Protein AF-0000000080389145 (afdb_homodimer)

Sequence (476 aa):
MENKSEPDMKAALQDNLQSLKESFIETPSMEFLLQIVATYHGLEMTERGIGFAEAILMQIEDEKERLIHTSMVFEMVDFNDDALAVLSEAMEKYPDDVQVKNHHGMLLNKSSKFEDALSIYEELLEISPESLESLSGKLIALIGLGRHGDVLKLYKTSISITPSSPQDWHFKGVIDGLLRDYFDREKGKSITEGQAEKLSKSFDSITHIMDGLGPEVSNFYMMGNFAGKEIYHEMLDKMENKSEPDMKAALQDNLQSLKESFIETPSMEFLLQIVATYHGLEMTERGIGFAEAILMQIEDEKERLIHTSMVFEMVDFNDDALAVLSEAMEKYPDDVQVKNHHGMLLNKSSKFEDALSIYEELLEISPESLESLSGKLIALIGLGRHGDVLKLYKTSISITPSSPQDWHFKGVIDGLLRDYFDREKGKSITEGQAEKLSKSFDSITHIMDGLGPEVSNFYMMGNFAGKEIYHEMLDK

Nearest PDB structures (foldseek):
  5lfl-assembly6_F  TM=6.729E-01  e=2.944E-04  Solidesulfovibrio magneticus RS-1
  6eou-assembly1_A  TM=5.334E-01  e=5.521E-04  Homo sapiens
  1w3b-assembly1_A  TM=5.651E-01  e=2.659E-03  Homo sapiens
  8dtg-assembly1_A  TM=5.472E-01  e=3.182E-03  Arabidopsis thaliana
  8q9t-assembly1_E  TM=5.290E-01  e=5.215E-03  Saccharomyces cerevisiae

Structure (mmCIF, N/CA/C/O backbone):
data_AF-0000000080389145-model_v1
#
loop_
_entity.id
_entity.type
_entity.pdbx_description
1 polymer 'Uncharacterized protein'
#
loop_
_atom_site.group_PDB
_atom_site.id
_atom_site.type_symbol
_atom_site.label_atom_id
_atom_site.label_alt_id
_atom_site.label_comp_id
_atom_site.label_asym_id
_atom_site.label_entity_id
_atom_site.label_seq_id
_atom_site.pdbx_PDB_ins_code
_atom_site.Cartn_x
_atom_site.Cartn_y
_atom_site.Cartn_z
_atom_site.occupancy
_atom_site.B_iso_or_equiv
_atom_site.auth_seq_id
_atom_site.auth_comp_id
_atom_site.auth_asym_id
_atom_site.auth_atom_id
_atom_site.pdbx_PDB_model_num
ATOM 1 N N . MET A 1 1 ? 15.93 -0.254 30.047 1 31.3 1 MET A N 1
ATOM 2 C CA . MET A 1 1 ? 15.336 -0.51 28.734 1 31.3 1 MET A CA 1
ATOM 3 C C . MET A 1 1 ? 16.234 -1.394 27.891 1 31.3 1 MET A C 1
ATOM 5 O O . MET A 1 1 ? 17.391 -1.039 27.625 1 31.3 1 MET A O 1
ATOM 9 N N . GLU A 1 2 ? 16.062 -2.613 27.875 1 43.81 2 GLU A N 1
ATOM 10 C CA . GLU A 1 2 ? 17.047 -3.5 27.281 1 43.81 2 GLU A CA 1
ATOM 11 C C . GLU A 1 2 ? 17.234 -3.199 25.797 1 43.81 2 GLU A C 1
ATOM 13 O O . GLU A 1 2 ? 16.266 -3.039 25.062 1 43.81 2 GLU A O 1
ATOM 18 N N . ASN A 1 3 ? 18.25 -2.666 25.516 1 49.31 3 ASN A N 1
ATOM 19 C CA . ASN A 1 3 ? 18.75 -2.322 24.188 1 49.31 3 ASN A CA 1
ATOM 20 C C . ASN A 1 3 ? 18.438 -3.424 23.172 1 49.31 3 ASN A C 1
ATOM 22 O O . ASN A 1 3 ? 19.109 -4.453 23.156 1 49.31 3 ASN A O 1
ATOM 26 N N . LYS A 1 4 ? 17.203 -3.479 23.031 1 55.38 4 LYS A N 1
ATOM 27 C CA . LYS A 1 4 ? 16.891 -4.543 22.094 1 55.38 4 LYS A CA 1
ATOM 28 C C . LYS A 1 4 ? 17.734 -4.418 20.828 1 55.38 4 LYS A C 1
ATOM 30 O O . LYS A 1 4 ? 17.984 -3.312 20.328 1 55.38 4 LYS A O 1
ATOM 35 N N . SER A 1 5 ? 18.25 -5.547 20.438 1 73.44 5 SER A N 1
ATOM 36 C CA . SER A 1 5 ? 19.016 -5.609 19.203 1 73.44 5 SER A CA 1
ATOM 37 C C . SER A 1 5 ? 18.172 -5.203 18 1 73.44 5 SER A C 1
ATOM 39 O O . SER A 1 5 ? 16.938 -5.137 18.094 1 73.44 5 SER A O 1
ATOM 41 N N . GLU A 1 6 ? 18.672 -4.676 17 1 75.88 6 GLU A N 1
ATOM 42 C CA . GLU A 1 6 ? 18.016 -4.223 15.781 1 75.88 6 GLU A CA 1
ATOM 43 C C . GLU A 1 6 ? 17.031 -5.27 15.266 1 75.88 6 GLU A C 1
ATOM 45 O O . GLU A 1 6 ? 15.891 -4.941 14.922 1 75.88 6 GLU A O 1
ATOM 50 N N . PRO A 1 7 ? 17.391 -6.527 15.344 1 75.62 7 PRO A N 1
ATOM 51 C CA . PRO A 1 7 ? 16.438 -7.551 14.906 1 75.62 7 PRO A CA 1
ATOM 52 C C . PRO A 1 7 ? 15.242 -7.676 15.852 1 75.62 7 PRO A C 1
ATOM 54 O O . PRO A 1 7 ? 14.125 -7.926 15.398 1 75.62 7 PRO A O 1
ATOM 57 N N . ASP A 1 8 ? 15.516 -7.492 16.984 1 83.06 8 ASP A N 1
ATOM 58 C CA . ASP A 1 8 ? 14.445 -7.57 17.969 1 83.06 8 ASP A CA 1
ATOM 59 C C . ASP A 1 8 ? 13.469 -6.414 17.812 1 83.06 8 ASP A C 1
ATOM 61 O O . ASP A 1 8 ? 12.25 -6.602 17.922 1 83.06 8 ASP A O 1
ATOM 65 N N . MET A 1 9 ? 14.094 -5.336 17.609 1 85.38 9 MET A N 1
ATOM 66 C CA . MET A 1 9 ? 13.25 -4.164 17.406 1 85.38 9 MET A CA 1
ATOM 67 C C . MET A 1 9 ? 12.375 -4.324 16.172 1 85.38 9 MET A C 1
ATOM 69 O O . MET A 1 9 ? 11.195 -3.98 16.188 1 85.38 9 MET A O 1
ATOM 73 N N . LYS A 1 10 ? 12.914 -4.84 15.188 1 86.31 10 LYS A N 1
ATOM 74 C CA . LYS A 1 10 ? 12.164 -5.059 13.961 1 86.31 10 LYS A CA 1
ATOM 75 C C . LYS A 1 10 ? 11.039 -6.07 14.18 1 86.31 10 LYS A C 1
ATOM 77 O O . LYS A 1 10 ? 9.93 -5.887 13.68 1 86.31 10 LYS A O 1
ATOM 82 N N . ALA A 1 11 ? 11.344 -7.086 14.867 1 87.25 11 ALA A N 1
ATOM 83 C CA . ALA A 1 11 ? 10.336 -8.102 15.164 1 87.25 11 ALA A CA 1
ATOM 84 C C . ALA A 1 11 ? 9.188 -7.508 15.977 1 87.25 11 ALA A C 1
ATOM 86 O O . ALA A 1 11 ? 8.016 -7.82 15.742 1 87.25 11 ALA A O 1
ATOM 87 N N . ALA A 1 12 ? 9.586 -6.715 16.891 1 88.31 12 ALA A N 1
ATOM 88 C CA . ALA A 1 12 ? 8.578 -6.055 17.719 1 88.31 12 ALA A CA 1
ATOM 89 C C . ALA A 1 12 ? 7.691 -5.145 16.859 1 88.31 12 ALA A C 1
ATOM 91 O O . ALA A 1 12 ? 6.477 -5.094 17.062 1 88.31 12 ALA A O 1
ATOM 92 N N . LEU A 1 13 ? 8.289 -4.441 15.992 1 90.69 13 LEU A N 1
ATOM 93 C CA . LEU A 1 13 ? 7.543 -3.564 15.102 1 90.69 13 LEU A CA 1
ATOM 94 C C . LEU A 1 13 ? 6.617 -4.371 14.195 1 90.69 13 LEU A C 1
ATOM 96 O O . LEU A 1 13 ? 5.492 -3.951 13.922 1 90.69 13 LEU A O 1
ATOM 100 N N . GLN A 1 14 ? 7.078 -5.457 13.789 1 92.12 14 GLN A N 1
ATOM 101 C CA . GLN A 1 14 ? 6.258 -6.312 12.938 1 92.12 14 GLN A CA 1
ATOM 102 C C . GLN A 1 14 ? 5.039 -6.836 13.695 1 92.12 14 GLN A C 1
ATOM 104 O O . GLN A 1 14 ? 3.941 -6.902 13.141 1 92.12 14 GLN A O 1
ATOM 109 N N . ASP A 1 15 ? 5.285 -7.203 14.867 1 92.06 15 ASP A N 1
ATOM 110 C CA . ASP A 1 15 ? 4.18 -7.66 15.711 1 92.06 15 ASP A CA 1
ATOM 111 C C . ASP A 1 15 ? 3.17 -6.539 15.945 1 92.06 15 ASP A C 1
ATOM 113 O O . ASP A 1 15 ? 1.96 -6.773 15.93 1 92.06 15 ASP A O 1
ATOM 117 N N . ASN A 1 16 ? 3.672 -5.438 16.266 1 93.56 16 ASN A N 1
ATOM 118 C CA . ASN A 1 16 ? 2.809 -4.277 16.453 1 93.56 16 ASN A CA 1
ATOM 119 C C . ASN A 1 16 ? 1.986 -3.986 15.195 1 93.56 16 ASN A C 1
ATOM 121 O O . ASN A 1 16 ? 0.802 -3.66 15.289 1 93.56 16 ASN A O 1
ATOM 125 N N . LEU A 1 17 ? 2.646 -4.098 14.062 1 96.06 17 LEU A N 1
ATOM 126 C CA . LEU A 1 17 ? 1.978 -3.844 12.789 1 96.06 17 LEU A CA 1
ATOM 127 C C . LEU A 1 17 ? 0.798 -4.793 12.594 1 96.06 17 LEU A C 1
ATOM 129 O O . LEU A 1 17 ? -0.283 -4.367 12.18 1 96.06 17 LEU A O 1
ATOM 133 N N . GLN A 1 18 ? 1.015 -6.012 12.867 1 93.69 18 GLN A N 1
ATOM 134 C CA . GLN A 1 18 ? -0.054 -6.996 12.742 1 93.69 18 GLN A CA 1
ATOM 135 C C . GLN A 1 18 ? -1.221 -6.664 13.672 1 93.69 18 GLN A C 1
ATOM 137 O O . GLN A 1 18 ? -2.383 -6.77 13.273 1 93.69 18 GLN A O 1
ATOM 142 N N . SER A 1 19 ? -0.878 -6.281 14.844 1 95.12 19 SER A N 1
ATOM 143 C CA . SER A 1 19 ? -1.905 -5.91 15.812 1 95.12 19 SER A CA 1
ATOM 144 C C . SER A 1 19 ? -2.695 -4.695 15.352 1 95.12 19 SER A C 1
ATOM 146 O O . SER A 1 19 ? -3.918 -4.645 15.5 1 95.12 19 SER A O 1
ATOM 148 N N . LEU A 1 20 ? -2.033 -3.764 14.852 1 95.5 20 LEU A N 1
ATOM 149 C CA . LEU A 1 20 ? -2.672 -2.551 14.352 1 95.5 20 LEU A CA 1
ATOM 150 C C . LEU A 1 20 ? -3.611 -2.869 13.195 1 95.5 20 LEU A C 1
ATOM 152 O O . LEU A 1 20 ? -4.719 -2.332 13.117 1 95.5 20 LEU A O 1
ATOM 156 N N . LYS A 1 21 ? -3.164 -3.703 12.289 1 95.31 21 LYS A N 1
ATOM 157 C CA . LYS A 1 21 ? -3.988 -4.086 11.141 1 95.31 21 LYS A CA 1
ATOM 158 C C . LYS A 1 21 ? -5.258 -4.805 11.594 1 95.31 21 LYS A C 1
ATOM 160 O O . LYS A 1 21 ? -6.34 -4.559 11.062 1 95.31 21 LYS A O 1
ATOM 165 N N . GLU A 1 22 ? -5.129 -5.629 12.562 1 93.44 22 GLU A N 1
ATOM 166 C CA . GLU A 1 22 ? -6.289 -6.32 13.117 1 93.44 22 GLU A CA 1
ATOM 167 C C . GLU A 1 22 ? -7.273 -5.336 13.734 1 93.44 22 GLU A C 1
ATOM 169 O O . GLU A 1 22 ? -8.484 -5.453 13.539 1 93.44 22 GLU A O 1
ATOM 174 N N . SER A 1 23 ? -6.77 -4.422 14.477 1 94.06 23 SER A N 1
ATOM 175 C CA . SER A 1 23 ? -7.605 -3.396 15.086 1 94.06 23 SER A CA 1
ATOM 176 C C . SER A 1 23 ? -8.305 -2.551 14.031 1 94.06 23 SER A C 1
ATOM 178 O O . SER A 1 23 ? -9.469 -2.182 14.195 1 94.06 23 SER A O 1
ATOM 180 N N . PHE A 1 24 ? -7.598 -2.312 13.039 1 95.38 24 PHE A N 1
ATOM 181 C CA . PHE A 1 24 ? -8.156 -1.505 11.961 1 95.38 24 PHE A CA 1
ATOM 182 C C . PHE A 1 24 ? -9.305 -2.23 11.281 1 95.38 24 PHE A C 1
ATOM 184 O O . PHE A 1 24 ? -10.297 -1.606 10.891 1 95.38 24 PHE A O 1
ATOM 191 N N . ILE A 1 25 ? -9.117 -3.494 11.055 1 92.5 25 ILE A N 1
ATOM 192 C CA . ILE A 1 25 ? -10.18 -4.297 10.453 1 92.5 25 ILE A CA 1
ATOM 193 C C . ILE A 1 25 ? -11.43 -4.234 11.328 1 92.5 25 ILE A C 1
ATOM 195 O O . ILE A 1 25 ? -12.547 -4.094 10.82 1 92.5 25 ILE A O 1
ATOM 199 N N . GLU A 1 26 ? -11.258 -4.277 12.609 1 93.38 26 GLU A N 1
ATOM 200 C CA . GLU A 1 26 ? -12.359 -4.289 13.562 1 93.38 26 GLU A CA 1
ATOM 201 C C . GLU A 1 26 ? -13.016 -2.914 13.664 1 93.38 26 GLU A C 1
ATOM 203 O O . GLU A 1 26 ? -14.242 -2.807 13.75 1 93.38 26 GLU A O 1
ATOM 208 N N . THR A 1 27 ? -12.141 -1.89 13.734 1 94 27 THR A N 1
ATOM 209 C CA . THR A 1 27 ? -12.625 -0.52 13.867 1 94 27 THR A CA 1
ATOM 210 C C . THR A 1 27 ? -11.836 0.424 12.961 1 94 27 THR A C 1
ATOM 212 O O . THR A 1 27 ? -10.922 1.111 13.422 1 94 27 THR A O 1
ATOM 215 N N . PRO A 1 28 ? -12.258 0.468 11.75 1 91.88 28 PRO A N 1
ATOM 216 C CA . PRO A 1 28 ? -11.531 1.333 10.82 1 91.88 28 PRO A CA 1
ATOM 217 C C . PRO A 1 28 ? -11.523 2.797 11.25 1 91.88 28 PRO A C 1
ATOM 219 O O . PRO A 1 28 ? -12.555 3.32 11.68 1 91.88 28 PRO A O 1
ATOM 222 N N . SER A 1 29 ? -10.336 3.416 11.344 1 92.81 29 SER A N 1
ATOM 223 C CA . SER A 1 29 ? -10.195 4.832 11.672 1 92.81 29 SER A CA 1
ATOM 224 C C . SER A 1 29 ? -8.914 5.406 11.07 1 92.81 29 SER A C 1
ATOM 226 O O . SER A 1 29 ? -7.965 4.672 10.797 1 92.81 29 SER A O 1
ATOM 228 N N . MET A 1 30 ? -8.93 6.684 10.922 1 92.88 30 MET A N 1
ATOM 229 C CA . MET A 1 30 ? -7.754 7.375 10.406 1 92.88 30 MET A CA 1
ATOM 230 C C . MET A 1 30 ? -6.582 7.254 11.383 1 92.88 30 MET A C 1
ATOM 232 O O . MET A 1 30 ? -5.426 7.168 10.961 1 92.88 30 MET A O 1
ATOM 236 N N . GLU A 1 31 ? -6.914 7.234 12.578 1 90.94 31 GLU A N 1
ATOM 237 C CA . GLU A 1 31 ? -5.875 7.086 13.594 1 90.94 31 GLU A CA 1
ATOM 238 C C . GLU A 1 31 ? -5.105 5.781 13.414 1 90.94 31 GLU A C 1
ATOM 240 O O . GLU A 1 31 ? -3.873 5.781 13.398 1 90.94 31 GLU A O 1
ATOM 245 N N . PHE A 1 32 ? -5.82 4.727 13.258 1 94 32 PHE A N 1
ATOM 246 C CA . PHE A 1 32 ? -5.18 3.434 13.062 1 94 32 PHE A CA 1
ATOM 247 C C . PHE A 1 32 ? -4.426 3.402 11.734 1 94 32 PHE A C 1
ATOM 249 O O . PHE A 1 32 ? -3.324 2.852 11.656 1 94 32 PHE A O 1
ATOM 256 N N . LEU A 1 33 ? -5.031 3.969 10.75 1 97 33 LEU A N 1
ATOM 257 C CA . LEU A 1 33 ? -4.383 3.994 9.438 1 97 33 LEU A CA 1
ATOM 258 C C . LEU A 1 33 ? -3.033 4.695 9.516 1 97 33 LEU A C 1
ATOM 260 O O . LEU A 1 33 ? -2.035 4.188 9 1 97 33 LEU A O 1
ATOM 264 N N . LEU A 1 34 ? -2.977 5.801 10.195 1 96.25 34 LEU A N 1
ATOM 265 C CA . LEU A 1 34 ? -1.741 6.57 10.305 1 96.25 34 LEU A CA 1
ATOM 266 C C . LEU A 1 34 ? -0.706 5.824 11.141 1 96.25 34 LEU A C 1
ATOM 268 O O . LEU A 1 34 ? 0.494 5.91 10.875 1 96.25 34 LEU A O 1
ATOM 272 N N . GLN A 1 35 ? -1.168 5.117 12.102 1 95.12 35 GLN A N 1
ATOM 273 C CA . GLN A 1 35 ? -0.25 4.312 12.898 1 95.12 35 GLN A CA 1
ATOM 274 C C . GLN A 1 35 ? 0.36 3.186 12.07 1 95.12 35 GLN A C 1
ATOM 276 O O . GLN A 1 35 ? 1.542 2.869 12.219 1 95.12 35 GLN A O 1
ATOM 281 N N . ILE A 1 36 ? -0.448 2.605 11.266 1 97.38 36 ILE A N 1
ATOM 282 C CA . ILE A 1 36 ? 0.033 1.556 10.375 1 97.38 36 ILE A CA 1
ATOM 283 C C . ILE A 1 36 ? 1.112 2.117 9.453 1 97.38 36 ILE A C 1
ATOM 285 O O . ILE A 1 36 ? 2.191 1.536 9.32 1 97.38 36 ILE A O 1
ATOM 289 N N . VAL A 1 37 ? 0.839 3.277 8.898 1 98 37 VAL A N 1
ATOM 290 C CA . VAL A 1 37 ? 1.784 3.916 7.988 1 98 37 VAL A CA 1
ATOM 291 C C . VAL A 1 37 ? 3.074 4.254 8.734 1 98 37 VAL A C 1
ATOM 293 O O . VAL A 1 37 ? 4.172 3.996 8.234 1 98 37 VAL A O 1
ATOM 296 N N . ALA A 1 38 ? 2.951 4.738 9.883 1 95.38 38 ALA A N 1
ATOM 297 C CA . ALA A 1 38 ? 4.113 5.082 10.695 1 95.38 38 ALA A CA 1
ATOM 298 C C . ALA A 1 38 ? 4.941 3.84 11.016 1 95.38 38 ALA A C 1
ATOM 300 O O . ALA A 1 38 ? 6.176 3.895 11.031 1 95.38 38 ALA A O 1
ATOM 301 N N . THR A 1 39 ? 4.277 2.771 11.352 1 96.38 39 THR A N 1
ATOM 302 C CA . THR A 1 39 ? 4.973 1.535 11.688 1 96.38 39 THR A CA 1
ATOM 303 C C . THR A 1 39 ? 5.734 0.998 10.477 1 96.38 39 THR A C 1
ATOM 305 O O . THR A 1 39 ? 6.883 0.569 10.602 1 96.38 39 THR A O 1
ATOM 308 N N . TYR A 1 40 ? 5.125 1.049 9.266 1 97.5 40 TYR A N 1
ATOM 309 C CA . TYR A 1 40 ? 5.84 0.672 8.055 1 97.5 40 TYR A CA 1
ATOM 310 C C . TYR A 1 40 ? 7.082 1.535 7.863 1 97.5 40 TYR A C 1
ATOM 312 O O . TYR A 1 40 ? 8.133 1.038 7.457 1 97.5 40 TYR A O 1
ATOM 320 N N . HIS A 1 41 ? 6.938 2.83 8.125 1 96.31 41 HIS A N 1
ATOM 321 C CA . HIS A 1 41 ? 8.062 3.754 8.008 1 96.31 41 HIS A CA 1
ATOM 322 C C . HIS A 1 41 ? 9.188 3.377 8.969 1 96.31 41 HIS A C 1
ATOM 324 O O . HIS A 1 41 ? 10.359 3.408 8.602 1 96.31 41 HIS A O 1
ATOM 330 N N . GLY A 1 42 ? 8.766 3.031 10.203 1 93.62 42 GLY A N 1
ATOM 331 C CA . GLY A 1 42 ? 9.742 2.582 11.18 1 93.62 42 GLY A CA 1
ATOM 332 C C . GLY A 1 42 ? 10.453 1.306 10.773 1 93.62 42 GLY A C 1
ATOM 333 O O . GLY A 1 42 ? 11.602 1.078 11.156 1 93.62 42 GLY A O 1
ATOM 334 N N . LEU A 1 43 ? 9.805 0.469 9.961 1 95.12 43 LEU A N 1
ATOM 335 C CA . LEU A 1 43 ? 10.375 -0.776 9.453 1 95.12 43 LEU A CA 1
ATOM 336 C C . LEU A 1 43 ? 11.172 -0.531 8.18 1 95.12 43 LEU A C 1
ATOM 338 O O . LEU A 1 43 ? 11.602 -1.479 7.516 1 95.12 43 LEU A O 1
ATOM 342 N N . GLU A 1 44 ? 11.266 0.736 7.824 1 95.25 44 GLU A N 1
ATOM 343 C CA . GLU A 1 44 ? 11.953 1.152 6.609 1 95.25 44 GLU A CA 1
ATOM 344 C C . GLU A 1 44 ? 11.219 0.67 5.363 1 95.25 44 GLU A C 1
ATOM 346 O O . GLU A 1 44 ? 11.844 0.352 4.348 1 95.25 44 GLU A O 1
ATOM 351 N N . MET A 1 45 ? 9.922 0.5 5.402 1 96.75 45 MET A N 1
ATOM 352 C CA . MET A 1 45 ? 9.039 0.121 4.305 1 96.75 45 MET A CA 1
ATOM 353 C C . MET A 1 45 ? 8.031 1.229 4.008 1 96.75 45 MET A C 1
ATOM 355 O O . MET A 1 45 ? 6.832 0.97 3.906 1 96.75 45 MET A O 1
ATOM 359 N N . THR A 1 46 ? 8.516 2.424 3.867 1 97.88 46 THR A N 1
ATOM 360 C CA . THR A 1 46 ? 7.703 3.631 3.76 1 97.88 46 THR A CA 1
ATOM 361 C C . THR A 1 46 ? 6.738 3.529 2.58 1 97.88 46 THR A C 1
ATOM 363 O O . THR A 1 46 ? 5.543 3.787 2.725 1 97.88 46 THR A O 1
ATOM 366 N N . GLU A 1 47 ? 7.277 3.129 1.433 1 98.06 47 GLU A N 1
ATOM 367 C CA . GLU A 1 47 ? 6.441 3.059 0.236 1 98.06 47 GLU A CA 1
ATOM 368 C C . GLU A 1 47 ? 5.312 2.045 0.408 1 98.06 47 GLU A C 1
ATOM 370 O O . GLU A 1 47 ? 4.203 2.254 -0.087 1 98.06 47 GLU A O 1
ATOM 375 N N . ARG A 1 48 ? 5.574 0.989 1.096 1 97.94 48 ARG A N 1
ATOM 376 C CA . ARG A 1 48 ? 4.543 -0.009 1.361 1 97.94 48 ARG A CA 1
ATOM 377 C C . ARG A 1 48 ? 3.424 0.575 2.219 1 97.94 48 ARG A C 1
ATOM 379 O O . ARG A 1 48 ? 2.244 0.328 1.96 1 97.94 48 ARG A O 1
ATOM 386 N N . GLY A 1 49 ? 3.846 1.328 3.256 1 98.38 49 GLY A N 1
ATOM 387 C CA . GLY A 1 49 ? 2.854 1.998 4.082 1 98.38 49 GLY A CA 1
ATOM 388 C C . GLY A 1 49 ? 1.998 2.982 3.309 1 98.38 49 GLY A C 1
ATOM 389 O O . GLY A 1 49 ? 0.784 3.053 3.516 1 98.38 49 GLY A O 1
ATOM 390 N N . ILE A 1 50 ? 2.613 3.729 2.432 1 98.44 50 ILE A N 1
ATOM 391 C CA . ILE A 1 50 ? 1.888 4.695 1.616 1 98.44 50 ILE A CA 1
ATOM 392 C C . ILE A 1 50 ? 0.899 3.971 0.708 1 98.44 50 ILE A C 1
ATOM 394 O O . ILE A 1 50 ? -0.254 4.387 0.576 1 98.44 50 ILE A O 1
ATOM 398 N N . GLY A 1 51 ? 1.373 2.861 0.085 1 98.38 51 GLY A N 1
ATOM 399 C CA . GLY A 1 51 ? 0.47 2.072 -0.737 1 98.38 51 GLY A CA 1
ATOM 400 C C . GLY A 1 51 ? -0.725 1.54 0.032 1 98.38 51 GLY A C 1
ATOM 401 O O . GLY A 1 51 ? -1.851 1.559 -0.47 1 98.38 51 GLY A O 1
ATOM 402 N N . PHE A 1 52 ? -0.496 1.052 1.251 1 98.31 52 PHE A N 1
ATOM 403 C CA . PHE A 1 52 ? -1.555 0.573 2.131 1 98.31 52 PHE A CA 1
ATOM 404 C C . PHE A 1 52 ? -2.609 1.652 2.348 1 98.31 52 PHE A C 1
ATOM 406 O O . PHE A 1 52 ? -3.805 1.402 2.182 1 98.31 52 PHE A O 1
ATOM 413 N N . ALA A 1 53 ? -2.119 2.828 2.646 1 98.31 53 ALA A N 1
ATOM 414 C CA . ALA A 1 53 ? -3.025 3.943 2.902 1 98.31 53 ALA A CA 1
ATOM 415 C C . ALA A 1 53 ? -3.777 4.344 1.636 1 98.31 53 ALA A C 1
ATOM 417 O O . ALA A 1 53 ? -4.961 4.676 1.688 1 98.31 53 ALA A O 1
ATOM 418 N N . GLU A 1 54 ? -3.064 4.383 0.513 1 97.69 54 GLU A N 1
ATOM 419 C CA . GLU A 1 54 ? -3.684 4.758 -0.754 1 97.69 54 GLU A CA 1
ATOM 420 C C . GLU A 1 54 ? -4.895 3.883 -1.057 1 97.69 54 GLU A C 1
ATOM 422 O O . GLU A 1 54 ? -5.934 4.383 -1.5 1 97.69 54 GLU A O 1
ATOM 427 N N . ALA A 1 55 ? -4.75 2.592 -0.837 1 97.19 55 ALA A N 1
ATOM 428 C CA . ALA A 1 55 ? -5.84 1.658 -1.109 1 97.19 55 ALA A CA 1
ATOM 429 C C . ALA A 1 55 ? -7.062 1.974 -0.249 1 97.19 55 ALA A C 1
ATOM 431 O O . ALA A 1 55 ? -8.203 1.874 -0.715 1 97.19 55 ALA A O 1
ATOM 432 N N . ILE A 1 56 ? -6.859 2.326 1.005 1 96.88 56 ILE A N 1
ATOM 433 C CA . ILE A 1 56 ? -7.941 2.629 1.933 1 96.88 56 ILE A CA 1
ATOM 434 C C . ILE A 1 56 ? -8.586 3.961 1.555 1 96.88 56 ILE A C 1
ATOM 436 O O . ILE A 1 56 ? -9.812 4.059 1.468 1 96.88 56 ILE A O 1
ATOM 440 N N . LEU A 1 57 ? -7.754 4.941 1.259 1 96.94 57 LEU A N 1
ATOM 441 C CA . LEU A 1 57 ? -8.219 6.312 1.062 1 96.94 57 LEU A CA 1
ATOM 442 C C . LEU A 1 57 ? -8.969 6.445 -0.26 1 96.94 57 LEU A C 1
ATOM 444 O O . LEU A 1 57 ? -9.844 7.301 -0.398 1 96.94 57 LEU A O 1
ATOM 448 N N . MET A 1 58 ? -8.594 5.605 -1.238 1 94.5 58 MET A N 1
ATOM 449 C CA . MET A 1 58 ? -9.25 5.699 -2.539 1 94.5 58 MET A CA 1
ATOM 450 C C . MET A 1 58 ? -10.742 5.391 -2.42 1 94.5 58 MET A C 1
ATOM 452 O O . MET A 1 58 ? -11.523 5.727 -3.312 1 94.5 58 MET A O 1
ATOM 456 N N . GLN A 1 59 ? -11.133 4.836 -1.318 1 91.19 59 GLN A N 1
ATOM 457 C CA . GLN A 1 59 ? -12.523 4.445 -1.13 1 91.19 59 GLN A CA 1
ATOM 458 C C . GLN A 1 59 ? -13.336 5.578 -0.502 1 91.19 59 GLN A C 1
ATOM 460 O O . GLN A 1 59 ? -14.562 5.492 -0.406 1 91.19 59 GLN A O 1
ATOM 465 N N . ILE A 1 60 ? -12.688 6.617 -0.064 1 93.75 60 ILE A N 1
ATOM 466 C CA . ILE A 1 60 ? -13.367 7.777 0.497 1 93.75 60 ILE A CA 1
ATOM 467 C C . ILE A 1 60 ? -14.023 8.578 -0.623 1 93.75 60 ILE A C 1
ATOM 469 O O . ILE A 1 60 ? -13.344 9.055 -1.534 1 93.75 60 ILE A O 1
ATOM 473 N N . GLU A 1 61 ? -15.344 8.828 -0.592 1 93.44 61 GLU A N 1
ATOM 474 C CA . GLU A 1 61 ? -16.109 9.492 -1.65 1 93.44 61 GLU A CA 1
ATOM 475 C C . GLU A 1 61 ? -15.836 10.992 -1.674 1 93.44 61 GLU A C 1
ATOM 477 O O . GLU A 1 61 ? -15.719 11.586 -2.746 1 93.44 61 GLU A O 1
ATOM 482 N N . ASP A 1 62 ? -15.75 11.617 -0.54 1 96.38 62 ASP A N 1
ATOM 483 C CA . ASP A 1 62 ? -15.508 13.055 -0.457 1 96.38 62 ASP A CA 1
ATOM 484 C C . ASP A 1 62 ? -14.086 13.391 -0.897 1 96.38 62 ASP A C 1
ATOM 486 O O . ASP A 1 62 ? -13.125 13.102 -0.182 1 96.38 62 ASP A O 1
ATOM 490 N N . GLU A 1 63 ? -13.992 13.977 -2.006 1 95.69 63 GLU A N 1
ATOM 491 C CA . GLU A 1 63 ? -12.688 14.25 -2.611 1 95.69 63 GLU A CA 1
ATOM 492 C C . GLU A 1 63 ? -11.836 15.133 -1.706 1 95.69 63 GLU A C 1
ATOM 494 O O . GLU A 1 63 ? -10.625 14.938 -1.603 1 95.69 63 GLU A O 1
ATOM 499 N N . LYS A 1 64 ? -12.422 16.141 -1.083 1 96.62 64 LYS A N 1
ATOM 500 C CA . LYS A 1 64 ? -11.695 17.016 -0.177 1 96.62 64 LYS A CA 1
ATOM 501 C C . LYS A 1 64 ? -11.094 16.234 0.986 1 96.62 64 LYS A C 1
ATOM 503 O O . LYS A 1 64 ? -9.906 16.375 1.294 1 96.62 64 LYS A O 1
ATOM 508 N N . GLU A 1 65 ? -11.945 15.438 1.563 1 95.81 65 GLU A N 1
ATOM 509 C CA . GLU A 1 65 ? -11.492 14.602 2.674 1 95.81 65 GLU A CA 1
ATOM 510 C C . GLU A 1 65 ? -10.383 13.656 2.236 1 95.81 65 GLU A C 1
ATOM 512 O O . GLU A 1 65 ? -9.414 13.453 2.969 1 95.81 65 GLU A O 1
ATOM 517 N N . ARG A 1 66 ? -10.5 13.102 1.086 1 96.69 66 ARG A N 1
ATOM 518 C CA . ARG A 1 66 ? -9.492 12.203 0.553 1 96.69 66 ARG A CA 1
ATOM 519 C C . ARG A 1 66 ? -8.156 12.922 0.362 1 96.69 66 ARG A C 1
ATOM 521 O O . ARG A 1 66 ? -7.102 12.383 0.7 1 96.69 66 ARG A O 1
ATOM 528 N N . LEU A 1 67 ? -8.172 14.109 -0.149 1 97.38 67 LEU A N 1
ATOM 529 C CA . LEU A 1 67 ? -6.965 14.891 -0.38 1 97.38 67 LEU A CA 1
ATOM 530 C C . LEU A 1 67 ? -6.293 15.258 0.94 1 97.38 67 LEU A C 1
ATOM 532 O O . LEU A 1 67 ? -5.074 15.109 1.082 1 97.38 67 LEU A O 1
ATOM 536 N N . ILE A 1 68 ? -7.074 15.648 1.874 1 95.88 68 ILE A N 1
ATOM 537 C CA . ILE A 1 68 ? -6.535 16.016 3.178 1 95.88 68 ILE A CA 1
ATOM 538 C C . ILE A 1 68 ? -5.902 14.805 3.844 1 95.88 68 ILE A C 1
ATOM 540 O O . ILE A 1 68 ? -4.77 14.875 4.328 1 95.88 68 ILE A O 1
ATOM 544 N N . HIS A 1 69 ? -6.605 13.703 3.805 1 96.81 69 HIS A N 1
ATOM 545 C CA . HIS A 1 69 ? -6.098 12.492 4.434 1 96.81 69 HIS A CA 1
ATOM 546 C C . HIS A 1 69 ? -4.848 11.984 3.725 1 96.81 69 HIS A C 1
ATOM 548 O O . HIS A 1 69 ? -3.924 11.484 4.367 1 96.81 69 HIS A O 1
ATOM 554 N N . THR A 1 70 ? -4.828 12.109 2.43 1 97.88 70 THR A N 1
ATOM 555 C CA . THR A 1 70 ? -3.641 11.734 1.672 1 97.88 70 THR A CA 1
ATOM 556 C C . THR A 1 70 ? -2.439 12.57 2.1 1 97.88 70 THR A C 1
ATOM 558 O O . THR A 1 70 ? -1.343 12.039 2.289 1 97.88 70 THR A O 1
ATOM 561 N N . SER A 1 71 ? -2.674 13.859 2.232 1 97.81 71 SER A N 1
ATOM 562 C CA . SER A 1 71 ? -1.59 14.727 2.674 1 97.81 71 SER A CA 1
ATOM 563 C C . SER A 1 71 ? -1.096 14.336 4.062 1 97.81 71 SER A C 1
ATOM 565 O O . SER A 1 71 ? 0.103 14.406 4.344 1 97.81 71 SER A O 1
ATOM 567 N N . MET A 1 72 ? -1.967 13.93 4.938 1 96.06 72 MET A N 1
ATOM 568 C CA . MET A 1 72 ? -1.601 13.5 6.285 1 96.06 72 MET A CA 1
ATOM 569 C C . MET A 1 72 ? -0.717 12.258 6.242 1 96.06 72 MET A C 1
ATOM 571 O O . MET A 1 72 ? 0.203 12.117 7.051 1 96.06 72 MET A O 1
ATOM 575 N N . VAL A 1 73 ? -0.985 11.391 5.348 1 97.94 73 VAL A N 1
ATOM 576 C CA . VAL A 1 73 ? -0.183 10.188 5.18 1 97.94 73 VAL A CA 1
ATOM 577 C C . VAL A 1 73 ? 1.248 10.562 4.805 1 97.94 73 VAL A C 1
ATOM 579 O O . VAL A 1 73 ? 2.205 10.055 5.395 1 97.94 73 VAL A O 1
ATOM 582 N N . PHE A 1 74 ? 1.395 11.445 3.879 1 98.06 74 PHE A N 1
ATOM 583 C CA . PHE A 1 74 ? 2.723 11.875 3.461 1 98.06 74 PHE A CA 1
ATOM 584 C C . PHE A 1 74 ? 3.451 12.578 4.602 1 98.06 74 PHE A C 1
ATOM 586 O O . PHE A 1 74 ? 4.656 12.398 4.781 1 98.06 74 PHE A O 1
ATOM 593 N N . GLU A 1 75 ? 2.715 13.32 5.336 1 94.75 75 GLU A N 1
ATOM 594 C CA . GLU A 1 75 ? 3.301 14.023 6.477 1 94.75 75 GLU A CA 1
ATOM 595 C C . GLU A 1 75 ? 3.818 13.039 7.523 1 94.75 75 GLU A C 1
ATOM 597 O O . GLU A 1 75 ? 4.867 13.266 8.133 1 94.75 75 GLU A O 1
ATOM 602 N N . MET A 1 76 ? 3.072 11.977 7.73 1 94.5 76 MET A N 1
ATOM 603 C CA . MET A 1 76 ? 3.408 10.977 8.742 1 94.5 76 MET A CA 1
ATOM 604 C C . MET A 1 76 ? 4.781 10.375 8.477 1 94.5 76 MET A C 1
ATOM 606 O O . MET A 1 76 ? 5.48 9.969 9.406 1 94.5 76 MET A O 1
ATOM 610 N N . VAL A 1 77 ? 5.195 10.383 7.246 1 96.31 77 VAL A N 1
ATOM 611 C CA . VAL A 1 77 ? 6.465 9.75 6.898 1 96.31 77 VAL A CA 1
ATOM 612 C C . VAL A 1 77 ? 7.457 10.812 6.434 1 96.31 77 VAL A C 1
ATOM 614 O O . VAL A 1 77 ? 8.414 10.508 5.723 1 96.31 77 VAL A O 1
ATOM 617 N N . ASP A 1 78 ? 7.156 12.102 6.684 1 93.75 78 ASP A N 1
ATOM 618 C CA . ASP A 1 78 ? 8 13.266 6.469 1 93.75 78 ASP A CA 1
ATOM 619 C C . ASP A 1 78 ? 8.219 13.531 4.98 1 93.75 78 ASP A C 1
ATOM 621 O O . ASP A 1 78 ? 9.281 13.992 4.57 1 93.75 78 ASP A O 1
ATOM 625 N N . PHE A 1 79 ? 7.363 13 4.16 1 96.56 79 PHE A N 1
ATOM 626 C CA . PHE A 1 79 ? 7.348 13.383 2.754 1 96.56 79 PHE A CA 1
ATOM 627 C C . PHE A 1 79 ? 6.594 14.695 2.559 1 96.56 79 PHE A C 1
ATOM 629 O O . PHE A 1 79 ? 5.582 14.734 1.854 1 96.56 79 PHE A O 1
ATOM 636 N N . ASN A 1 80 ? 7.105 15.766 3.057 1 95.69 80 ASN A N 1
ATOM 637 C CA . ASN A 1 80 ? 6.426 17.047 3.156 1 95.69 80 ASN A CA 1
ATOM 638 C C . ASN A 1 80 ? 6.207 17.672 1.781 1 95.69 80 ASN A C 1
ATOM 640 O O . ASN A 1 80 ? 5.188 18.328 1.547 1 95.69 80 ASN A O 1
ATOM 644 N N . ASP A 1 81 ? 7.098 17.516 0.882 1 96.38 81 ASP A N 1
ATOM 645 C CA . ASP A 1 81 ? 6.918 18.078 -0.452 1 96.38 81 ASP A CA 1
ATOM 646 C C . ASP A 1 81 ? 5.742 17.422 -1.172 1 96.38 81 ASP A C 1
ATOM 648 O O . ASP A 1 81 ? 4.957 18.094 -1.837 1 96.38 81 ASP A O 1
ATOM 652 N N . ASP A 1 82 ? 5.656 16.094 -1 1 96.94 82 ASP A N 1
ATOM 653 C CA . ASP A 1 82 ? 4.52 15.391 -1.581 1 96.94 82 ASP A CA 1
ATOM 654 C C . ASP A 1 82 ? 3.209 15.828 -0.936 1 96.94 82 ASP A C 1
ATOM 656 O O . ASP A 1 82 ? 2.205 16.016 -1.626 1 96.94 82 ASP A O 1
ATOM 660 N N . ALA A 1 83 ? 3.248 16 0.354 1 97.81 83 ALA A N 1
ATOM 661 C CA . ALA A 1 83 ? 2.068 16.469 1.081 1 97.81 83 ALA A CA 1
ATOM 662 C C . ALA A 1 83 ? 1.632 17.844 0.603 1 97.81 83 ALA A C 1
ATOM 664 O O . ALA A 1 83 ? 0.445 18.078 0.367 1 97.81 83 ALA A O 1
ATOM 665 N N . LEU A 1 84 ? 2.594 18.688 0.404 1 97.5 84 LEU A N 1
ATOM 666 C CA . LEU A 1 84 ? 2.303 20.031 -0.053 1 97.5 84 LEU A CA 1
ATOM 667 C C . LEU A 1 84 ? 1.717 20.016 -1.461 1 97.5 84 LEU A C 1
ATOM 669 O O . LEU A 1 84 ? 0.833 20.812 -1.778 1 97.5 84 LEU A O 1
ATOM 673 N N . ALA A 1 85 ? 2.205 19.141 -2.281 1 97.19 85 ALA A N 1
ATOM 674 C CA . ALA A 1 85 ? 1.671 19.031 -3.637 1 97.19 85 ALA A CA 1
ATOM 675 C C . ALA A 1 85 ? 0.198 18.641 -3.615 1 97.19 85 ALA A C 1
ATOM 677 O O . ALA A 1 85 ? -0.613 19.188 -4.355 1 97.19 85 ALA A O 1
ATOM 678 N N . VAL A 1 86 ? -0.128 17.734 -2.789 1 97.75 86 VAL A N 1
ATOM 679 C CA . VAL A 1 86 ? -1.507 17.281 -2.66 1 97.75 86 VAL A CA 1
ATOM 680 C C . VAL A 1 86 ? -2.383 18.422 -2.137 1 97.75 86 VAL A C 1
ATOM 682 O O . VAL A 1 86 ? -3.488 18.641 -2.641 1 97.75 86 VAL A O 1
ATOM 685 N N . LEU A 1 87 ? -1.873 19.094 -1.178 1 97.5 87 LEU A N 1
ATOM 686 C CA . LEU A 1 87 ? -2.645 20.188 -0.598 1 97.5 87 LEU A CA 1
ATOM 687 C C . LEU A 1 87 ? -2.783 21.344 -1.587 1 97.5 87 LEU A C 1
ATOM 689 O O . LEU A 1 87 ? -3.807 22.031 -1.606 1 97.5 87 LEU A O 1
ATOM 693 N N . SER A 1 88 ? -1.789 21.531 -2.359 1 96.44 88 SER A N 1
ATOM 694 C CA . SER A 1 88 ? -1.902 22.531 -3.414 1 96.44 88 SER A CA 1
ATOM 695 C C . SER A 1 88 ? -3.02 22.188 -4.391 1 96.44 88 SER A C 1
ATOM 697 O O . SER A 1 88 ? -3.773 23.062 -4.816 1 96.44 88 SER A O 1
ATOM 699 N N . GLU A 1 89 ? -3.074 20.922 -4.707 1 96.75 89 GLU A N 1
ATOM 700 C CA . GLU A 1 89 ? -4.191 20.484 -5.531 1 96.75 89 GLU A CA 1
ATOM 701 C C . GLU A 1 89 ? -5.527 20.734 -4.84 1 96.75 89 GLU A C 1
ATOM 703 O O . GLU A 1 89 ? -6.477 21.203 -5.469 1 96.75 89 GLU A O 1
ATOM 708 N N . ALA A 1 90 ? -5.605 20.484 -3.607 1 97.62 90 ALA A N 1
ATOM 709 C CA . ALA A 1 90 ? -6.824 20.719 -2.834 1 97.62 90 ALA A CA 1
ATOM 710 C C . ALA A 1 90 ? -7.188 22.203 -2.82 1 97.62 90 ALA A C 1
ATOM 712 O O . ALA A 1 90 ? -8.359 22.562 -2.941 1 97.62 90 ALA A O 1
ATOM 713 N N . MET A 1 91 ? -6.16 23 -2.715 1 96.19 91 MET A N 1
ATOM 714 C CA . MET A 1 91 ? -6.367 24.438 -2.674 1 96.19 91 MET A CA 1
ATOM 715 C C . MET A 1 91 ? -6.926 24.953 -3.998 1 96.19 91 MET A C 1
ATOM 717 O O . MET A 1 91 ? -7.715 25.891 -4.02 1 96.19 91 MET A O 1
ATOM 721 N N . GLU A 1 92 ? -6.539 24.344 -5.047 1 96.62 92 GLU A N 1
ATOM 722 C CA . GLU A 1 92 ? -7.051 24.719 -6.363 1 96.62 92 GLU A CA 1
ATOM 723 C C . GLU A 1 92 ? -8.523 24.344 -6.512 1 96.62 92 GLU A C 1
ATOM 725 O O . GLU A 1 92 ? -9.312 25.094 -7.082 1 96.62 92 GLU A O 1
ATOM 730 N N . LYS A 1 93 ? -8.844 23.266 -5.988 1 97.12 93 LYS A N 1
ATOM 731 C CA . LYS A 1 93 ? -10.195 22.734 -6.137 1 97.12 93 LYS A CA 1
ATOM 732 C C . LYS A 1 93 ? -11.141 23.344 -5.105 1 97.12 93 LYS A C 1
ATOM 734 O O . LYS A 1 93 ? -12.336 23.516 -5.379 1 97.12 93 LYS A O 1
ATOM 739 N N . TYR A 1 94 ? -10.578 23.656 -3.984 1 97.38 94 TYR A N 1
ATOM 740 C CA . TYR A 1 94 ? -11.375 24.188 -2.881 1 97.38 94 TYR A CA 1
ATOM 741 C C . TYR A 1 94 ? -10.711 25.422 -2.275 1 97.38 94 TYR A C 1
ATOM 743 O O . TYR A 1 94 ? -10.367 25.438 -1.091 1 97.38 94 TYR A O 1
ATOM 751 N N . PRO A 1 95 ? -10.641 26.453 -2.977 1 93.94 95 PRO A N 1
ATOM 752 C CA . PRO A 1 95 ? -9.836 27.609 -2.588 1 93.94 95 PRO A CA 1
ATOM 753 C C . PRO A 1 95 ? -10.383 28.328 -1.35 1 93.94 95 PRO A C 1
ATOM 755 O O . PRO A 1 95 ? -9.633 29 -0.638 1 93.94 95 PRO A O 1
ATOM 758 N N . ASP A 1 96 ? -11.617 28.109 -1.008 1 93.56 96 ASP A N 1
ATOM 759 C CA . ASP A 1 96 ? -12.203 28.859 0.1 1 93.56 96 ASP A CA 1
ATOM 760 C C . ASP A 1 96 ? -12.414 27.969 1.317 1 93.56 96 ASP A C 1
ATOM 762 O O . ASP A 1 96 ? -12.945 28.406 2.338 1 93.56 96 ASP A O 1
ATOM 766 N N . ASP A 1 97 ? -12.023 26.797 1.177 1 95.75 97 ASP A N 1
ATOM 767 C CA . ASP A 1 97 ? -12.25 25.844 2.273 1 95.75 97 ASP A CA 1
ATOM 768 C C . ASP A 1 97 ? -11.266 26.094 3.414 1 95.75 97 ASP A C 1
ATOM 770 O O . ASP A 1 97 ? -10.047 25.984 3.229 1 95.75 97 ASP A O 1
ATOM 774 N N . VAL A 1 98 ? -11.719 26.328 4.582 1 94.31 98 VAL A N 1
ATOM 775 C CA . VAL A 1 98 ? -10.93 26.734 5.738 1 94.31 98 VAL A CA 1
ATOM 776 C C . VAL A 1 98 ? -10.055 25.562 6.203 1 94.31 98 VAL A C 1
ATOM 778 O O . VAL A 1 98 ? -8.898 25.766 6.59 1 94.31 98 VAL A O 1
ATOM 781 N N . GLN A 1 99 ? -10.602 24.438 6.148 1 93.88 99 GLN A N 1
ATOM 782 C CA . GLN A 1 99 ? -9.852 23.266 6.59 1 93.88 99 GLN A CA 1
ATOM 783 C C . GLN A 1 99 ? -8.641 23.016 5.699 1 93.88 99 GLN A C 1
ATOM 785 O O . GLN A 1 99 ? -7.543 22.75 6.191 1 93.88 99 GLN A O 1
ATOM 790 N N . VAL A 1 100 ? -8.844 23.094 4.426 1 97.12 100 VAL A N 1
ATOM 791 C CA . VAL A 1 100 ? -7.762 22.891 3.463 1 97.12 100 VAL A CA 1
ATOM 792 C C . VAL A 1 100 ? -6.688 23.953 3.666 1 97.12 100 VAL A C 1
ATOM 794 O O . VAL A 1 100 ? -5.496 23.641 3.725 1 97.12 100 VAL A O 1
ATOM 797 N N . LYS A 1 101 ? -7.113 25.188 3.826 1 96.81 101 LYS A N 1
ATOM 798 C CA . LYS A 1 101 ? -6.184 26.297 4.016 1 96.81 101 LYS A CA 1
ATOM 799 C C . LYS A 1 10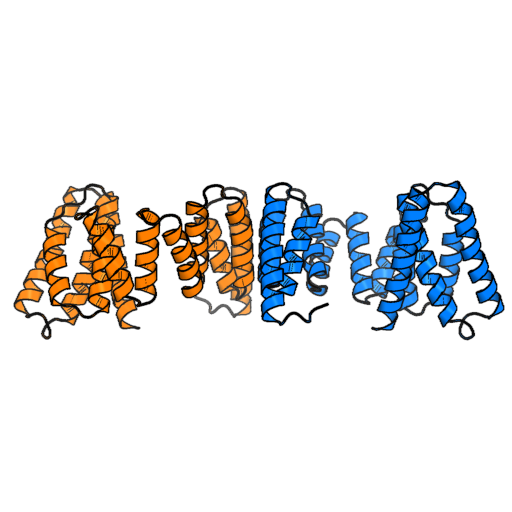1 ? -5.371 26.125 5.297 1 96.81 101 LYS A C 1
ATOM 801 O O . LYS A 1 101 ? -4.156 26.328 5.297 1 96.81 101 LYS A O 1
ATOM 806 N N . ASN A 1 102 ? -6.062 25.75 6.312 1 95.44 102 ASN A N 1
A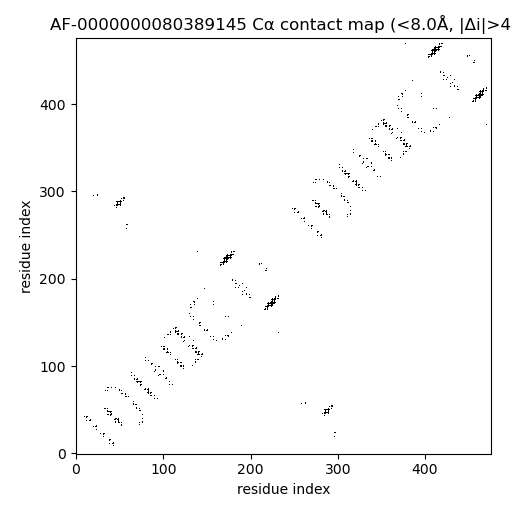TOM 807 C CA . ASN A 1 102 ? -5.391 25.547 7.59 1 95.44 102 ASN A CA 1
ATOM 808 C C . ASN A 1 102 ? -4.332 24.453 7.508 1 95.44 102 ASN A C 1
ATOM 810 O O . ASN A 1 102 ? -3.219 24.625 8.008 1 95.44 102 ASN A O 1
ATOM 814 N N . HIS A 1 103 ? -4.664 23.406 6.906 1 95.94 103 HIS A N 1
ATOM 815 C CA . HIS A 1 103 ? -3.715 22.297 6.777 1 95.94 103 HIS A CA 1
ATOM 816 C C . HIS A 1 103 ? -2.527 22.703 5.902 1 95.94 103 HIS A C 1
ATOM 818 O O . HIS A 1 103 ? -1.386 22.344 6.203 1 95.94 103 HIS A O 1
ATOM 824 N N . HIS A 1 104 ? -2.857 23.344 4.879 1 97.38 104 HIS A N 1
ATOM 825 C CA . HIS A 1 104 ? -1.802 23.828 3.998 1 97.38 104 HIS A CA 1
ATOM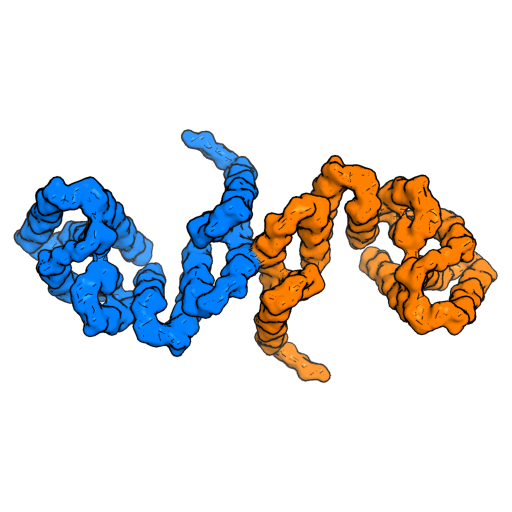 826 C C . HIS A 1 104 ? -0.856 24.781 4.734 1 97.38 104 HIS A C 1
ATOM 828 O O . HIS A 1 104 ? 0.365 24.625 4.656 1 97.38 104 HIS A O 1
ATOM 834 N N . GLY A 1 105 ? -1.391 25.734 5.402 1 97.12 105 GLY A N 1
ATOM 835 C CA . GLY A 1 105 ? -0.586 26.672 6.18 1 97.12 105 GLY A CA 1
ATOM 836 C C . GLY A 1 105 ? 0.288 25.984 7.211 1 97.12 105 GLY A C 1
ATOM 837 O O . GLY A 1 105 ? 1.464 26.328 7.363 1 97.12 105 GLY A O 1
ATOM 838 N N . MET A 1 106 ? -0.318 25.047 7.902 1 95.62 106 MET A N 1
ATOM 839 C CA . MET A 1 106 ? 0.408 24.297 8.922 1 95.62 106 MET A CA 1
ATOM 840 C C . MET A 1 106 ? 1.614 23.578 8.312 1 95.62 106 MET A C 1
ATOM 842 O O . MET A 1 106 ? 2.707 23.609 8.883 1 95.62 106 MET A O 1
ATOM 846 N N . LEU A 1 107 ? 1.424 22.984 7.215 1 96.44 107 LEU A N 1
ATOM 847 C CA . LEU A 1 107 ? 2.502 22.234 6.578 1 96.44 107 LEU A CA 1
ATOM 848 C C . LEU A 1 107 ? 3.572 23.188 6.035 1 96.44 107 LEU A C 1
ATOM 850 O O . LEU A 1 107 ? 4.762 22.844 6.043 1 96.44 107 LEU A O 1
ATOM 854 N N . LEU A 1 108 ? 3.162 24.297 5.516 1 96.81 108 LEU A N 1
ATOM 855 C CA . LEU A 1 108 ? 4.125 25.312 5.078 1 96.81 108 LEU A CA 1
ATOM 856 C C . LEU A 1 108 ? 5.012 25.75 6.238 1 96.81 108 LEU A C 1
ATOM 858 O O . LEU A 1 108 ? 6.234 25.844 6.09 1 96.81 108 LEU A O 1
ATOM 862 N N . ASN A 1 109 ? 4.406 25.953 7.371 1 96 109 ASN A N 1
ATOM 863 C CA . ASN A 1 109 ? 5.184 26.281 8.562 1 96 109 ASN A CA 1
ATOM 864 C C . ASN A 1 109 ? 6.172 25.172 8.906 1 96 109 ASN A C 1
ATOM 866 O O . ASN A 1 109 ? 7.344 25.453 9.188 1 96 109 ASN A O 1
ATOM 870 N N . LYS A 1 110 ? 5.68 24 8.891 1 92.56 110 LYS A N 1
ATOM 871 C CA . LYS A 1 110 ? 6.527 22.844 9.211 1 92.56 110 LYS A CA 1
ATOM 872 C C . LYS A 1 110 ? 7.711 22.766 8.258 1 92.56 110 LYS A C 1
ATOM 874 O O . LYS A 1 110 ? 8.797 22.328 8.648 1 92.56 110 LYS A O 1
ATOM 879 N N . SER A 1 111 ? 7.508 23.203 7.078 1 93.88 111 SER A N 1
ATOM 880 C CA . SER A 1 111 ? 8.547 23.125 6.051 1 93.88 111 SER A CA 1
ATOM 881 C C . SER A 1 111 ? 9.336 24.438 5.973 1 93.88 111 SER A C 1
ATOM 883 O O . SER A 1 111 ? 10.055 24.672 5 1 93.88 111 SER A O 1
ATOM 885 N N . SER A 1 112 ? 9.125 25.297 6.852 1 94.31 112 SER A N 1
ATOM 886 C CA . SER A 1 112 ? 9.844 26.562 7 1 94.31 112 SER A CA 1
ATOM 887 C C . SER A 1 112 ? 9.578 27.5 5.824 1 94.31 112 SER A C 1
ATOM 889 O O . SER A 1 112 ? 10.43 28.297 5.457 1 94.31 112 SER A O 1
ATOM 891 N N . LYS A 1 113 ? 8.539 27.266 5.148 1 96.19 113 LYS A N 1
ATOM 892 C CA . LYS A 1 113 ? 8.062 28.203 4.137 1 96.19 113 LYS A CA 1
ATOM 893 C C . LYS A 1 113 ? 7.141 29.25 4.75 1 96.19 113 LYS A C 1
ATOM 895 O O . LYS A 1 113 ? 5.973 29.359 4.367 1 96.19 113 LYS A O 1
ATOM 900 N N . PHE A 1 114 ? 7.688 30.078 5.5 1 97.69 114 PHE A N 1
ATOM 901 C CA . PHE A 1 114 ? 6.969 30.938 6.438 1 97.69 114 PHE A CA 1
ATOM 902 C C . PHE A 1 114 ? 6.242 32.062 5.703 1 97.69 114 PHE A C 1
ATOM 904 O O . PHE A 1 114 ? 5.148 32.438 6.102 1 97.69 114 PHE A O 1
ATOM 911 N N . GLU A 1 115 ? 6.828 32.562 4.648 1 98 115 GLU A N 1
ATOM 912 C CA . GLU A 1 115 ? 6.164 33.625 3.906 1 98 115 GLU A CA 1
ATOM 913 C C . GLU A 1 115 ? 4.848 33.156 3.307 1 98 115 GLU A C 1
ATOM 915 O O . GLU A 1 115 ? 3.83 33.844 3.395 1 98 115 GLU A O 1
ATOM 920 N N . ASP A 1 116 ? 4.949 32.031 2.744 1 97.44 116 ASP A N 1
ATOM 921 C CA . ASP A 1 116 ? 3.748 31.438 2.158 1 97.44 116 ASP A CA 1
ATOM 922 C C . ASP A 1 116 ? 2.713 31.109 3.236 1 97.44 116 ASP A C 1
ATOM 924 O O . ASP A 1 116 ? 1.52 31.359 3.051 1 97.44 116 ASP A O 1
ATOM 928 N N . ALA A 1 117 ? 3.16 30.547 4.324 1 98 117 ALA A N 1
ATOM 929 C CA . ALA A 1 117 ? 2.266 30.266 5.441 1 98 117 ALA A CA 1
ATOM 930 C C . ALA A 1 117 ? 1.585 31.531 5.945 1 98 117 ALA A C 1
ATOM 932 O O . ALA A 1 117 ? 0.373 31.547 6.172 1 98 117 ALA A O 1
ATOM 933 N N . LEU A 1 118 ? 2.332 32.562 6.047 1 98.31 118 LEU A N 1
ATOM 934 C CA . LEU A 1 118 ? 1.813 33.844 6.531 1 98.31 118 LEU A CA 1
ATOM 935 C C . LEU A 1 118 ? 0.68 34.344 5.641 1 98.31 118 LEU A C 1
ATOM 937 O O . LEU A 1 118 ? -0.348 34.812 6.141 1 98.31 118 LEU A O 1
ATOM 941 N N . SER A 1 119 ? 0.914 34.219 4.383 1 97.75 119 SER A N 1
ATOM 942 C CA . SER A 1 119 ? -0.105 34.656 3.434 1 97.75 119 SER A CA 1
ATOM 943 C C . SER A 1 119 ? -1.41 33.906 3.633 1 97.75 119 SER A C 1
ATOM 945 O O . SER A 1 119 ? -2.494 34.5 3.557 1 97.75 119 SER A O 1
ATOM 947 N N . ILE A 1 120 ? -1.336 32.688 3.898 1 97.62 120 ILE A N 1
ATOM 948 C CA . ILE A 1 120 ? -2.512 31.844 4.09 1 97.62 120 ILE A CA 1
ATOM 949 C C . ILE A 1 120 ? -3.236 32.25 5.371 1 97.62 120 ILE A C 1
ATOM 951 O O . ILE A 1 120 ? -4.457 32.438 5.371 1 97.62 120 ILE A O 1
ATOM 955 N N . TYR A 1 121 ? -2.52 32.406 6.422 1 97.94 121 TYR A N 1
ATOM 956 C CA . TYR A 1 121 ? -3.15 32.688 7.703 1 97.94 121 TYR A CA 1
ATOM 957 C C . TYR A 1 121 ? -3.713 34.125 7.719 1 97.94 121 TYR A C 1
ATOM 959 O O . TYR A 1 121 ? -4.727 34.375 8.367 1 97.94 121 TYR A O 1
ATOM 967 N N . GLU A 1 122 ? -3.107 35 6.965 1 97.5 122 GLU A N 1
ATOM 968 C CA . GLU A 1 122 ? -3.691 36.312 6.828 1 97.5 122 GLU A CA 1
ATOM 969 C C . GLU A 1 122 ? -5.047 36.25 6.129 1 97.5 122 GLU A C 1
ATOM 971 O O . GLU A 1 122 ? -5.992 36.938 6.531 1 97.5 122 GLU A O 1
ATOM 976 N N . GLU A 1 123 ? -5.129 35.469 5.156 1 96.5 123 GLU A N 1
ATOM 977 C CA . GLU A 1 123 ? -6.41 35.281 4.484 1 96.5 123 GLU A CA 1
ATOM 978 C C . GLU A 1 123 ? -7.441 34.656 5.426 1 96.5 123 GLU A C 1
ATOM 980 O O . GLU A 1 123 ? -8.602 35.062 5.441 1 96.5 123 GLU A O 1
ATOM 985 N N . LEU A 1 124 ? -7.016 33.688 6.176 1 97.19 124 LEU A N 1
ATOM 986 C CA . LEU A 1 124 ? -7.91 33.031 7.109 1 97.19 124 LEU A CA 1
ATOM 987 C C . LEU A 1 124 ? -8.414 34 8.172 1 97.19 124 LEU A C 1
ATOM 989 O O . LEU A 1 124 ? -9.586 33.969 8.555 1 97.19 124 LEU A O 1
ATOM 993 N N . LEU A 1 125 ? -7.57 34.906 8.531 1 96.62 125 LEU A N 1
ATOM 994 C CA . LEU A 1 125 ? -7.906 35.844 9.602 1 96.62 125 LEU A CA 1
ATOM 995 C C . LEU A 1 125 ? -8.773 36.969 9.07 1 96.62 125 LEU A C 1
ATOM 997 O O . LEU A 1 125 ? -9.414 37.688 9.852 1 96.62 125 LEU A O 1
ATOM 1001 N N . GLU A 1 126 ? -8.773 37.125 7.785 1 95.81 126 GLU A N 1
ATOM 1002 C CA . GLU A 1 126 ? -9.742 38.031 7.191 1 95.81 126 GLU A CA 1
ATOM 1003 C C . GLU A 1 126 ? -11.164 37.5 7.332 1 95.81 126 GLU A C 1
ATOM 1005 O O . GLU A 1 126 ? -12.109 38.281 7.508 1 95.81 126 GLU A O 1
ATOM 1010 N N . ILE A 1 127 ? -11.281 36.219 7.242 1 93.88 127 ILE A N 1
ATOM 1011 C CA . ILE A 1 127 ? -12.57 35.562 7.344 1 93.88 127 ILE A CA 1
ATOM 1012 C C . ILE A 1 127 ? -12.984 35.469 8.812 1 93.88 127 ILE A C 1
ATOM 1014 O O . ILE A 1 127 ? -14.133 35.75 9.156 1 93.88 127 ILE A O 1
ATOM 1018 N N . SER A 1 128 ? -12.07 35.094 9.656 1 94.25 128 SER A N 1
ATOM 1019 C CA . SER A 1 128 ? -12.32 34.938 11.086 1 94.25 128 SER A CA 1
ATOM 1020 C C . SER A 1 128 ? -11.172 35.531 11.906 1 94.25 128 SER A C 1
ATOM 1022 O O . SER A 1 128 ? -10.289 34.781 12.352 1 94.25 128 SER A O 1
ATOM 1024 N N . PRO A 1 129 ? -11.266 36.75 12.234 1 93.88 129 PRO A N 1
ATOM 1025 C CA . PRO A 1 129 ? -10.156 37.469 12.875 1 93.88 129 PRO A CA 1
ATOM 1026 C C . PRO A 1 129 ? -9.852 36.938 14.273 1 93.88 129 PRO A C 1
ATOM 1028 O O . PRO A 1 129 ? -8.742 37.125 14.781 1 93.88 129 PRO A O 1
ATOM 1031 N N . GLU A 1 130 ? -10.805 36.281 14.883 1 93.88 130 GLU A N 1
ATOM 1032 C CA . GLU A 1 130 ? -10.602 35.844 16.266 1 93.88 130 GLU A CA 1
ATOM 1033 C C . GLU A 1 130 ? -10.273 34.344 16.344 1 93.88 130 GLU A C 1
ATOM 1035 O O . GLU A 1 130 ? -10.297 33.75 17.422 1 93.88 130 GLU A O 1
ATOM 1040 N N . SER A 1 131 ? -10.023 33.781 15.203 1 95 131 SER A N 1
ATOM 1041 C CA . SER A 1 131 ? -9.664 32.375 15.195 1 95 131 SER A CA 1
ATOM 1042 C C . SER A 1 131 ? -8.305 32.156 15.852 1 95 131 SER A C 1
ATOM 1044 O O . SER A 1 131 ? -7.27 32.469 15.273 1 95 131 SER A O 1
ATOM 1046 N N . LEU A 1 132 ? -8.328 31.484 17.016 1 95.25 132 LEU A N 1
ATOM 1047 C CA . LEU A 1 132 ? -7.086 31.219 17.75 1 95.25 132 LEU A CA 1
ATOM 1048 C C . LEU A 1 132 ? -6.223 30.219 17 1 95.25 132 LEU A C 1
ATOM 1050 O O . LEU A 1 132 ? -4.992 30.281 17.062 1 95.25 132 LEU A O 1
ATOM 1054 N N . GLU A 1 133 ? -6.836 29.344 16.25 1 95.38 133 GLU A N 1
ATOM 1055 C CA . GLU A 1 133 ? -6.105 28.406 15.414 1 95.38 133 GLU A CA 1
ATOM 1056 C C . GLU A 1 133 ? -5.281 29.125 14.352 1 95.38 133 GLU A C 1
ATOM 1058 O O . GLU A 1 133 ? -4.09 28.859 14.195 1 95.38 133 GLU A O 1
ATOM 1063 N N . SER A 1 134 ? -5.902 30.031 13.672 1 96.88 134 SER A N 1
ATOM 1064 C CA . SER A 1 134 ? -5.227 30.797 12.625 1 96.88 134 SER A CA 1
ATOM 1065 C C . SER A 1 134 ? -4.172 31.719 13.211 1 96.88 134 SER A C 1
ATOM 1067 O O . SER A 1 134 ? -3.102 31.906 12.625 1 96.88 134 SER A O 1
ATOM 1069 N N . LEU A 1 135 ? -4.523 32.312 14.328 1 96.94 135 LEU A N 1
ATOM 1070 C CA . LEU A 1 135 ? -3.555 33.156 14.992 1 96.94 135 LEU A CA 1
ATOM 1071 C C . LEU A 1 135 ? -2.307 32.375 15.383 1 96.94 135 LEU A C 1
ATOM 1073 O O . LEU A 1 135 ? -1.188 32.875 15.273 1 96.94 135 LEU A O 1
ATOM 1077 N N . SER A 1 136 ? -2.543 31.188 15.883 1 97.31 136 SER A N 1
ATOM 1078 C CA . SER A 1 136 ? -1.404 30.344 16.234 1 97.31 136 SER A CA 1
ATOM 1079 C C . SER A 1 136 ? -0.521 30.062 15.031 1 97.31 136 SER A C 1
ATOM 1081 O O . SER A 1 136 ? 0.706 30.141 15.117 1 97.31 136 SER A O 1
ATOM 1083 N N . GLY A 1 137 ? -1.126 29.688 13.953 1 97.69 137 GLY A N 1
ATOM 1084 C CA . GLY A 1 137 ? -0.367 29.469 12.734 1 97.69 137 GLY A CA 1
ATOM 1085 C C . GLY A 1 137 ? 0.39 30.703 12.266 1 97.69 137 GLY A C 1
ATOM 1086 O O . GLY A 1 137 ? 1.555 30.594 11.867 1 97.69 137 GLY A O 1
ATOM 1087 N N . LYS A 1 138 ? -0.27 31.797 12.312 1 98.06 138 LYS A N 1
ATOM 1088 C CA . LYS A 1 138 ? 0.368 33.062 11.945 1 98.06 138 LYS A CA 1
ATOM 1089 C C . LYS A 1 138 ? 1.566 33.344 12.844 1 98.06 138 LYS A C 1
ATOM 1091 O O . LYS A 1 138 ? 2.605 33.812 12.375 1 98.06 138 LYS A O 1
ATOM 1096 N N . LEU A 1 139 ? 1.384 33.125 14.109 1 97.69 139 LEU A N 1
ATOM 1097 C CA . LEU A 1 139 ? 2.453 33.375 15.07 1 97.69 139 LEU A CA 1
ATOM 1098 C C . LEU A 1 139 ? 3.701 32.562 14.711 1 97.69 139 LEU A C 1
ATOM 1100 O O . LEU A 1 139 ? 4.812 33.094 14.727 1 97.69 139 LEU A O 1
ATOM 1104 N N . ILE A 1 140 ? 3.527 31.328 14.398 1 97.5 140 ILE A N 1
ATOM 1105 C CA . ILE A 1 140 ? 4.641 30.469 14.023 1 97.5 140 ILE A CA 1
ATOM 1106 C C . ILE A 1 140 ? 5.359 31.047 12.812 1 97.5 140 ILE A C 1
ATOM 1108 O O . ILE A 1 140 ? 6.59 31.141 12.789 1 97.5 140 ILE A O 1
ATOM 1112 N N . ALA A 1 141 ? 4.594 31.422 11.812 1 98.06 141 ALA A N 1
ATOM 1113 C CA . ALA A 1 141 ? 5.172 32 10.602 1 98.06 141 ALA A CA 1
ATOM 1114 C C . ALA A 1 141 ? 5.953 33.281 10.922 1 98.06 141 ALA A C 1
ATOM 1116 O O . ALA A 1 141 ? 7.07 33.469 10.43 1 98.06 141 ALA A O 1
ATOM 1117 N N . LEU A 1 142 ? 5.391 34.125 11.75 1 97.44 142 LEU A N 1
ATOM 1118 C CA . LEU A 1 142 ? 6.027 35.375 12.109 1 97.44 142 LEU A CA 1
ATOM 1119 C C . LEU A 1 142 ? 7.34 35.156 12.844 1 97.44 142 LEU A C 1
ATOM 1121 O O . LEU A 1 142 ? 8.336 35.812 12.578 1 97.44 142 LEU A O 1
ATOM 1125 N N . ILE A 1 143 ? 7.309 34.25 13.781 1 95.56 143 ILE A N 1
ATOM 1126 C CA . ILE A 1 143 ? 8.531 33.906 14.508 1 95.56 143 ILE A CA 1
ATOM 1127 C C . ILE A 1 143 ? 9.586 33.375 13.539 1 95.56 143 ILE A C 1
ATOM 1129 O O . ILE A 1 143 ? 10.742 33.781 13.594 1 95.56 143 ILE A O 1
ATOM 1133 N N . GLY A 1 144 ? 9.219 32.5 12.664 1 95.62 144 GLY A N 1
ATOM 1134 C CA . GLY A 1 144 ? 10.133 31.953 11.672 1 95.62 144 GLY A CA 1
ATOM 1135 C C . GLY A 1 144 ? 10.734 33 10.773 1 95.62 144 GLY A C 1
ATOM 1136 O O . GLY A 1 144 ? 11.867 32.875 10.312 1 95.62 144 GLY A O 1
ATOM 1137 N N . LEU A 1 145 ? 9.977 34.094 10.531 1 96.06 145 LEU A N 1
ATOM 1138 C CA . LEU A 1 145 ? 10.422 35.188 9.656 1 96.06 145 LEU A CA 1
ATOM 1139 C C . LEU A 1 145 ? 11.219 36.219 10.438 1 96.06 145 LEU A C 1
ATOM 1141 O O . LEU A 1 145 ? 11.789 37.156 9.852 1 96.06 145 LEU A O 1
ATOM 1145 N N . GLY A 1 146 ? 11.258 36.094 11.695 1 92.19 146 GLY A N 1
ATOM 1146 C CA . GLY A 1 146 ? 11.977 37.062 12.523 1 92.19 146 GLY A CA 1
ATOM 1147 C C . GLY A 1 146 ? 11.289 38.406 12.602 1 92.19 146 GLY A C 1
ATOM 1148 O O . GLY A 1 146 ? 11.953 39.438 12.727 1 92.19 146 GLY A O 1
ATOM 1149 N N . ARG A 1 147 ? 9.992 38.375 12.484 1 93.81 147 ARG A N 1
ATOM 1150 C CA . ARG A 1 147 ? 9.234 39.625 12.539 1 93.81 147 ARG A CA 1
ATOM 1151 C C . ARG A 1 147 ? 8.797 39.938 13.969 1 93.81 147 ARG A C 1
ATOM 1153 O O . ARG A 1 147 ? 7.605 39.875 14.289 1 93.81 147 ARG A O 1
ATOM 1160 N N . HIS A 1 148 ? 9.602 40.469 14.742 1 90 148 HIS A N 1
ATOM 1161 C CA . HIS A 1 148 ? 9.438 40.625 16.172 1 90 148 HIS A CA 1
ATOM 1162 C C . HIS A 1 148 ? 8.297 41.594 16.5 1 90 148 HIS A C 1
ATOM 1164 O O . HIS A 1 148 ? 7.5 41.344 17.391 1 90 148 HIS A O 1
ATOM 1170 N N . GLY A 1 149 ? 8.281 42.719 15.766 1 89.31 149 GLY A N 1
ATOM 1171 C CA . GLY A 1 149 ? 7.215 43.688 15.992 1 89.31 149 GLY A CA 1
ATOM 1172 C C . GLY A 1 149 ? 5.832 43.094 15.797 1 89.31 149 GLY A C 1
ATOM 1173 O O . GLY A 1 149 ? 4.926 43.344 16.609 1 89.31 149 GLY A O 1
ATOM 1174 N N . ASP A 1 150 ? 5.672 42.375 14.82 1 94.75 150 ASP A N 1
ATOM 1175 C CA . ASP A 1 150 ? 4.387 41.75 14.5 1 94.75 150 ASP A CA 1
ATOM 1176 C C . ASP A 1 150 ? 4.023 40.688 15.531 1 94.75 150 ASP A C 1
ATOM 1178 O O . ASP A 1 150 ? 2.846 40.469 15.836 1 94.75 150 ASP A O 1
ATOM 1182 N N . VAL A 1 151 ? 5.023 40 16.062 1 94.06 151 VAL A N 1
ATOM 1183 C CA . VAL A 1 151 ? 4.809 39 17.094 1 94.06 151 VAL A CA 1
ATOM 1184 C C . VAL A 1 151 ? 4.195 39.625 18.344 1 94.06 151 VAL A C 1
ATOM 1186 O O . VAL A 1 151 ? 3.234 39.125 18.906 1 94.06 151 VAL A O 1
ATOM 1189 N N . LEU A 1 152 ? 4.703 40.75 18.688 1 89.31 152 LEU A N 1
ATOM 1190 C CA . LEU A 1 152 ? 4.195 41.469 19.844 1 89.31 152 LEU A CA 1
ATOM 1191 C C . LEU A 1 152 ? 2.758 41.938 19.609 1 89.31 152 LEU A C 1
ATOM 1193 O O . LEU A 1 152 ? 1.934 41.875 20.531 1 89.31 152 LEU A O 1
ATOM 1197 N N . LYS A 1 153 ? 2.518 42.469 18.453 1 91.56 153 LYS A N 1
ATOM 1198 C CA . LYS A 1 153 ? 1.16 42.875 18.125 1 91.56 153 LYS A CA 1
ATOM 1199 C C . LYS A 1 153 ? 0.181 41.719 18.203 1 91.56 153 LYS A C 1
ATOM 1201 O O . LYS A 1 153 ? -0.938 41.875 18.703 1 91.56 153 LYS A O 1
ATOM 1206 N N . LEU A 1 154 ? 0.606 40.562 17.719 1 94.12 154 LEU A N 1
ATOM 1207 C CA . LEU A 1 154 ? -0.248 39.406 17.75 1 94.12 154 LEU A CA 1
ATOM 1208 C C . LEU A 1 154 ? -0.5 38.938 19.172 1 94.12 154 LEU A C 1
ATOM 1210 O O . LEU A 1 154 ? -1.601 38.5 19.516 1 94.12 154 LEU A O 1
ATOM 1214 N N . TYR A 1 155 ? 0.515 39 20 1 89.25 155 TYR A N 1
ATOM 1215 C CA . TYR A 1 155 ? 0.346 38.688 21.422 1 89.25 155 TYR A CA 1
ATOM 1216 C C . TYR A 1 155 ? -0.757 39.531 22.047 1 89.25 155 TYR A C 1
ATOM 1218 O O . TYR A 1 155 ? -1.633 39 22.734 1 89.25 155 TYR A O 1
ATOM 1226 N N . LYS A 1 156 ? -0.748 40.812 21.781 1 88.31 156 LYS A N 1
ATOM 1227 C CA . LYS A 1 156 ? -1.755 41.719 22.328 1 88.31 156 LYS A CA 1
ATOM 1228 C C . LYS A 1 156 ? -3.154 41.312 21.859 1 88.31 156 LYS A C 1
ATOM 1230 O O . LYS A 1 156 ? -4.109 41.344 22.641 1 88.31 156 LYS A O 1
ATOM 1235 N N . THR A 1 157 ? -3.217 41.031 20.625 1 90.12 157 THR A N 1
ATOM 1236 C CA . THR A 1 157 ? -4.488 40.562 20.062 1 90.12 157 THR A CA 1
ATOM 1237 C C . THR A 1 157 ? -4.969 39.312 20.75 1 90.12 157 THR A C 1
ATOM 1239 O O . THR A 1 157 ? -6.145 39.188 21.109 1 90.12 157 THR A O 1
ATOM 1242 N N . SER A 1 158 ? -4.043 38.344 20.953 1 89.44 158 SER A N 1
ATOM 1243 C CA . SER A 1 158 ? -4.418 37.031 21.5 1 89.44 158 SER A CA 1
ATOM 1244 C C . SER A 1 158 ? -4.918 37.156 22.938 1 89.44 158 SER A C 1
ATOM 1246 O O . SER A 1 158 ? -5.797 36.406 23.359 1 89.44 158 SER A O 1
ATOM 1248 N N . ILE A 1 159 ? -4.422 38.094 23.688 1 86.31 159 ILE A N 1
ATOM 1249 C CA . ILE A 1 159 ? -4.793 38.25 25.094 1 86.31 159 ILE A CA 1
ATOM 1250 C C . ILE A 1 159 ? -6.215 38.781 25.188 1 86.31 159 ILE A C 1
ATOM 1252 O O . ILE A 1 159 ? -6.891 38.594 26.203 1 86.31 159 ILE A O 1
ATOM 1256 N N . SER A 1 160 ? -6.656 39.469 24.203 1 87.19 160 SER A N 1
ATOM 1257 C CA . SER A 1 160 ? -7.98 40.062 24.203 1 87.19 160 SER A CA 1
ATOM 1258 C C . SER A 1 160 ? -9.062 39.062 23.812 1 87.19 160 SER A C 1
ATOM 1260 O O . SER A 1 160 ? -10.25 39.344 23.953 1 87.19 160 SER A O 1
ATOM 1262 N N . ILE A 1 161 ? -8.648 37.938 23.375 1 90.31 161 ILE A N 1
ATOM 1263 C CA . ILE A 1 161 ? -9.602 36.938 22.891 1 90.31 161 ILE A CA 1
ATOM 1264 C C . ILE A 1 161 ? -9.875 35.906 23.984 1 90.31 161 ILE A C 1
ATOM 1266 O O . ILE A 1 161 ? -8.945 35.281 24.484 1 90.31 161 ILE A O 1
ATOM 1270 N N . THR A 1 162 ? -11.109 35.781 24.359 1 85.88 162 THR A N 1
ATOM 1271 C CA . THR A 1 162 ? -11.523 34.688 25.234 1 85.88 162 THR A CA 1
ATOM 1272 C C . THR A 1 162 ? -12.016 33.5 24.438 1 85.88 162 THR A C 1
ATOM 1274 O O . THR A 1 162 ? -12.977 33.625 23.672 1 85.88 162 THR A O 1
ATOM 1277 N N . PRO A 1 163 ? -11.336 32.344 24.625 1 90.81 163 PRO A N 1
ATOM 1278 C CA . PRO A 1 163 ? -11.758 31.172 23.844 1 90.81 163 PRO A CA 1
ATOM 1279 C C . PRO A 1 163 ? -13.219 30.812 24.094 1 90.81 163 PRO A C 1
ATOM 1281 O O . PRO A 1 163 ? -13.695 30.891 25.234 1 90.81 163 PRO A O 1
ATOM 1284 N N . SER A 1 164 ? -13.922 30.422 23.047 1 85.94 164 SER A N 1
ATOM 1285 C CA . SER A 1 164 ? -15.359 30.172 23.094 1 85.94 164 SER A CA 1
ATOM 1286 C C . SER A 1 164 ? -15.664 28.734 23.469 1 85.94 164 SER A C 1
ATOM 1288 O O . SER A 1 164 ? -16.75 28.422 23.953 1 85.94 164 SER A O 1
ATOM 1290 N N . SER A 1 165 ? -14.773 27.859 23.219 1 90.69 165 SER A N 1
ATOM 1291 C CA . SER A 1 165 ? -14.953 26.438 23.5 1 90.69 165 SER A CA 1
ATOM 1292 C C . SER A 1 165 ? -13.727 25.859 24.219 1 90.69 165 SER A C 1
ATOM 1294 O O . SER A 1 165 ? -12.633 26.438 24.141 1 90.69 165 SER A O 1
ATOM 1296 N N . PRO A 1 166 ? -13.891 24.828 24.906 1 89 166 PRO A N 1
ATOM 1297 C CA . PRO A 1 166 ? -12.75 24.188 25.578 1 89 166 PRO A CA 1
ATOM 1298 C C . PRO A 1 166 ? -11.625 23.844 24.609 1 89 166 PRO A C 1
ATOM 1300 O O . PRO A 1 166 ? -10.445 24.016 24.938 1 89 166 PRO A O 1
ATOM 1303 N N . GLN A 1 167 ? -11.961 23.453 23.406 1 91 167 GLN A N 1
ATOM 1304 C CA . GLN A 1 167 ? -10.961 23.062 22.422 1 91 167 GLN A CA 1
ATOM 1305 C C . GLN A 1 167 ? -10.117 24.266 21.984 1 91 167 GLN A C 1
ATOM 1307 O O . GLN A 1 167 ? -8.93 24.109 21.703 1 91 167 GLN A O 1
ATOM 1312 N N . ASP A 1 168 ? -10.703 25.375 22.031 1 93.12 168 ASP A N 1
ATOM 1313 C CA . ASP A 1 168 ? -10.008 26.578 21.625 1 93.12 168 ASP A CA 1
ATOM 1314 C C . ASP A 1 168 ? -8.883 26.922 22.594 1 93.12 168 ASP A C 1
ATOM 1316 O O . ASP A 1 168 ? -7.93 27.625 22.234 1 93.12 168 ASP A O 1
ATOM 1320 N N . TRP A 1 169 ? -9.023 26.406 23.75 1 93.38 169 TRP A N 1
ATOM 1321 C CA . TRP A 1 169 ? -8 26.688 24.75 1 93.38 169 TRP A CA 1
ATOM 1322 C C . TRP A 1 169 ? -6.695 25.984 24.406 1 93.38 169 TRP A C 1
ATOM 1324 O O . TRP A 1 169 ? -5.621 26.375 24.875 1 93.38 169 TRP A O 1
ATOM 1334 N N . HIS A 1 170 ? -6.805 24.984 23.609 1 94.94 170 HIS A N 1
ATOM 1335 C CA . HIS A 1 170 ? -5.586 24.359 23.094 1 94.94 170 HIS A CA 1
ATOM 1336 C C . HIS A 1 170 ? -4.742 25.344 22.312 1 94.94 170 HIS A C 1
ATOM 1338 O O . HIS A 1 170 ? -3.535 25.469 22.531 1 94.94 170 HIS A O 1
ATOM 1344 N N . PHE A 1 171 ? -5.41 26.078 21.469 1 95.62 171 PHE A N 1
ATOM 1345 C CA . PHE A 1 171 ? -4.691 27.016 20.625 1 95.62 171 PHE A CA 1
ATOM 1346 C C . PHE A 1 171 ? -4.172 28.188 21.438 1 95.62 171 PHE A C 1
ATOM 1348 O O . PHE A 1 171 ? -3.104 28.734 21.141 1 95.62 171 PHE A O 1
ATOM 1355 N N . LYS A 1 172 ? -4.977 28.594 22.375 1 93.69 172 LYS A N 1
ATOM 1356 C CA . LYS A 1 172 ? -4.48 29.594 23.297 1 93.69 172 LYS A CA 1
ATOM 1357 C C . LYS A 1 172 ? -3.213 29.125 24 1 93.69 172 LYS A C 1
ATOM 1359 O O . LYS A 1 172 ? -2.254 29.891 24.141 1 93.69 172 LYS A O 1
ATOM 1364 N N . GLY A 1 173 ? -3.264 27.906 24.406 1 93.31 173 GLY A N 1
ATOM 1365 C CA . GLY A 1 173 ? -2.074 27.312 25 1 93.31 173 GLY A CA 1
ATOM 1366 C C . GLY A 1 173 ? -0.885 27.297 24.062 1 93.31 173 GLY A C 1
ATOM 1367 O O . GLY A 1 173 ? 0.236 27.609 24.469 1 93.31 173 GLY A O 1
ATOM 1368 N N . VAL A 1 174 ? -1.076 26.906 22.891 1 95.31 174 VAL A N 1
ATOM 1369 C CA . VAL A 1 174 ? -0.013 26.875 21.891 1 95.31 174 VAL A CA 1
ATOM 1370 C C . VAL A 1 174 ? 0.622 28.266 21.766 1 95.31 174 VAL A C 1
ATOM 1372 O O . VAL A 1 174 ? 1.848 28.391 21.797 1 95.31 174 VAL A O 1
ATOM 1375 N N . ILE A 1 175 ? -0.16 29.281 21.594 1 95.06 175 ILE A N 1
ATOM 1376 C CA . ILE A 1 175 ? 0.303 30.656 21.438 1 95.06 175 ILE A CA 1
ATOM 1377 C C . ILE A 1 175 ? 1.138 31.047 22.656 1 95.06 175 ILE A C 1
ATOM 1379 O O . ILE A 1 175 ? 2.264 31.531 22.516 1 95.06 175 ILE A O 1
ATOM 1383 N N . ASP A 1 176 ? 0.546 30.781 23.781 1 92.44 176 ASP A N 1
ATOM 1384 C CA . ASP A 1 176 ? 1.224 31.188 25.016 1 92.44 176 ASP A CA 1
ATOM 1385 C C . ASP A 1 176 ? 2.537 30.438 25.188 1 92.44 176 ASP A C 1
ATOM 1387 O O . ASP A 1 176 ? 3.541 31.016 25.609 1 92.44 176 ASP A O 1
ATOM 1391 N N . GLY A 1 177 ? 2.49 29.188 24.938 1 92.62 177 GLY A N 1
ATOM 1392 C CA . GLY A 1 177 ? 3.705 28.391 25.031 1 92.62 177 GLY A CA 1
ATOM 1393 C C . GLY A 1 177 ? 4.805 28.875 24.109 1 92.62 177 GLY A C 1
ATOM 1394 O O . GLY A 1 177 ? 5.965 28.969 24.5 1 92.62 177 GLY A O 1
ATOM 1395 N N . LEU A 1 178 ? 4.469 29.141 22.875 1 94.75 178 LEU A N 1
ATOM 1396 C CA . LEU A 1 178 ? 5.402 29.672 21.891 1 94.75 178 LEU A CA 1
ATOM 1397 C C . LEU A 1 178 ? 5.988 31 22.375 1 94.75 178 LEU A C 1
ATOM 1399 O O . LEU A 1 178 ? 7.203 31.203 22.344 1 94.75 178 LEU A O 1
ATOM 1403 N N . LEU A 1 179 ? 5.145 31.859 22.797 1 92.56 179 LEU A N 1
ATOM 1404 C CA . LEU A 1 179 ? 5.531 33.219 23.156 1 92.56 179 LEU A CA 1
ATOM 1405 C C . LEU A 1 179 ? 6.402 33.219 24.406 1 92.56 179 LEU A C 1
ATOM 1407 O O . LEU A 1 179 ? 7.324 34.031 24.516 1 92.56 179 LEU A O 1
ATOM 1411 N N . ARG A 1 180 ? 6.062 32.344 25.297 1 89.56 180 ARG A N 1
ATOM 1412 C CA . ARG A 1 180 ? 6.871 32.281 26.516 1 89.56 180 ARG A CA 1
ATOM 1413 C C . ARG A 1 180 ? 8.336 32.031 26.188 1 89.56 180 ARG A C 1
ATOM 1415 O O . ARG A 1 180 ? 9.219 32.75 26.625 1 89.56 180 ARG A O 1
ATOM 1422 N N . ASP A 1 181 ? 8.57 31.031 25.469 1 90.5 181 ASP A N 1
ATOM 1423 C CA . ASP A 1 181 ? 9.938 30.688 25.125 1 90.5 181 ASP A CA 1
ATOM 1424 C C . ASP A 1 181 ? 10.555 31.703 24.188 1 90.5 181 ASP A C 1
ATOM 1426 O O . ASP A 1 181 ? 11.742 32 24.266 1 90.5 181 ASP A O 1
ATOM 1430 N N . TYR A 1 182 ? 9.75 32.156 23.328 1 91.31 182 TYR A N 1
ATOM 1431 C CA . TYR A 1 182 ? 10.211 33.188 22.406 1 91.31 182 TYR A CA 1
ATOM 1432 C C . TYR A 1 182 ? 10.695 34.406 23.156 1 91.31 182 TYR A C 1
ATOM 1434 O O . TYR A 1 182 ? 11.797 34.906 22.906 1 91.31 182 TYR A O 1
ATOM 1442 N N . PHE A 1 183 ? 9.922 34.938 24.062 1 88.31 183 PHE A N 1
ATOM 1443 C CA . PHE A 1 183 ? 10.258 36.156 24.781 1 88.31 183 PHE A CA 1
ATOM 1444 C C . PHE A 1 183 ? 11.422 35.906 25.734 1 88.31 183 PHE A C 1
ATOM 1446 O O . PHE A 1 183 ? 12.242 36.812 25.969 1 88.31 183 PHE A O 1
ATOM 1453 N N . ASP A 1 184 ? 11.461 34.719 26.25 1 86.88 184 ASP A N 1
ATOM 1454 C CA . ASP A 1 184 ? 12.594 34.375 27.094 1 86.88 184 ASP A CA 1
ATOM 1455 C C . ASP A 1 184 ? 13.906 34.438 26.312 1 86.88 184 ASP A C 1
ATOM 1457 O O . ASP A 1 184 ? 14.938 34.844 26.844 1 86.88 184 ASP A O 1
ATOM 1461 N N . ARG A 1 185 ? 13.883 34 25.188 1 88.25 185 ARG A N 1
ATOM 1462 C CA . ARG A 1 185 ? 15.078 34 24.344 1 88.25 185 ARG A CA 1
ATOM 1463 C C . ARG A 1 185 ? 15.422 35.406 23.859 1 88.25 185 ARG A C 1
ATOM 1465 O O . ARG A 1 185 ? 16.594 35.75 23.719 1 88.25 185 ARG A O 1
ATOM 1472 N N . GLU A 1 186 ? 14.445 36.156 23.562 1 86.25 186 GLU A N 1
ATOM 1473 C CA . GLU A 1 186 ? 14.641 37.469 22.984 1 86.25 186 GLU A CA 1
ATOM 1474 C C . GLU A 1 186 ? 14.93 38.5 24.062 1 86.25 186 GLU A C 1
ATOM 1476 O O . GLU A 1 186 ? 15.281 39.656 23.766 1 86.25 186 GLU A O 1
ATOM 1481 N N . LYS A 1 187 ? 14.789 38 25.219 1 84.56 187 LYS A N 1
ATOM 1482 C CA . LYS A 1 187 ? 15.062 38.875 26.344 1 84.56 187 LYS A CA 1
ATOM 1483 C C . LYS A 1 187 ? 16.453 39.5 26.25 1 84.56 187 LYS A C 1
ATOM 1485 O O . LYS A 1 187 ? 17.438 38.781 26.062 1 84.56 187 LYS A O 1
ATOM 1490 N N . GLY A 1 188 ? 16.453 40.844 26.406 1 77.5 188 GLY A N 1
ATOM 1491 C CA . GLY A 1 188 ? 17.719 41.562 26.344 1 77.5 188 GLY A CA 1
ATOM 1492 C C . GLY A 1 188 ? 18.172 41.844 24.922 1 77.5 188 GLY A C 1
ATOM 1493 O O . GLY A 1 188 ? 19.172 42.562 24.719 1 77.5 188 GLY A O 1
ATOM 1494 N N . LYS A 1 189 ? 17.5 41.312 24.031 1 85.56 189 LYS A N 1
ATOM 1495 C CA . LYS A 1 189 ? 17.781 41.594 22.625 1 85.56 189 LYS A CA 1
ATOM 1496 C C . LYS A 1 189 ? 16.703 42.5 22.031 1 85.56 189 LYS A C 1
ATOM 1498 O O . LYS A 1 189 ? 16.781 43.719 22.172 1 85.56 189 LYS A O 1
ATOM 1503 N N . SER A 1 190 ? 15.625 41.938 21.672 1 77.94 190 SER A N 1
ATOM 1504 C CA . SER A 1 190 ? 14.57 42.688 20.984 1 77.94 190 SER A CA 1
ATOM 1505 C C . SER A 1 190 ? 13.492 43.156 21.953 1 77.94 190 SER A C 1
ATOM 1507 O O . SER A 1 190 ? 12.68 44.031 21.641 1 77.94 190 SER A O 1
ATOM 1509 N N . ILE A 1 191 ? 13.523 42.469 23.125 1 79.06 191 ILE A N 1
ATOM 1510 C CA . ILE A 1 191 ? 12.562 42.875 24.156 1 79.06 191 ILE A CA 1
ATOM 1511 C C . ILE A 1 191 ? 13.305 43.25 25.438 1 79.06 191 ILE A C 1
ATOM 1513 O O . ILE A 1 191 ? 14.305 42.656 25.797 1 79.06 191 ILE A O 1
ATOM 1517 N N . THR A 1 192 ? 12.789 44.312 25.984 1 81.75 192 THR A N 1
ATOM 1518 C CA . THR A 1 192 ? 13.414 44.781 27.219 1 81.75 192 THR A CA 1
ATOM 1519 C C . THR A 1 192 ? 13.125 43.812 28.359 1 81.75 192 THR A C 1
ATOM 1521 O O . THR A 1 192 ? 12.172 43.031 28.297 1 81.75 192 THR A O 1
ATOM 1524 N N . GLU A 1 193 ? 13.961 43.844 29.359 1 81.25 193 GLU A N 1
ATOM 1525 C CA . GLU A 1 193 ? 13.75 43.031 30.547 1 81.25 193 GLU A CA 1
ATOM 1526 C C . GLU A 1 193 ? 12.398 43.312 31.188 1 81.25 193 GLU A C 1
ATOM 1528 O O . GLU A 1 193 ? 11.711 42.406 31.656 1 81.25 193 GLU A O 1
ATOM 1533 N N . GLY A 1 194 ? 12.07 44.594 31.25 1 79.75 194 GLY A N 1
ATOM 1534 C CA . GLY A 1 194 ? 10.789 45 31.812 1 79.75 194 GLY A CA 1
ATOM 1535 C C . GLY A 1 194 ? 9.602 44.438 31.031 1 79.75 194 GLY A C 1
ATOM 1536 O O . GLY A 1 194 ? 8.633 43.969 31.625 1 79.75 194 GLY A O 1
ATOM 1537 N N . GLN A 1 195 ? 9.695 44.531 29.781 1 79.38 195 GLN A N 1
ATOM 1538 C CA . GLN A 1 195 ? 8.656 43.969 28.922 1 79.38 195 GLN A CA 1
ATOM 1539 C C . GLN A 1 195 ? 8.539 42.438 29.109 1 79.38 195 GLN A C 1
ATOM 1541 O O . GLN A 1 195 ? 7.43 41.906 29.188 1 79.38 195 GLN A O 1
ATOM 1546 N N . ALA A 1 196 ? 9.68 41.844 29.172 1 78.56 196 ALA A N 1
ATOM 1547 C CA . ALA A 1 196 ? 9.711 40.406 29.375 1 78.56 196 ALA A CA 1
ATOM 1548 C C . ALA A 1 196 ? 9.031 40.031 30.688 1 78.56 196 ALA A C 1
ATOM 1550 O O . ALA A 1 196 ? 8.312 39.031 30.766 1 78.56 196 ALA A O 1
ATOM 1551 N N . GLU A 1 197 ? 9.344 40.781 31.641 1 79.56 197 GLU A N 1
ATOM 1552 C CA . GLU A 1 197 ? 8.742 40.531 32.969 1 79.56 197 GLU A CA 1
ATOM 1553 C C . GLU A 1 197 ? 7.23 40.719 32.906 1 79.56 197 GLU A C 1
ATOM 1555 O O . GLU A 1 197 ? 6.492 39.938 33.531 1 79.56 197 GLU A O 1
ATOM 1560 N N . LYS A 1 198 ? 6.77 41.688 32.312 1 80.56 198 LYS A N 1
ATOM 1561 C CA . LYS A 1 198 ? 5.336 41.938 32.156 1 80.56 198 LYS A CA 1
ATOM 1562 C C . LYS A 1 198 ? 4.656 40.781 31.406 1 80.56 198 LYS A C 1
ATOM 1564 O O . LYS A 1 198 ? 3.566 40.344 31.781 1 80.56 198 LYS A O 1
ATOM 1569 N N . LEU A 1 199 ? 5.316 40.406 30.406 1 78.69 199 LEU A N 1
ATOM 1570 C CA . LEU A 1 199 ? 4.785 39.312 29.594 1 78.69 199 LEU A CA 1
ATOM 1571 C C . LEU A 1 199 ? 4.723 38.031 30.391 1 78.69 199 LEU A C 1
ATOM 1573 O O . LEU A 1 199 ? 3.727 37.312 30.328 1 78.69 199 LEU A O 1
ATOM 1577 N N . SER A 1 200 ? 5.738 37.75 31.172 1 77.44 200 SER A N 1
ATOM 1578 C CA . SER A 1 200 ? 5.781 36.562 32 1 77.44 200 SER A CA 1
ATOM 1579 C C . SER A 1 200 ? 4.625 36.562 33 1 77.44 200 SER A C 1
ATOM 1581 O O . SER A 1 200 ? 3.998 35.531 33.219 1 77.44 200 SER A O 1
ATOM 1583 N N . LYS A 1 201 ? 4.328 37.688 33.562 1 78.69 201 LYS A N 1
ATOM 1584 C CA . LYS A 1 201 ? 3.248 37.781 34.562 1 78.69 201 LYS A CA 1
ATOM 1585 C C . LYS A 1 201 ? 1.89 37.531 33.906 1 78.69 201 LYS A C 1
ATOM 1587 O O . LYS A 1 201 ? 0.99 36.969 34.531 1 78.69 201 LYS A O 1
ATOM 1592 N N . SER A 1 202 ? 1.758 38 32.75 1 78.12 202 SER A N 1
ATOM 1593 C CA . SER A 1 202 ? 0.504 37.781 32.031 1 78.12 202 SER A CA 1
ATOM 1594 C C . SER A 1 202 ? 0.228 36.312 31.812 1 78.12 202 SER A C 1
ATOM 1596 O O . SER A 1 202 ? -0.918 35.875 31.906 1 78.12 202 SER A O 1
ATOM 1598 N N . PHE A 1 203 ? 1.244 35.531 31.625 1 78.25 203 PHE A N 1
ATOM 1599 C CA . PHE A 1 203 ? 1.098 34.094 31.406 1 78.25 203 PHE A CA 1
ATOM 1600 C C . PHE A 1 203 ? 0.707 33.406 32.688 1 78.25 203 PHE A C 1
ATOM 1602 O O . PHE A 1 203 ? -0.076 32.438 32.656 1 78.25 203 PHE A O 1
ATOM 1609 N N . ASP A 1 204 ? 1.165 33.906 33.75 1 76.12 204 ASP A N 1
ATOM 1610 C CA . ASP A 1 204 ? 0.831 33.344 35.062 1 76.12 204 ASP A CA 1
ATOM 1611 C C . ASP A 1 204 ? -0.636 33.594 35.406 1 76.12 204 ASP A C 1
ATOM 1613 O O . ASP A 1 204 ? -1.286 32.719 36 1 76.12 204 ASP A O 1
ATOM 1617 N N . SER A 1 205 ? -1.114 34.719 34.969 1 77 205 SER A N 1
ATOM 1618 C CA . SER A 1 205 ? -2.496 35.062 35.281 1 77 205 SER A CA 1
ATOM 1619 C C . SER A 1 205 ? -3.477 34.125 34.594 1 77 205 SER A C 1
ATOM 1621 O O . SER A 1 205 ? -4.59 33.906 35.062 1 77 205 SER A O 1
ATOM 1623 N N . ILE A 1 206 ? -3.105 33.531 33.5 1 79.19 206 ILE A N 1
ATOM 1624 C CA . ILE A 1 206 ? -3.99 32.656 32.75 1 79.19 206 ILE A CA 1
ATOM 1625 C C . ILE A 1 206 ? -4.27 31.391 33.531 1 79.19 206 ILE A C 1
ATOM 1627 O O . ILE A 1 206 ? -5.367 30.844 33.469 1 79.19 206 ILE A O 1
ATOM 1631 N N . THR A 1 207 ? -3.256 30.938 34.25 1 72.94 207 THR A N 1
ATOM 1632 C CA . THR A 1 207 ? -3.416 29.734 35.062 1 72.94 207 THR A CA 1
ATOM 1633 C C . THR A 1 207 ? -4.52 29.922 36.094 1 72.94 207 THR A C 1
ATOM 1635 O O . THR A 1 207 ? -5.305 29.016 36.344 1 72.94 207 THR A O 1
ATOM 1638 N N . HIS A 1 208 ? -4.57 31.141 36.562 1 75.81 208 HIS A N 1
ATOM 1639 C CA . HIS A 1 208 ? -5.59 31.438 37.562 1 75.81 208 HIS A CA 1
ATOM 1640 C C . HIS A 1 208 ? -6.984 31.453 36.938 1 75.81 208 HIS A C 1
ATOM 1642 O O . HIS A 1 208 ? -7.945 30.984 37.562 1 75.81 208 HIS A O 1
ATOM 1648 N N . ILE A 1 209 ? -7.078 31.953 35.781 1 76.56 209 ILE A N 1
ATOM 1649 C CA . ILE A 1 209 ? -8.352 32.031 35.094 1 76.56 209 ILE A CA 1
ATOM 1650 C C . ILE A 1 209 ? -8.852 30.609 34.781 1 76.56 209 ILE A C 1
ATOM 1652 O O . ILE A 1 209 ? -10.047 30.328 34.906 1 76.56 209 ILE A O 1
ATOM 1656 N N . MET A 1 210 ? -7.992 29.703 34.5 1 78.69 210 MET A N 1
ATOM 1657 C CA . MET A 1 210 ? -8.344 28.344 34.094 1 78.69 210 MET A CA 1
ATOM 1658 C C . MET A 1 210 ? -8.883 27.547 35.25 1 78.69 210 MET A C 1
ATOM 1660 O O . MET A 1 210 ? -9.719 26.656 35.062 1 78.69 210 MET A O 1
ATOM 1664 N N . ASP A 1 211 ? -8.367 27.797 36.469 1 75.38 211 ASP A N 1
ATOM 1665 C CA . ASP A 1 211 ? -8.805 27.078 37.656 1 75.38 211 ASP A CA 1
ATOM 1666 C C . ASP A 1 211 ? -10.32 27.172 37.812 1 75.38 211 ASP A C 1
ATOM 1668 O O . ASP A 1 211 ? -10.961 26.219 38.25 1 75.38 211 ASP A O 1
ATOM 1672 N N . GLY A 1 212 ? -10.891 28.219 37.281 1 78.19 212 GLY A N 1
ATOM 1673 C CA . GLY A 1 212 ? -12.328 28.406 37.438 1 78.19 212 GLY A CA 1
ATOM 1674 C C . GLY A 1 212 ? -13.117 27.844 36.281 1 78.19 212 GLY A C 1
ATOM 1675 O O . GLY A 1 212 ? -14.344 27.781 36.312 1 78.19 212 GLY A O 1
ATOM 1676 N N . LEU A 1 213 ? -12.453 27.344 35.219 1 86.19 213 LEU A N 1
ATOM 1677 C CA . LEU A 1 213 ? -13.164 26.984 34 1 86.19 213 LEU A CA 1
ATOM 1678 C C . LEU A 1 213 ? -13.297 25.484 33.875 1 86.19 213 LEU A C 1
ATOM 1680 O O . LEU A 1 213 ? -14.023 24.984 33 1 86.19 213 LEU A O 1
ATOM 1684 N N . GLY A 1 214 ? -12.703 24.609 34.812 1 85.31 214 GLY A N 1
ATOM 1685 C CA . GLY A 1 214 ? -12.875 23.172 34.844 1 85.31 214 GLY A CA 1
ATOM 1686 C C . GLY A 1 214 ? -11.672 22.422 34.281 1 85.31 214 GLY A C 1
ATOM 1687 O O . GLY A 1 214 ? -10.805 23.016 33.656 1 85.31 214 GLY A O 1
ATOM 1688 N N . PRO A 1 215 ? -11.633 21.234 34.5 1 87.19 215 PRO A N 1
ATOM 1689 C CA . PRO A 1 215 ? -10.461 20.422 34.156 1 87.19 215 PRO A CA 1
ATOM 1690 C C . PRO A 1 215 ? -10.273 20.266 32.656 1 87.19 215 PRO A C 1
ATOM 1692 O O . PRO A 1 215 ? -9.141 20.172 32.188 1 87.19 215 PRO A O 1
ATOM 1695 N N . GLU A 1 216 ? -11.336 20.219 31.906 1 90.06 216 GLU A N 1
ATOM 1696 C CA . GLU A 1 216 ? -11.242 20.047 30.469 1 90.06 216 GLU A CA 1
ATOM 1697 C C . GLU A 1 216 ? -10.484 21.219 29.828 1 90.06 216 GLU A C 1
ATOM 1699 O O . GLU A 1 216 ? -9.602 21 29 1 90.06 216 GLU A O 1
ATOM 1704 N N . VAL A 1 217 ? -10.836 22.359 30.25 1 91.31 217 VAL A N 1
ATOM 1705 C CA . VAL A 1 217 ? -10.195 23.562 29.75 1 91.31 217 VAL A CA 1
ATOM 1706 C C . VAL A 1 217 ? -8.711 23.562 30.109 1 91.31 217 VAL A C 1
ATOM 1708 O O . VAL A 1 217 ? -7.859 23.859 29.281 1 91.31 217 VAL A O 1
ATOM 1711 N N . SER A 1 218 ? -8.461 23.172 31.312 1 88.88 218 SER A N 1
ATOM 1712 C CA . SER A 1 218 ? -7.082 23.125 31.781 1 88.88 218 SER A CA 1
ATOM 1713 C C . SER A 1 218 ? -6.262 22.109 30.969 1 88.88 218 SER A C 1
ATOM 1715 O O . SER A 1 218 ? -5.113 22.391 30.609 1 88.88 218 SER A O 1
ATOM 1717 N N . ASN A 1 219 ? -6.852 21.078 30.703 1 90.38 219 ASN A N 1
ATOM 1718 C CA . ASN A 1 219 ? -6.16 20.047 29.938 1 90.38 219 ASN A CA 1
ATOM 1719 C C . ASN A 1 219 ? -5.824 20.516 28.531 1 90.38 219 ASN A C 1
ATOM 1721 O O . ASN A 1 219 ? -4.703 20.312 28.062 1 90.38 219 ASN A O 1
ATOM 1725 N N . PHE A 1 220 ? -6.742 21.109 27.859 1 92.31 220 PHE A N 1
ATOM 1726 C CA . PHE A 1 220 ? -6.516 21.594 26.5 1 92.31 220 PHE A CA 1
ATOM 1727 C C . PHE A 1 220 ? -5.422 22.656 26.484 1 92.31 220 PHE A C 1
ATOM 1729 O O . PHE A 1 220 ? -4.531 22.625 25.641 1 92.31 220 PHE A O 1
ATOM 1736 N N . TYR A 1 221 ? -5.535 23.5 27.438 1 92.69 221 TYR A N 1
ATOM 1737 C CA . TYR A 1 221 ? -4.555 24.578 27.484 1 92.69 221 TYR A CA 1
ATOM 1738 C C . TYR A 1 221 ? -3.152 24.031 27.734 1 92.69 221 TYR A C 1
ATOM 1740 O O . TYR A 1 221 ? -2.195 24.438 27.078 1 92.69 221 TYR A O 1
ATOM 1748 N N . MET A 1 222 ? -3.062 23.141 28.656 1 90.81 222 MET A N 1
ATOM 1749 C CA . MET A 1 222 ? -1.757 22.594 29 1 90.81 222 MET A CA 1
ATOM 1750 C C . MET A 1 222 ? -1.158 21.812 27.828 1 90.81 222 MET A C 1
ATOM 1752 O O . MET A 1 222 ? 0.036 21.938 27.547 1 90.81 222 MET A O 1
ATOM 1756 N N . MET A 1 223 ? -1.976 21.094 27.203 1 91.81 223 MET A N 1
ATOM 1757 C CA . MET A 1 223 ? -1.523 20.375 26.031 1 91.81 223 MET A CA 1
ATOM 1758 C C . MET A 1 223 ? -1.022 21.344 24.953 1 91.81 223 MET A C 1
ATOM 1760 O O . MET A 1 223 ? 0.011 21.094 24.328 1 91.81 223 MET A O 1
ATOM 1764 N N . GLY A 1 224 ? -1.74 22.312 24.766 1 94.19 224 GLY A N 1
ATOM 1765 C CA . GLY A 1 224 ? -1.336 23.328 23.797 1 94.19 224 GLY A CA 1
ATOM 1766 C C . GLY A 1 224 ? -0.038 24.016 24.172 1 94.19 224 GLY A C 1
ATOM 1767 O O . GLY A 1 224 ? 0.834 24.219 23.328 1 94.19 224 GLY A O 1
ATOM 1768 N N . ASN A 1 225 ? -0.003 24.375 25.453 1 93.44 225 ASN A N 1
ATOM 1769 C CA . ASN A 1 225 ? 1.196 25.047 25.922 1 93.44 225 ASN A CA 1
ATOM 1770 C C . ASN A 1 225 ? 2.449 24.219 25.688 1 93.44 225 ASN A C 1
ATOM 1772 O O . ASN A 1 225 ? 3.457 24.719 25.203 1 93.44 225 ASN A O 1
ATOM 1776 N N . PHE A 1 226 ? 2.33 23.031 26.016 1 92 226 PHE A N 1
ATOM 1777 C CA . PHE A 1 226 ? 3.441 22.109 25.781 1 92 226 PHE A CA 1
ATOM 1778 C C . PHE A 1 226 ? 3.76 22 24.297 1 92 226 PHE A C 1
ATOM 1780 O O . PHE A 1 226 ? 4.93 22 23.906 1 92 226 PHE A O 1
ATOM 1787 N N . ALA A 1 227 ? 2.775 21.859 23.531 1 92.69 227 ALA A N 1
ATOM 1788 C CA . ALA A 1 227 ? 2.959 21.766 22.078 1 92.69 227 ALA A CA 1
ATOM 1789 C C . ALA A 1 227 ? 3.648 23.016 21.531 1 92.69 227 ALA A C 1
ATOM 1791 O O . ALA A 1 227 ? 4.535 22.922 20.688 1 92.69 227 ALA A O 1
ATOM 1792 N N . GLY A 1 228 ? 3.162 24.125 22 1 94.88 228 GLY A N 1
ATOM 1793 C CA . GLY A 1 228 ? 3.764 25.375 21.578 1 94.88 228 GLY A CA 1
ATOM 1794 C C . GLY A 1 228 ? 5.25 25.453 21.875 1 94.88 228 GLY A C 1
ATOM 1795 O O . GLY A 1 228 ? 6.031 25.891 21.016 1 94.88 228 GLY A O 1
ATOM 1796 N N . LYS A 1 229 ? 5.609 24.969 22.984 1 92.81 229 LYS A N 1
ATOM 1797 C CA . LYS A 1 229 ? 7.02 24.969 23.375 1 92.81 229 LYS A CA 1
ATOM 1798 C C . LYS A 1 229 ? 7.828 24.047 22.453 1 92.81 229 LYS A C 1
ATOM 1800 O O . LYS A 1 229 ? 8.938 24.406 22.031 1 92.81 229 LYS A O 1
ATOM 1805 N N . GLU A 1 230 ? 7.297 23 22.25 1 90.44 230 GLU A N 1
ATOM 1806 C CA . GLU A 1 230 ? 7.973 22.047 21.375 1 90.44 230 GLU A CA 1
ATOM 1807 C C . GLU A 1 230 ? 8.164 22.609 19.969 1 90.44 230 GLU A C 1
ATOM 1809 O O . GLU A 1 230 ? 9.227 22.438 19.375 1 90.44 230 GLU A O 1
ATOM 1814 N N . ILE A 1 231 ? 7.145 23.172 19.484 1 92.69 231 ILE A N 1
ATOM 1815 C CA . ILE A 1 231 ? 7.207 23.766 18.156 1 92.69 231 ILE A CA 1
ATOM 1816 C C . ILE A 1 231 ? 8.328 24.812 18.109 1 92.69 231 ILE A C 1
ATOM 1818 O O . ILE A 1 231 ? 9.117 24.844 17.156 1 92.69 231 ILE A O 1
ATOM 1822 N N . TYR A 1 232 ? 8.336 25.625 19.094 1 93.56 232 TYR A N 1
ATOM 1823 C CA . TYR A 1 232 ? 9.359 26.656 19.141 1 93.56 232 TYR A CA 1
ATOM 1824 C C . TYR A 1 232 ? 10.758 26.047 19.109 1 93.56 232 TYR A C 1
ATOM 1826 O O . TYR A 1 232 ? 11.633 26.5 18.375 1 93.56 232 TYR A O 1
ATOM 1834 N N . HIS A 1 233 ? 10.93 25.016 19.906 1 91.25 233 HIS A N 1
ATOM 1835 C CA . HIS A 1 233 ? 12.227 24.359 19.969 1 91.25 233 HIS A CA 1
ATOM 1836 C C . HIS A 1 233 ? 12.602 23.734 18.625 1 91.25 233 HIS A C 1
ATOM 1838 O O . HIS A 1 233 ? 13.766 23.781 18.219 1 91.25 233 HIS A O 1
ATOM 1844 N N . GLU A 1 234 ? 11.672 23.25 18.016 1 88 234 GLU A N 1
ATOM 1845 C CA . GLU A 1 234 ? 11.898 22.656 16.703 1 88 234 GLU A CA 1
ATOM 1846 C C . GLU A 1 234 ? 12.312 23.703 15.68 1 88 234 GLU A C 1
ATOM 1848 O O . GLU A 1 234 ? 13.086 23.422 14.766 1 88 234 GLU A O 1
ATOM 1853 N N . MET A 1 235 ? 11.742 24.844 15.742 1 88.69 235 MET A N 1
ATOM 1854 C CA . MET A 1 235 ? 12.055 25.938 14.828 1 88.69 235 MET A CA 1
ATOM 1855 C C . MET A 1 235 ? 13.508 26.391 15 1 88.69 235 MET A C 1
ATOM 1857 O O . MET A 1 235 ? 14.133 26.828 14.039 1 88.69 235 MET A O 1
ATOM 1861 N N . LEU A 1 236 ? 13.961 26.234 16.234 1 84.75 236 LEU A N 1
ATOM 1862 C CA . LEU A 1 236 ? 15.32 26.672 16.516 1 84.75 236 LEU A CA 1
ATOM 1863 C C . LEU A 1 236 ? 16.344 25.672 15.969 1 84.75 236 LEU A C 1
ATOM 1865 O O . LEU A 1 236 ? 17.469 26.047 15.656 1 84.75 236 LEU A O 1
ATOM 1869 N N . ASP A 1 237 ? 15.977 24.422 15.961 1 80.12 237 ASP A N 1
ATOM 1870 C CA . ASP A 1 237 ? 16.891 23.375 15.508 1 80.12 237 ASP A CA 1
ATOM 1871 C C . ASP A 1 237 ? 17.047 23.391 13.992 1 80.12 237 ASP A C 1
ATOM 1873 O O . ASP A 1 237 ? 17.922 22.734 13.438 1 80.12 237 ASP A O 1
ATOM 1877 N N . LYS A 1 238 ? 16.25 24.047 13.344 1 66.44 238 LYS A N 1
ATOM 1878 C CA . LYS A 1 238 ? 16.375 24.094 11.891 1 66.44 238 LYS A CA 1
ATOM 1879 C C . LYS A 1 238 ? 17.172 25.312 11.438 1 66.44 238 LYS A C 1
ATOM 1881 O O . LYS A 1 238 ? 17.25 26.312 12.148 1 66.44 238 LYS A O 1
ATOM 1886 N N . MET B 1 1 ? 6.371 2.809 -33.531 1 30.89 1 MET B N 1
ATOM 1887 C CA . MET B 1 1 ? 6.117 2.955 -32.094 1 30.89 1 MET B CA 1
ATOM 1888 C C . MET B 1 1 ? 6.992 4.055 -31.516 1 30.89 1 MET B C 1
ATOM 1890 O O . MET B 1 1 ? 8.219 3.998 -31.594 1 30.89 1 MET B O 1
ATOM 1894 N N . GLU B 1 2 ? 6.547 5.199 -31.406 1 44 2 GLU B N 1
ATOM 1895 C CA . GLU B 1 2 ? 7.426 6.312 -31.062 1 44 2 GLU B CA 1
ATOM 1896 C C . GLU B 1 2 ? 8.07 6.105 -29.688 1 44 2 GLU B C 1
ATOM 1898 O O . GLU B 1 2 ? 7.391 5.754 -28.719 1 44 2 GLU B O 1
ATOM 1903 N N . ASN B 1 3 ? 9.219 5.84 -29.688 1 48.72 3 ASN B N 1
ATOM 1904 C CA . ASN B 1 3 ? 10.109 5.641 -28.562 1 48.72 3 ASN B CA 1
ATOM 1905 C C . ASN B 1 3 ? 9.859 6.672 -27.453 1 48.72 3 ASN B C 1
ATOM 1907 O O . ASN B 1 3 ? 10.281 7.82 -27.578 1 48.72 3 ASN B O 1
ATOM 1911 N N . LYS B 1 4 ? 8.711 6.434 -27.016 1 55.16 4 LYS B N 1
ATOM 1912 C CA . LYS B 1 4 ? 8.43 7.414 -25.969 1 55.16 4 LYS B CA 1
ATOM 1913 C C . LYS B 1 4 ? 9.602 7.531 -24.984 1 55.16 4 LYS B C 1
ATOM 1915 O O . LYS B 1 4 ? 10.219 6.527 -24.641 1 55.16 4 LYS B O 1
ATOM 1920 N N . SER B 1 5 ? 9.93 8.742 -24.703 1 73.44 5 SER B N 1
ATOM 1921 C CA . SER B 1 5 ? 10.984 9.016 -23.719 1 73.44 5 SER B CA 1
ATOM 1922 C C . SER B 1 5 ? 10.625 8.453 -22.359 1 73.44 5 SER B C 1
ATOM 1924 O O . SER B 1 5 ? 9.469 8.102 -22.109 1 73.44 5 SER B O 1
ATOM 1926 N N . GLU B 1 6 ? 11.492 8.102 -21.547 1 75.62 6 GLU B N 1
ATOM 1927 C CA . GLU B 1 6 ? 11.328 7.543 -20.219 1 75.62 6 GLU B CA 1
ATOM 1928 C C . GLU B 1 6 ? 10.312 8.344 -19.406 1 75.62 6 GLU B C 1
ATOM 1930 O O . GLU B 1 6 ? 9.422 7.77 -18.766 1 75.62 6 GLU B O 1
ATOM 1935 N N . PRO B 1 7 ? 10.344 9.648 -19.547 1 75 7 PRO B N 1
ATOM 1936 C CA . PRO B 1 7 ? 9.336 10.43 -18.828 1 75 7 PRO B CA 1
ATOM 1937 C C . PRO B 1 7 ? 7.934 10.25 -19.391 1 75 7 PRO B C 1
ATOM 1939 O O . PRO B 1 7 ? 6.957 10.25 -18.641 1 75 7 PRO B O 1
ATOM 1942 N N . ASP B 1 8 ? 7.922 10.094 -20.562 1 82.81 8 ASP B N 1
ATOM 1943 C CA . ASP B 1 8 ? 6.633 9.883 -21.203 1 82.81 8 ASP B CA 1
ATOM 1944 C C . ASP B 1 8 ? 6.031 8.539 -20.828 1 82.81 8 ASP B C 1
ATOM 1946 O O . ASP B 1 8 ? 4.824 8.43 -20.594 1 82.81 8 ASP B O 1
ATOM 1950 N N . MET B 1 9 ? 6.922 7.652 -20.844 1 85.25 9 MET B N 1
ATOM 1951 C CA . MET B 1 9 ? 6.461 6.32 -20.453 1 85.25 9 MET B CA 1
ATOM 1952 C C . MET B 1 9 ? 5.957 6.316 -19.016 1 85.25 9 MET B C 1
ATOM 1954 O O . MET B 1 9 ? 4.93 5.707 -18.719 1 85.25 9 MET B O 1
ATOM 1958 N N . LYS B 1 10 ? 6.598 6.969 -18.203 1 86.44 10 LYS B N 1
ATOM 1959 C CA . LYS B 1 10 ? 6.184 7.047 -16.812 1 86.44 10 LYS B CA 1
ATOM 1960 C C . LYS B 1 10 ? 4.844 7.762 -16.672 1 86.44 10 LYS B C 1
ATOM 1962 O O . LYS B 1 10 ? 3.986 7.34 -15.891 1 86.44 10 LYS B O 1
ATOM 1967 N N . ALA B 1 11 ? 4.699 8.805 -17.391 1 87.06 11 ALA B N 1
ATOM 1968 C CA . ALA B 1 11 ? 3.439 9.539 -17.359 1 87.06 11 ALA B CA 1
ATOM 1969 C C . ALA B 1 11 ? 2.283 8.672 -17.828 1 87.06 11 ALA B C 1
ATOM 1971 O O . ALA B 1 11 ? 1.191 8.703 -17.266 1 87.06 11 ALA B O 1
ATOM 1972 N N . ALA B 1 12 ? 2.588 7.957 -18.844 1 88.5 12 ALA B N 1
ATOM 1973 C CA . ALA B 1 12 ? 1.57 7.051 -19.375 1 88.5 12 ALA B CA 1
ATOM 1974 C C . ALA B 1 12 ? 1.203 5.984 -18.344 1 88.5 12 ALA B C 1
ATOM 1976 O O . ALA B 1 12 ? 0.029 5.641 -18.188 1 88.5 12 ALA B O 1
ATOM 1977 N N . LEU B 1 13 ? 2.166 5.469 -17.703 1 90.75 13 LEU B N 1
ATOM 1978 C CA . LEU B 1 13 ? 1.927 4.469 -16.672 1 90.75 13 LEU B CA 1
ATOM 1979 C C . LEU B 1 13 ? 1.128 5.062 -15.516 1 90.75 13 LEU B C 1
ATOM 1981 O O . LEU B 1 13 ? 0.258 4.395 -14.953 1 90.75 13 LEU B O 1
ATOM 1985 N N . GLN B 1 14 ? 1.42 6.242 -15.203 1 92.12 14 GLN B N 1
ATOM 1986 C CA . GLN B 1 14 ? 0.692 6.906 -14.133 1 92.12 14 GLN B CA 1
ATOM 1987 C C . GLN B 1 14 ? -0.777 7.098 -14.492 1 92.12 14 GLN B C 1
ATOM 1989 O O . GLN B 1 14 ? -1.66 6.914 -13.656 1 92.12 14 GLN B O 1
ATOM 1994 N N . ASP B 1 15 ? -0.978 7.469 -15.68 1 92 15 ASP B N 1
ATOM 1995 C CA . ASP B 1 15 ? -2.348 7.621 -16.156 1 92 15 ASP B CA 1
ATOM 1996 C C . ASP B 1 15 ? -3.088 6.285 -16.141 1 92 15 ASP B C 1
ATOM 1998 O O . ASP B 1 15 ? -4.266 6.223 -15.773 1 92 15 ASP B O 1
ATOM 2002 N N . ASN B 1 16 ? -2.443 5.32 -16.641 1 93.69 16 ASN B N 1
ATOM 2003 C CA . ASN B 1 16 ? -3.021 3.982 -16.609 1 93.69 16 ASN B CA 1
ATOM 2004 C C . ASN B 1 16 ? -3.367 3.549 -15.188 1 93.69 16 ASN B C 1
ATOM 2006 O O . ASN B 1 16 ? -4.418 2.947 -14.961 1 93.69 16 ASN B O 1
ATOM 2010 N N . LEU B 1 17 ? -2.463 3.855 -14.281 1 96.12 17 LEU B N 1
ATOM 2011 C CA . LEU B 1 17 ? -2.668 3.496 -12.883 1 96.12 17 LEU B CA 1
ATOM 2012 C C . LEU B 1 17 ? -3.936 4.145 -12.328 1 96.12 17 LEU B C 1
ATOM 2014 O O . LEU B 1 17 ? -4.727 3.49 -11.648 1 96.12 17 LEU B O 1
ATOM 2018 N N . GLN B 1 18 ? -4.094 5.375 -12.602 1 93.88 18 GLN B N 1
ATOM 2019 C CA . GLN B 1 18 ? -5.285 6.082 -12.141 1 93.88 18 GLN B CA 1
ATOM 2020 C C . GLN B 1 18 ? -6.551 5.453 -12.719 1 93.88 18 GLN B C 1
ATOM 2022 O O . GLN B 1 18 ? -7.547 5.289 -12.008 1 93.88 18 GLN B O 1
ATOM 2027 N N . SER B 1 19 ? -6.461 5.109 -13.953 1 95.19 19 SER B N 1
ATOM 2028 C CA . SER B 1 19 ? -7.602 4.48 -14.609 1 95.19 19 SER B CA 1
ATOM 2029 C C . SER B 1 19 ? -7.918 3.125 -13.992 1 95.19 19 SER B C 1
ATOM 2031 O O . SER B 1 19 ? -9.086 2.785 -13.789 1 95.19 19 SER B O 1
ATOM 2033 N N . LEU B 1 20 ? -6.953 2.389 -13.742 1 95.69 20 LEU B N 1
ATOM 2034 C CA . LEU B 1 20 ? -7.121 1.074 -13.125 1 95.69 20 LEU B CA 1
ATOM 2035 C C . LEU B 1 20 ? -7.742 1.197 -11.742 1 95.69 20 LEU B C 1
ATOM 2037 O O . LEU B 1 20 ? -8.625 0.414 -11.375 1 95.69 20 LEU B O 1
ATOM 2041 N N . LYS B 1 21 ? -7.258 2.148 -10.969 1 95.5 21 LYS B N 1
ATOM 2042 C CA . LYS B 1 21 ? -7.797 2.363 -9.625 1 95.5 21 LYS B CA 1
ATOM 2043 C C . LYS B 1 21 ? -9.273 2.74 -9.68 1 95.5 21 LYS B C 1
ATOM 2045 O O . LYS B 1 21 ? -10.07 2.258 -8.875 1 95.5 21 LYS B O 1
ATOM 2050 N N . GLU B 1 22 ? -9.641 3.545 -10.602 1 93.69 22 GLU B N 1
ATOM 2051 C CA . GLU B 1 22 ? -11.039 3.92 -10.781 1 93.69 22 GLU B CA 1
ATOM 2052 C C . GLU B 1 22 ? -11.891 2.707 -11.141 1 93.69 22 GLU B C 1
ATOM 2054 O O . GLU B 1 22 ? -12.992 2.535 -10.609 1 93.69 22 GLU B O 1
ATOM 2059 N N . SER B 1 23 ? -11.414 1.918 -12.023 1 94.25 23 SER B N 1
ATOM 2060 C CA . SER B 1 23 ? -12.117 0.701 -12.414 1 94.25 23 SER B CA 1
ATOM 2061 C C . SER B 1 23 ? -12.273 -0.25 -11.234 1 94.25 23 SER B C 1
ATOM 2063 O O . SER B 1 23 ? -13.312 -0.889 -11.078 1 94.25 23 SER B O 1
ATOM 2065 N N . PHE B 1 24 ? -11.273 -0.294 -10.484 1 95.62 24 PHE B N 1
ATOM 2066 C CA . PHE B 1 24 ? -11.297 -1.172 -9.32 1 95.62 24 PHE B CA 1
ATOM 2067 C C . PHE B 1 24 ? -12.352 -0.714 -8.32 1 95.62 24 PHE B C 1
ATOM 2069 O O . PHE B 1 24 ? -13.016 -1.539 -7.688 1 95.62 24 PHE B O 1
ATOM 2076 N N . ILE B 1 25 ? -12.414 0.568 -8.109 1 92.75 25 ILE B N 1
ATOM 2077 C CA . ILE B 1 25 ? -13.422 1.114 -7.215 1 92.75 25 ILE B CA 1
ATOM 2078 C C . ILE B 1 25 ? -14.812 0.729 -7.707 1 92.75 25 ILE B C 1
ATOM 2080 O O . ILE B 1 25 ? -15.672 0.335 -6.918 1 92.75 25 ILE B O 1
ATOM 2084 N N . GLU B 1 26 ? -15.023 0.777 -8.984 1 93.62 26 GLU B N 1
ATOM 2085 C CA . GLU B 1 26 ? -16.328 0.494 -9.586 1 93.62 26 GLU B CA 1
ATOM 2086 C C . GLU B 1 26 ? -16.625 -1 -9.555 1 93.62 26 GLU B C 1
ATOM 2088 O O . GLU B 1 26 ? -17.766 -1.4 -9.297 1 93.62 26 GLU B O 1
ATOM 2093 N N . THR B 1 27 ? -15.594 -1.786 -9.898 1 94.12 27 THR B N 1
ATOM 2094 C CA . THR B 1 27 ? -15.75 -3.234 -9.938 1 94.12 27 THR B CA 1
ATOM 2095 C C . THR B 1 27 ? -14.539 -3.93 -9.32 1 94.12 27 THR B C 1
ATOM 2097 O O . THR B 1 27 ? -13.648 -4.391 -10.031 1 94.12 27 THR B O 1
ATOM 2100 N N . PRO B 1 28 ? -14.586 -4.023 -8.047 1 92.06 28 PRO B N 1
ATOM 2101 C CA . PRO B 1 28 ? -13.445 -4.66 -7.387 1 92.06 28 PRO B CA 1
ATOM 2102 C C . PRO B 1 28 ? -13.211 -6.094 -7.855 1 92.06 28 PRO B C 1
ATOM 2104 O O . PRO B 1 28 ? -14.172 -6.859 -7.996 1 92.06 28 PRO B O 1
ATOM 2107 N N . SER B 1 29 ? -12 -6.406 -8.289 1 93 29 SER B N 1
ATOM 2108 C CA . SER B 1 29 ? -11.617 -7.754 -8.703 1 93 29 SER B CA 1
ATOM 2109 C C . SER B 1 29 ? -10.125 -7.992 -8.508 1 93 29 SER B C 1
ATOM 2111 O O . SER B 1 29 ? -9.336 -7.039 -8.477 1 93 29 SER B O 1
ATOM 2113 N N . MET B 1 30 ? -9.797 -9.242 -8.406 1 93 30 MET B N 1
ATOM 2114 C CA . MET B 1 30 ? -8.391 -9.609 -8.266 1 93 30 MET B CA 1
ATOM 2115 C C . MET B 1 30 ? -7.605 -9.25 -9.523 1 93 30 MET B C 1
ATOM 2117 O O . MET B 1 30 ? -6.434 -8.875 -9.445 1 93 30 MET B O 1
ATOM 2121 N N . GLU B 1 31 ? -8.258 -9.328 -10.578 1 91.12 31 GLU B N 1
ATOM 2122 C CA . GLU B 1 31 ? -7.613 -8.977 -11.836 1 91.12 31 GLU B CA 1
ATOM 2123 C C . GLU B 1 31 ? -7.156 -7.52 -11.836 1 91.12 31 GLU B C 1
ATOM 2125 O O . GLU B 1 31 ? -6.004 -7.227 -12.172 1 91.12 31 GLU B O 1
ATOM 2130 N N . PHE B 1 32 ? -8.016 -6.668 -11.461 1 94.12 32 PHE B N 1
ATOM 2131 C CA . PHE B 1 32 ? -7.672 -5.254 -11.398 1 94.12 32 PHE B CA 1
ATOM 2132 C C . PHE B 1 32 ? -6.605 -5.004 -10.336 1 94.12 32 PHE B C 1
ATOM 2134 O O . PHE B 1 32 ? -5.688 -4.207 -10.547 1 94.12 32 PHE B O 1
ATOM 2141 N N . LEU B 1 33 ? -6.762 -5.668 -9.234 1 97.06 33 LEU B N 1
ATOM 2142 C CA . LEU B 1 33 ? -5.789 -5.496 -8.164 1 97.06 33 LEU B CA 1
ATOM 2143 C C . LEU B 1 33 ? -4.387 -5.863 -8.641 1 97.06 33 LEU B C 1
ATOM 2145 O O . LEU B 1 33 ? -3.434 -5.113 -8.406 1 97.06 33 LEU B O 1
ATOM 2149 N N . LEU B 1 34 ? -4.262 -6.934 -9.344 1 96.38 34 LEU B N 1
ATOM 2150 C CA . LEU B 1 34 ? -2.961 -7.395 -9.82 1 96.38 34 LEU B CA 1
ATOM 2151 C C . LEU B 1 34 ? -2.406 -6.457 -10.891 1 96.38 34 LEU B C 1
ATOM 2153 O O . LEU B 1 34 ? -1.194 -6.246 -10.969 1 96.38 34 LEU B O 1
ATOM 2157 N N . GLN B 1 35 ? -3.277 -5.914 -11.664 1 95.31 35 GLN B N 1
ATOM 2158 C CA . GLN B 1 35 ? -2.836 -4.941 -12.656 1 95.31 35 GLN B CA 1
ATOM 2159 C C . GLN B 1 35 ? -2.301 -3.678 -11.992 1 95.31 35 GLN B C 1
ATOM 2161 O O . GLN B 1 35 ? -1.317 -3.096 -12.453 1 95.31 35 GLN B O 1
ATOM 2166 N N . ILE B 1 36 ? -2.961 -3.279 -10.969 1 97.44 36 ILE B N 1
ATOM 2167 C CA . ILE B 1 36 ? -2.51 -2.117 -10.211 1 97.44 36 ILE B CA 1
ATOM 2168 C C . ILE B 1 36 ? -1.114 -2.379 -9.648 1 97.44 36 ILE B C 1
ATOM 2170 O O . ILE B 1 36 ? -0.21 -1.556 -9.805 1 97.44 36 ILE B O 1
ATOM 2174 N N . VAL B 1 37 ? -0.945 -3.543 -9.078 1 98.06 37 VAL B N 1
ATOM 2175 C CA . VAL B 1 37 ? 0.34 -3.91 -8.492 1 98.06 37 VAL B CA 1
ATOM 2176 C C . VAL B 1 37 ? 1.409 -3.957 -9.586 1 98.06 37 VAL B C 1
ATOM 2178 O O . VAL B 1 37 ? 2.514 -3.439 -9.398 1 98.06 37 VAL B O 1
ATOM 2181 N N . ALA B 1 38 ? 1.091 -4.492 -10.68 1 95.56 38 ALA B N 1
ATOM 2182 C CA . ALA B 1 38 ? 2.025 -4.574 -11.797 1 95.56 38 ALA B CA 1
ATOM 2183 C C . ALA B 1 38 ? 2.412 -3.186 -12.289 1 95.56 38 ALA B C 1
ATOM 2185 O O . ALA B 1 38 ? 3.568 -2.947 -12.648 1 95.56 38 ALA B O 1
ATOM 2186 N N . THR B 1 39 ? 1.444 -2.318 -12.383 1 96.5 39 THR B N 1
ATOM 2187 C CA . THR B 1 39 ? 1.706 -0.962 -12.859 1 96.5 39 THR B CA 1
ATOM 2188 C C . THR B 1 39 ? 2.631 -0.224 -11.891 1 96.5 39 THR B C 1
ATOM 2190 O O . THR B 1 39 ? 3.564 0.459 -12.32 1 96.5 39 THR B O 1
ATOM 2193 N N . TYR B 1 40 ? 2.414 -0.382 -10.57 1 97.56 40 TYR B N 1
ATOM 2194 C CA . TYR B 1 40 ? 3.332 0.192 -9.594 1 97.56 40 TYR B CA 1
ATOM 2195 C C . TYR B 1 40 ? 4.746 -0.346 -9.789 1 97.56 40 TYR B C 1
ATOM 2197 O O . TYR B 1 40 ? 5.723 0.399 -9.68 1 97.56 40 TYR B O 1
ATOM 2205 N N . HIS B 1 41 ? 4.855 -1.633 -10.031 1 96.44 41 HIS B N 1
ATOM 2206 C CA . HIS B 1 41 ? 6.152 -2.26 -10.273 1 96.44 41 HIS B CA 1
ATOM 2207 C C . HIS B 1 41 ? 6.84 -1.657 -11.492 1 96.44 41 HIS B C 1
ATOM 2209 O O . HIS B 1 41 ? 8.039 -1.392 -11.469 1 96.44 41 HIS B O 1
ATOM 2215 N N . GLY B 1 42 ? 6.016 -1.465 -12.555 1 93.69 42 GLY B N 1
ATOM 2216 C CA . GLY B 1 42 ? 6.547 -0.829 -13.75 1 93.69 42 GLY B CA 1
ATOM 2217 C C . GLY B 1 42 ? 7.02 0.592 -13.508 1 93.69 42 GLY B C 1
ATOM 2218 O O . GLY B 1 42 ? 7.93 1.072 -14.188 1 93.69 42 GLY B O 1
ATOM 2219 N N . LEU B 1 43 ? 6.441 1.275 -12.516 1 95.19 43 LEU B N 1
ATOM 2220 C CA . LEU B 1 43 ? 6.816 2.635 -12.141 1 95.19 43 LEU B CA 1
ATOM 2221 C C . LEU B 1 43 ? 7.977 2.623 -11.148 1 95.19 43 LEU B C 1
ATOM 2223 O O . LEU B 1 43 ? 8.336 3.666 -10.602 1 95.19 43 LEU B O 1
ATOM 2227 N N . GLU B 1 44 ? 8.469 1.423 -10.891 1 95.31 44 GLU B N 1
ATOM 2228 C CA . GLU B 1 44 ? 9.547 1.22 -9.938 1 95.31 44 GLU B CA 1
ATOM 2229 C C . GLU B 1 44 ? 9.102 1.551 -8.516 1 95.31 44 GLU B C 1
ATOM 2231 O O . GLU B 1 44 ? 9.891 2.041 -7.707 1 95.31 44 GLU B O 1
ATOM 2236 N N . MET B 1 45 ? 7.84 1.411 -8.195 1 96.75 45 MET B N 1
ATOM 2237 C CA . MET B 1 45 ? 7.238 1.606 -6.875 1 96.75 45 MET B CA 1
ATOM 2238 C C . MET B 1 45 ? 6.645 0.303 -6.352 1 96.75 45 MET B C 1
ATOM 2240 O O . MET B 1 45 ? 5.496 0.273 -5.906 1 96.75 45 MET B O 1
ATOM 2244 N N . THR B 1 46 ? 7.414 -0.737 -6.387 1 97.88 46 THR B N 1
ATOM 2245 C CA . THR B 1 46 ? 6.973 -2.098 -6.098 1 97.88 46 THR B CA 1
ATOM 2246 C C . THR B 1 46 ? 6.387 -2.188 -4.695 1 97.88 46 THR B C 1
ATOM 2248 O O . THR B 1 46 ? 5.293 -2.727 -4.508 1 97.88 46 THR B O 1
ATOM 2251 N N . GLU B 1 47 ? 7.109 -1.64 -3.727 1 98.12 47 GLU B N 1
ATOM 2252 C CA . GLU B 1 47 ? 6.652 -1.729 -2.342 1 98.12 47 GLU B CA 1
ATOM 2253 C C . GLU B 1 47 ? 5.32 -1.016 -2.154 1 98.12 47 GLU B C 1
ATOM 2255 O O . GLU B 1 47 ? 4.477 -1.461 -1.373 1 98.12 47 GLU B O 1
ATOM 2260 N N . ARG B 1 48 ? 5.113 0.049 -2.854 1 98 48 ARG B N 1
ATOM 2261 C CA . ARG B 1 48 ? 3.842 0.764 -2.785 1 98 48 ARG B CA 1
ATOM 2262 C C . ARG B 1 48 ? 2.699 -0.098 -3.311 1 98 48 ARG B C 1
ATOM 2264 O O . ARG B 1 48 ? 1.617 -0.13 -2.723 1 98 48 ARG B O 1
ATOM 2271 N N . GLY B 1 49 ? 2.977 -0.765 -4.449 1 98.38 49 GLY B N 1
ATOM 2272 C CA . GLY B 1 49 ? 1.981 -1.679 -4.988 1 98.38 49 GLY B CA 1
ATOM 2273 C C . GLY B 1 49 ? 1.636 -2.811 -4.039 1 98.38 49 GLY B C 1
ATOM 2274 O O . GLY B 1 49 ? 0.466 -3.174 -3.896 1 98.38 49 GLY B O 1
ATOM 2275 N N . ILE B 1 50 ? 2.633 -3.361 -3.398 1 98.38 50 ILE B N 1
ATOM 2276 C CA . ILE B 1 50 ? 2.418 -4.445 -2.445 1 98.38 50 ILE B CA 1
ATOM 2277 C C . ILE B 1 50 ? 1.582 -3.943 -1.271 1 98.38 50 ILE B C 1
ATOM 2279 O O . ILE B 1 50 ? 0.645 -4.617 -0.836 1 98.38 50 ILE B O 1
ATOM 2283 N N . GLY B 1 51 ? 1.942 -2.73 -0.754 1 98.38 51 GLY B N 1
ATOM 2284 C CA . GLY B 1 51 ? 1.146 -2.15 0.315 1 98.38 51 GLY B CA 1
ATOM 2285 C C . GLY B 1 51 ? -0.307 -1.942 -0.068 1 98.38 51 GLY B C 1
ATOM 2286 O O . GLY B 1 51 ? -1.209 -2.209 0.729 1 98.38 51 GLY B O 1
ATOM 2287 N N . PHE B 1 52 ? -0.553 -1.465 -1.289 1 98.31 52 PHE B N 1
ATOM 2288 C CA . PHE B 1 52 ? -1.898 -1.279 -1.819 1 98.31 52 PHE B CA 1
ATOM 2289 C C . PHE B 1 52 ? -2.684 -2.584 -1.77 1 98.31 52 PHE B C 1
ATOM 2291 O O . PHE B 1 52 ? -3.809 -2.619 -1.263 1 98.31 52 PHE B O 1
ATOM 2298 N N . ALA B 1 53 ? -2.045 -3.605 -2.24 1 98.31 53 ALA B N 1
ATOM 2299 C CA . ALA B 1 53 ? -2.699 -4.91 -2.271 1 98.31 53 ALA B CA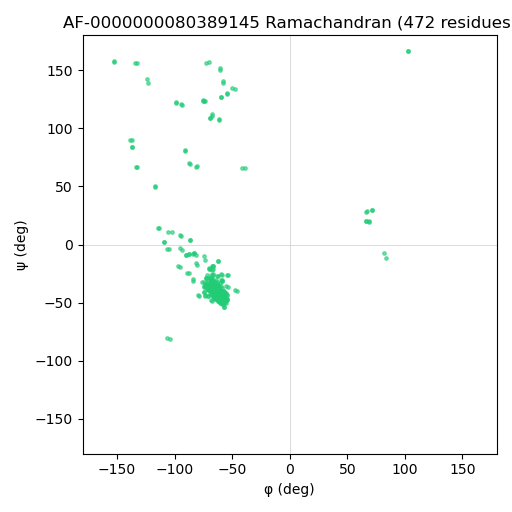 1
ATOM 2300 C C . ALA B 1 53 ? -2.945 -5.434 -0.86 1 98.31 53 ALA B C 1
ATOM 2302 O O . ALA B 1 53 ? -3.986 -6.039 -0.589 1 98.31 53 ALA B O 1
ATOM 2303 N N . GLU B 1 54 ? -1.949 -5.27 0.014 1 97.75 54 GLU B N 1
ATOM 2304 C CA . GLU B 1 54 ? -2.078 -5.742 1.389 1 97.75 54 GLU B CA 1
ATOM 2305 C C . GLU B 1 54 ? -3.324 -5.168 2.057 1 97.75 54 GLU B C 1
ATOM 2307 O O . GLU B 1 54 ? -4.047 -5.883 2.754 1 97.75 54 GLU B O 1
ATOM 2312 N N . ALA B 1 55 ? -3.553 -3.893 1.849 1 97.19 55 ALA B N 1
ATOM 2313 C CA . ALA B 1 55 ? -4.707 -3.232 2.453 1 97.19 55 ALA B CA 1
ATOM 2314 C C . ALA B 1 55 ? -6.012 -3.854 1.963 1 97.19 55 ALA B C 1
ATOM 2316 O O . ALA B 1 55 ? -6.961 -4.008 2.734 1 97.19 55 ALA B O 1
ATOM 2317 N N . ILE B 1 56 ? -6.098 -4.188 0.696 1 96.94 56 ILE B N 1
ATOM 2318 C CA . ILE B 1 56 ? -7.297 -4.766 0.102 1 96.94 56 ILE B CA 1
ATOM 2319 C C . ILE B 1 56 ? -7.477 -6.199 0.596 1 96.94 56 ILE B C 1
ATOM 2321 O O . ILE B 1 56 ? -8.57 -6.582 1.019 1 96.94 56 ILE B O 1
ATOM 2325 N N . LEU B 1 57 ? -6.391 -6.949 0.607 1 96.94 57 LEU B N 1
ATOM 2326 C CA . LEU B 1 57 ? -6.449 -8.383 0.878 1 96.94 57 LEU B CA 1
ATOM 2327 C C . LEU B 1 57 ? -6.742 -8.648 2.352 1 96.94 57 LEU B C 1
ATOM 2329 O O . LEU B 1 57 ? -7.312 -9.68 2.701 1 96.94 57 LEU B O 1
ATOM 2333 N N . MET B 1 58 ? -6.316 -7.715 3.221 1 94.44 58 MET B N 1
ATOM 2334 C CA . MET B 1 58 ? -6.543 -7.914 4.648 1 94.44 58 MET B CA 1
ATOM 2335 C C . MET B 1 58 ? -8.031 -7.973 4.961 1 94.44 58 MET B C 1
ATOM 2337 O O . MET B 1 58 ? -8.438 -8.445 6.023 1 94.44 58 MET B O 1
ATOM 2341 N N . GLN B 1 59 ? -8.836 -7.559 4.027 1 91.12 59 GLN B N 1
ATOM 2342 C CA . GLN B 1 59 ? -10.273 -7.516 4.246 1 91.12 59 GLN B CA 1
ATOM 2343 C C . GLN B 1 59 ? -10.93 -8.836 3.836 1 91.12 59 GLN B C 1
ATOM 2345 O O . GLN B 1 59 ? -12.117 -9.047 4.09 1 91.12 59 GLN B O 1
ATOM 2350 N N . ILE B 1 60 ? -10.211 -9.711 3.207 1 93.62 60 ILE B N 1
ATOM 2351 C CA . ILE B 1 60 ? -10.734 -11.016 2.824 1 93.62 60 ILE B CA 1
ATOM 2352 C C . ILE B 1 60 ? -10.828 -11.914 4.059 1 93.62 60 ILE B C 1
ATOM 2354 O O . ILE B 1 60 ? -9.828 -12.172 4.727 1 93.62 60 ILE B O 1
ATOM 2358 N N . GLU B 1 61 ? -12 -12.461 4.391 1 93.25 61 GLU B N 1
ATOM 2359 C CA . GLU B 1 61 ? -12.25 -13.242 5.602 1 93.25 61 GLU B CA 1
ATOM 2360 C C . GLU B 1 61 ? -11.633 -14.633 5.492 1 93.25 61 GLU B C 1
ATOM 2362 O O . GLU B 1 61 ? -11.078 -15.148 6.469 1 93.25 61 GLU B O 1
ATOM 2367 N N . ASP B 1 62 ? -11.734 -15.266 4.355 1 96.31 62 ASP B N 1
ATOM 2368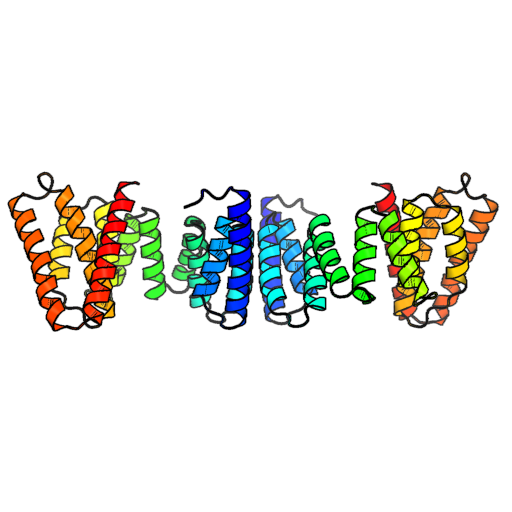 C CA . ASP B 1 62 ? -11.188 -16.594 4.156 1 96.31 62 ASP B CA 1
ATOM 2369 C C . ASP B 1 62 ? -9.664 -16.578 4.16 1 96.31 62 ASP B C 1
ATOM 2371 O O . ASP B 1 62 ? -9.039 -16.094 3.211 1 96.31 62 ASP B O 1
ATOM 2375 N N . GLU B 1 63 ? -9.117 -17.094 5.18 1 95.75 63 GLU B N 1
ATOM 2376 C CA . GLU B 1 63 ? -7.672 -17.031 5.379 1 95.75 63 GLU B CA 1
ATOM 2377 C C . GLU B 1 63 ? -6.922 -17.719 4.238 1 95.75 63 GLU B C 1
ATOM 2379 O O . GLU B 1 63 ? -5.875 -17.234 3.801 1 95.75 63 GLU B O 1
ATOM 2384 N N . LYS B 1 64 ? -7.414 -18.828 3.773 1 96.56 64 LYS B N 1
ATOM 2385 C CA . LYS B 1 64 ? -6.785 -19.547 2.666 1 96.56 64 LYS B CA 1
ATOM 2386 C C . LYS B 1 64 ? -6.742 -18.688 1.409 1 96.56 64 LYS B C 1
ATOM 2388 O O . LYS B 1 64 ? -5.691 -18.562 0.774 1 96.56 64 LYS B O 1
ATOM 2393 N N . GLU B 1 65 ? -7.883 -18.141 1.123 1 95.75 65 GLU B N 1
ATOM 2394 C CA . GLU B 1 65 ? -7.98 -17.25 -0.038 1 95.75 65 GLU B CA 1
ATOM 2395 C C . GLU B 1 65 ? -7.047 -16.062 0.1 1 95.75 65 GLU B C 1
ATOM 2397 O O . GLU B 1 65 ? -6.398 -15.648 -0.869 1 95.75 65 GLU B O 1
ATOM 2402 N N . ARG B 1 66 ? -6.965 -15.523 1.255 1 96.69 66 ARG B N 1
ATOM 2403 C CA . ARG B 1 66 ? -6.086 -14.383 1.511 1 96.69 66 ARG B CA 1
ATOM 2404 C C . ARG B 1 66 ? -4.625 -14.758 1.287 1 96.69 66 ARG B C 1
ATOM 2406 O O . ARG B 1 66 ? -3.871 -14 0.68 1 96.69 66 ARG B O 1
ATOM 2413 N N . LEU B 1 67 ? -4.215 -15.906 1.744 1 97.38 67 LEU B N 1
ATOM 2414 C CA . LEU B 1 67 ? -2.838 -16.359 1.593 1 97.38 67 LEU B CA 1
ATOM 2415 C C . LEU B 1 67 ? -2.502 -16.609 0.124 1 97.38 67 LEU B C 1
ATOM 2417 O O . LEU B 1 67 ? -1.448 -16.172 -0.352 1 97.38 67 LEU B O 1
ATOM 2421 N N . ILE B 1 68 ? -3.402 -17.203 -0.564 1 95.81 68 ILE B N 1
ATOM 2422 C CA . ILE B 1 68 ? -3.182 -17.484 -1.979 1 95.81 68 ILE B CA 1
ATOM 2423 C C . ILE B 1 68 ? -3.068 -16.172 -2.754 1 95.81 68 ILE B C 1
ATOM 2425 O O . ILE B 1 68 ? -2.139 -15.984 -3.541 1 95.81 68 ILE B O 1
ATOM 2429 N N . HIS B 1 69 ? -3.977 -15.273 -2.477 1 96.75 69 HIS B N 1
ATOM 2430 C CA . HIS B 1 69 ? -3.967 -13.992 -3.18 1 96.75 69 HIS B CA 1
ATOM 2431 C C . HIS B 1 69 ? -2.725 -13.18 -2.832 1 96.75 69 HIS B C 1
ATOM 2433 O O . HIS B 1 69 ? -2.166 -12.5 -3.689 1 96.75 69 HIS B O 1
ATOM 2439 N N . THR B 1 70 ? -2.305 -13.258 -1.603 1 97.88 70 THR B N 1
ATOM 2440 C CA . THR B 1 70 ? -1.074 -12.586 -1.196 1 97.88 70 THR B CA 1
ATOM 2441 C C . THR B 1 70 ? 0.119 -13.133 -1.978 1 97.88 70 THR B C 1
ATOM 2443 O O . THR B 1 70 ? 0.96 -12.359 -2.449 1 97.88 70 THR B O 1
ATOM 2446 N N . SER B 1 71 ? 0.163 -14.438 -2.088 1 97.75 71 SER B N 1
ATOM 2447 C CA . SER B 1 71 ? 1.252 -15.039 -2.848 1 97.75 71 SER B CA 1
ATOM 2448 C C . SER B 1 71 ? 1.225 -14.586 -4.305 1 97.75 71 SER B C 1
ATOM 2450 O O . SER B 1 71 ? 2.275 -14.375 -4.914 1 97.75 71 SER B O 1
ATOM 2452 N N . MET B 1 72 ? 0.067 -14.422 -4.883 1 96.19 72 MET B N 1
ATOM 2453 C CA . MET B 1 72 ? -0.076 -13.961 -6.262 1 96.19 72 MET B CA 1
ATOM 2454 C C . MET B 1 72 ? 0.465 -12.547 -6.422 1 96.19 72 MET B C 1
ATOM 2456 O O . MET B 1 72 ? 1.053 -12.219 -7.453 1 96.19 72 MET B O 1
ATOM 2460 N N . VAL B 1 73 ? 0.267 -11.742 -5.457 1 98 73 VAL B N 1
ATOM 2461 C CA . VAL B 1 73 ? 0.775 -10.375 -5.48 1 98 73 VAL B CA 1
ATOM 2462 C C . VAL B 1 73 ? 2.301 -10.391 -5.543 1 98 73 VAL B C 1
ATOM 2464 O O . VAL B 1 73 ? 2.904 -9.688 -6.359 1 98 73 VAL B O 1
ATOM 2467 N N . PHE B 1 74 ? 2.922 -11.188 -4.734 1 98.06 74 PHE B N 1
ATOM 2468 C CA . PHE B 1 74 ? 4.379 -11.281 -4.723 1 98.06 74 PHE B CA 1
ATOM 2469 C C . PHE B 1 74 ? 4.895 -11.828 -6.051 1 98.06 74 PHE B C 1
ATOM 2471 O O . PHE B 1 74 ? 5.922 -11.367 -6.559 1 98.06 74 PHE B O 1
ATOM 2478 N N . GLU B 1 75 ? 4.172 -12.734 -6.578 1 94.88 75 GLU B N 1
ATOM 2479 C CA . GLU B 1 75 ? 4.559 -13.312 -7.863 1 94.88 75 GLU B CA 1
ATOM 2480 C C . GLU B 1 75 ? 4.512 -12.266 -8.977 1 94.88 75 GLU B C 1
ATOM 2482 O O . GLU B 1 75 ? 5.363 -12.258 -9.867 1 94.88 75 GLU B O 1
ATOM 2487 N N . MET B 1 76 ? 3.51 -11.414 -8.914 1 94.56 76 MET B N 1
ATOM 2488 C CA . MET B 1 76 ? 3.299 -10.398 -9.938 1 94.56 76 MET B CA 1
ATOM 2489 C C . MET B 1 76 ? 4.512 -9.477 -10.047 1 94.56 76 MET B C 1
ATOM 2491 O O . MET B 1 76 ? 4.797 -8.945 -11.125 1 94.56 76 MET B O 1
ATOM 2495 N N . VAL B 1 77 ? 5.254 -9.352 -9 1 96.31 77 VAL B N 1
ATOM 2496 C CA . VAL B 1 77 ? 6.387 -8.438 -9 1 96.31 77 VAL B CA 1
ATOM 2497 C C . VAL B 1 77 ? 7.688 -9.219 -8.875 1 96.31 77 VAL B C 1
ATOM 2499 O O . VAL B 1 77 ? 8.711 -8.672 -8.461 1 96.31 77 VAL B O 1
ATOM 2502 N N . ASP B 1 78 ? 7.633 -10.547 -9.078 1 93.81 78 ASP B N 1
ATOM 2503 C CA . ASP B 1 78 ? 8.758 -11.477 -9.156 1 93.81 78 ASP B CA 1
ATOM 2504 C C . ASP B 1 78 ? 9.438 -11.633 -7.797 1 93.81 78 ASP B C 1
ATOM 2506 O O . ASP B 1 78 ? 10.648 -11.82 -7.719 1 93.81 78 ASP B O 1
ATOM 2510 N N . PHE B 1 79 ? 8.758 -11.281 -6.742 1 96.56 79 PHE B N 1
ATOM 2511 C CA . PHE B 1 79 ? 9.234 -11.617 -5.406 1 96.56 79 PHE B CA 1
ATOM 2512 C C . PHE B 1 79 ? 8.891 -13.055 -5.055 1 96.56 79 PHE B C 1
ATOM 2514 O O . PHE B 1 79 ? 8.164 -13.312 -4.094 1 96.56 79 PHE B O 1
ATOM 2521 N N . ASN B 1 80 ? 9.484 -13.992 -5.715 1 95.75 80 ASN B N 1
ATOM 2522 C CA . ASN B 1 80 ? 9.125 -15.406 -5.664 1 95.75 80 ASN B CA 1
ATOM 2523 C C . ASN B 1 80 ? 9.461 -16.016 -4.305 1 95.75 80 ASN B C 1
ATOM 2525 O O . ASN B 1 80 ? 8.727 -16.875 -3.812 1 95.75 80 ASN B O 1
ATOM 2529 N N . ASP B 1 81 ? 10.508 -15.625 -3.695 1 96.44 81 ASP B N 1
ATOM 2530 C CA . ASP B 1 81 ? 10.852 -16.172 -2.385 1 96.44 81 ASP B CA 1
ATOM 2531 C C . ASP B 1 81 ? 9.805 -15.781 -1.339 1 96.44 81 ASP B C 1
ATOM 2533 O O . ASP B 1 81 ? 9.422 -16.609 -0.505 1 96.44 81 ASP B O 1
ATOM 2537 N N . ASP B 1 82 ? 9.367 -14.523 -1.429 1 97 82 ASP B N 1
ATOM 2538 C CA . ASP B 1 82 ? 8.312 -14.086 -0.524 1 97 82 ASP B CA 1
ATOM 2539 C C . ASP B 1 82 ? 7.016 -14.852 -0.787 1 97 82 ASP B C 1
ATOM 2541 O O . ASP B 1 82 ? 6.324 -15.25 0.152 1 97 82 ASP B O 1
ATOM 2545 N N . ALA B 1 83 ? 6.723 -15.055 -2.033 1 97.88 83 ALA B N 1
ATOM 2546 C CA . ALA B 1 83 ? 5.527 -15.797 -2.414 1 97.88 83 ALA B CA 1
ATOM 2547 C C . ALA B 1 83 ? 5.582 -17.234 -1.884 1 97.88 83 ALA B C 1
ATOM 2549 O O . ALA B 1 83 ? 4.602 -17.734 -1.33 1 97.88 83 ALA B O 1
ATOM 2550 N N . LEU B 1 84 ? 6.73 -17.812 -1.997 1 97.62 84 LEU B N 1
ATOM 2551 C CA . LEU B 1 84 ? 6.91 -19.172 -1.526 1 97.62 84 LEU B CA 1
ATOM 2552 C C . LEU B 1 84 ? 6.762 -19.25 -0.011 1 97.62 84 LEU B C 1
ATOM 2554 O O . LEU B 1 84 ? 6.219 -20.234 0.514 1 97.62 84 LEU B O 1
ATOM 2558 N N . ALA B 1 85 ? 7.246 -18.266 0.673 1 97.25 85 ALA B N 1
ATOM 2559 C CA . ALA B 1 85 ? 7.105 -18.234 2.127 1 97.25 85 ALA B CA 1
ATOM 2560 C C . ALA B 1 85 ? 5.637 -18.203 2.537 1 97.25 85 ALA B C 1
ATOM 2562 O O . ALA B 1 85 ? 5.227 -18.906 3.459 1 97.25 85 ALA B O 1
ATOM 2563 N N . VAL B 1 86 ? 4.883 -17.438 1.87 1 97.75 86 VAL B N 1
ATOM 2564 C CA . VAL B 1 86 ? 3.457 -17.312 2.152 1 97.75 86 VAL B CA 1
ATOM 2565 C C . VAL B 1 86 ? 2.766 -18.641 1.86 1 97.75 86 VAL B C 1
ATOM 2567 O O . VAL B 1 86 ? 1.936 -19.109 2.648 1 97.75 86 VAL B O 1
ATOM 2570 N N . LEU B 1 87 ? 3.121 -19.234 0.768 1 97.56 87 LEU B N 1
ATOM 2571 C CA . LEU B 1 87 ? 2.498 -20.5 0.391 1 97.56 87 LEU B CA 1
ATOM 2572 C C . LEU B 1 87 ? 2.922 -21.609 1.339 1 97.56 87 LEU B C 1
ATOM 2574 O O . LEU B 1 87 ? 2.139 -22.531 1.622 1 97.56 87 LEU B O 1
ATOM 2578 N N . SER B 1 88 ? 4.121 -21.531 1.8 1 96.56 88 SER B N 1
ATOM 2579 C CA . SER B 1 88 ? 4.551 -22.5 2.809 1 96.56 88 SER B CA 1
ATOM 2580 C C . SER B 1 88 ? 3.701 -22.391 4.07 1 96.56 88 SER B C 1
ATOM 2582 O O . SER B 1 88 ? 3.326 -23.406 4.664 1 96.56 88 SER B O 1
ATOM 2584 N N . GLU B 1 89 ? 3.436 -21.172 4.434 1 96.81 89 GLU B N 1
ATOM 2585 C CA . GLU B 1 89 ? 2.52 -20.984 5.555 1 96.81 89 GLU B CA 1
ATOM 2586 C C . GLU B 1 89 ? 1.146 -21.562 5.254 1 96.81 89 GLU B C 1
ATOM 2588 O O . GLU B 1 89 ? 0.547 -22.219 6.109 1 96.81 89 GLU B O 1
ATOM 2593 N N . ALA B 1 90 ? 0.66 -21.375 4.105 1 97.62 90 ALA B N 1
ATOM 2594 C CA . ALA B 1 90 ? -0.633 -21.922 3.695 1 97.62 90 ALA B CA 1
ATOM 2595 C C . ALA B 1 90 ? -0.623 -23.453 3.73 1 97.62 90 ALA B C 1
ATOM 2597 O O . ALA B 1 90 ? -1.595 -24.078 4.164 1 97.62 90 ALA B O 1
ATOM 2598 N N . MET B 1 91 ? 0.498 -23.969 3.309 1 96.25 91 MET B N 1
ATOM 2599 C CA . MET B 1 91 ? 0.639 -25.422 3.275 1 96.25 91 MET B CA 1
ATOM 2600 C C . MET B 1 91 ? 0.61 -26.016 4.684 1 96.25 91 MET B C 1
ATOM 2602 O O . MET B 1 91 ? 0.109 -27.109 4.895 1 96.25 91 MET B O 1
ATOM 2606 N N . GLU B 1 92 ? 1.127 -25.297 5.605 1 96.75 92 GLU B N 1
ATOM 2607 C CA . GLU B 1 92 ? 1.108 -25.734 6.996 1 96.75 92 GLU B CA 1
ATOM 2608 C C . GLU B 1 92 ? -0.307 -25.703 7.566 1 96.75 92 GLU B C 1
ATOM 2610 O O . GLU B 1 92 ? -0.702 -26.609 8.305 1 96.75 92 GLU B O 1
ATOM 2615 N N . LYS B 1 93 ? -1.021 -24.75 7.199 1 97.12 93 LYS B N 1
ATOM 2616 C CA . LYS B 1 93 ? -2.361 -24.562 7.742 1 97.12 93 LYS B CA 1
ATOM 2617 C C . LYS B 1 93 ? -3.387 -25.406 7 1 97.12 93 LYS B C 1
ATOM 2619 O O . LYS B 1 93 ? -4.375 -25.859 7.59 1 97.12 93 LYS B O 1
ATOM 2624 N N . TYR B 1 94 ? -3.098 -25.625 5.75 1 97.38 94 TYR B N 1
ATOM 2625 C CA . TYR B 1 94 ? -4.023 -26.359 4.902 1 97.38 94 TYR B CA 1
ATOM 2626 C C . TYR B 1 94 ? -3.289 -27.422 4.086 1 97.38 94 TYR B C 1
ATOM 2628 O O . TYR B 1 94 ? -3.301 -27.391 2.854 1 97.38 94 TYR B O 1
ATOM 2636 N N . PRO B 1 95 ? -2.773 -28.375 4.695 1 94.06 95 PRO B N 1
ATOM 2637 C CA . PRO B 1 95 ? -1.861 -29.328 4.051 1 94.06 95 PRO B CA 1
ATOM 2638 C C . PRO B 1 95 ? -2.553 -30.188 2.996 1 94.06 95 PRO B C 1
ATOM 2640 O O . PRO B 1 95 ? -1.899 -30.688 2.076 1 94.06 95 PRO B O 1
ATOM 2643 N N . ASP B 1 96 ? -3.852 -30.281 3.02 1 93.62 96 ASP B N 1
ATOM 2644 C CA . ASP B 1 96 ? -4.531 -31.188 2.098 1 93.62 96 ASP B CA 1
ATOM 2645 C C . ASP B 1 96 ? -5.289 -30.406 1.024 1 93.62 96 ASP B C 1
ATOM 2647 O O . ASP B 1 96 ? -5.961 -31 0.177 1 93.62 96 ASP B O 1
ATOM 2651 N N . ASP B 1 97 ? -5.164 -29.172 1.1 1 95.81 97 ASP B N 1
ATOM 2652 C CA . ASP B 1 97 ? -5.902 -28.344 0.146 1 95.81 97 ASP B CA 1
ATOM 2653 C C . ASP B 1 97 ? -5.254 -28.391 -1.235 1 95.81 97 ASP B C 1
ATOM 2655 O O . ASP B 1 97 ? -4.098 -27.984 -1.396 1 95.81 97 ASP B O 1
ATOM 2659 N N . VAL B 1 98 ? -5.965 -28.75 -2.232 1 94.38 98 VAL B N 1
ATOM 2660 C CA . VAL B 1 98 ? -5.461 -29 -3.58 1 94.38 98 VAL B CA 1
ATOM 2661 C C . VAL B 1 98 ? -5.055 -27.688 -4.23 1 94.38 98 VAL B C 1
ATOM 2663 O O . VAL B 1 98 ? -4.043 -27.625 -4.938 1 94.38 98 VAL B O 1
ATOM 2666 N N . GLN B 1 99 ? -5.809 -26.719 -3.984 1 93.75 99 GLN B N 1
ATOM 2667 C CA . GLN B 1 99 ? -5.516 -25.406 -4.578 1 93.75 99 GLN B CA 1
ATOM 2668 C C . GLN B 1 99 ? -4.191 -24.859 -4.059 1 93.75 99 GLN B C 1
ATOM 2670 O O . GLN B 1 99 ? -3.375 -24.359 -4.832 1 93.75 99 GLN B O 1
ATOM 2675 N N . VAL B 1 100 ? -4.004 -24.938 -2.779 1 97.12 100 VAL B N 1
ATOM 2676 C CA . VAL B 1 100 ? -2.773 -24.453 -2.156 1 97.12 100 VAL B CA 1
ATOM 2677 C C . VAL B 1 100 ? -1.583 -25.25 -2.695 1 97.12 100 VAL B C 1
ATOM 2679 O O . VAL B 1 100 ? -0.565 -24.672 -3.078 1 97.12 100 VAL B O 1
ATOM 2682 N N . LYS B 1 101 ? -1.74 -26.547 -2.773 1 96.88 101 LYS B N 1
ATOM 2683 C CA . LYS B 1 101 ? -0.668 -27.406 -3.26 1 96.88 101 LYS B CA 1
ATOM 2684 C C . LYS B 1 101 ? -0.317 -27.094 -4.711 1 96.88 101 LYS B C 1
ATOM 2686 O O . LYS B 1 101 ? 0.861 -27 -5.062 1 96.88 101 LYS B O 1
ATOM 2691 N N . ASN B 1 102 ? -1.331 -26.922 -5.473 1 95.38 102 ASN B N 1
ATOM 2692 C CA . ASN B 1 102 ? -1.111 -26.625 -6.883 1 95.38 102 ASN B CA 1
ATOM 2693 C C . ASN B 1 102 ? -0.366 -25.297 -7.062 1 95.38 102 ASN B C 1
ATOM 2695 O O . ASN B 1 102 ? 0.565 -25.219 -7.867 1 95.38 102 ASN B O 1
ATOM 2699 N N . HIS B 1 103 ? -0.768 -24.344 -6.352 1 96 103 HIS B N 1
ATOM 2700 C CA . HIS B 1 103 ? -0.113 -23.047 -6.457 1 96 103 HIS B CA 1
ATOM 2701 C C . HIS B 1 103 ? 1.331 -23.109 -5.973 1 96 103 HIS B C 1
ATOM 2703 O O . HIS B 1 103 ? 2.223 -22.516 -6.574 1 96 103 HIS B O 1
ATOM 2709 N N . HIS B 1 104 ? 1.481 -23.797 -4.918 1 97.44 104 HIS B N 1
ATOM 2710 C CA . HIS B 1 104 ? 2.828 -23.984 -4.391 1 97.44 104 HIS B CA 1
ATOM 2711 C C . HIS B 1 104 ? 3.721 -24.688 -5.398 1 97.44 104 HIS B C 1
ATOM 2713 O O . HIS B 1 104 ? 4.84 -24.25 -5.664 1 97.44 104 HIS B O 1
ATOM 2719 N N . GLY B 1 105 ? 3.266 -25.781 -5.93 1 97.19 105 GLY B N 1
ATOM 2720 C CA . GLY B 1 105 ? 4.016 -26.516 -6.934 1 97.19 105 GLY B CA 1
ATOM 2721 C C . GLY B 1 105 ? 4.371 -25.672 -8.148 1 97.19 105 GLY B C 1
ATOM 2722 O O . GLY B 1 105 ? 5.5 -25.719 -8.633 1 97.19 105 GLY B O 1
ATOM 2723 N N . MET B 1 106 ? 3.381 -24.938 -8.594 1 95.62 106 MET B N 1
ATOM 2724 C CA . MET B 1 106 ? 3.588 -24.062 -9.75 1 95.62 106 MET B CA 1
ATOM 2725 C C . MET B 1 106 ? 4.707 -23.062 -9.484 1 95.62 106 MET B C 1
ATOM 2727 O O . MET B 1 106 ? 5.57 -22.844 -10.344 1 95.62 106 MET B O 1
ATOM 2731 N N . LEU B 1 107 ? 4.715 -22.5 -8.359 1 96.5 107 LEU B N 1
ATOM 2732 C CA . LEU B 1 107 ? 5.719 -21.5 -8.023 1 96.5 107 LEU B CA 1
ATOM 2733 C C . LEU B 1 107 ? 7.09 -22.141 -7.848 1 96.5 107 LEU B C 1
ATOM 2735 O O . LEU B 1 107 ? 8.109 -21.531 -8.18 1 96.5 107 LEU B O 1
ATOM 2739 N N . LEU B 1 108 ? 7.121 -23.297 -7.266 1 96.94 108 LEU B N 1
ATOM 2740 C CA . LEU B 1 108 ? 8.383 -24.031 -7.16 1 96.94 108 LEU B CA 1
ATOM 2741 C C . LEU B 1 108 ? 8.984 -24.281 -8.539 1 96.94 108 LEU B C 1
ATOM 2743 O O . LEU B 1 108 ? 10.18 -24.078 -8.742 1 96.94 108 LEU B O 1
ATOM 2747 N N . ASN B 1 109 ? 8.148 -24.672 -9.445 1 96.12 109 ASN B N 1
ATOM 2748 C CA . ASN B 1 109 ? 8.609 -24.844 -10.82 1 96.12 109 ASN B CA 1
ATOM 2749 C C . ASN B 1 109 ? 9.164 -23.547 -11.391 1 96.12 109 ASN B C 1
ATOM 2751 O O . ASN B 1 109 ? 10.242 -23.531 -12 1 96.12 109 ASN B O 1
ATOM 2755 N N . LYS B 1 110 ? 8.438 -22.516 -11.188 1 92.62 110 LYS B N 1
ATOM 2756 C CA . LYS B 1 110 ? 8.859 -21.203 -11.695 1 92.62 110 LYS B CA 1
ATOM 2757 C C . LYS B 1 110 ? 10.211 -20.812 -11.117 1 92.62 110 LYS B C 1
ATOM 2759 O O . LYS B 1 110 ? 11 -20.141 -11.781 1 92.62 110 LYS B O 1
ATOM 2764 N N . SER B 1 111 ? 10.453 -21.25 -9.945 1 94 111 SER B N 1
ATOM 2765 C CA . SER B 1 111 ? 11.688 -20.906 -9.258 1 94 111 SER B CA 1
ATOM 2766 C C . SER B 1 111 ? 12.758 -21.969 -9.453 1 94 111 SER B C 1
ATOM 2768 O O . SER B 1 111 ? 13.758 -22 -8.734 1 94 111 SER B O 1
ATOM 2770 N N . SER B 1 112 ? 12.523 -22.906 -10.273 1 94.44 112 SER B N 1
ATOM 2771 C CA . SER B 1 112 ? 13.445 -23.969 -10.672 1 94.44 112 SER B CA 1
ATOM 2772 C C . SER B 1 112 ? 13.75 -24.891 -9.5 1 94.44 112 SER B C 1
ATOM 2774 O O . SER B 1 112 ? 14.844 -25.453 -9.422 1 94.44 112 SER B O 1
ATOM 2776 N N . LYS B 1 113 ? 12.922 -24.875 -8.539 1 96.38 113 LYS B N 1
ATOM 2777 C CA . LYS B 1 113 ? 12.992 -25.875 -7.465 1 96.38 113 LYS B CA 1
ATOM 2778 C C . LYS B 1 113 ? 12.219 -27.125 -7.828 1 96.38 113 LYS B C 1
ATOM 2780 O O . LYS B 1 113 ? 11.266 -27.5 -7.137 1 96.38 113 LYS B O 1
ATOM 2785 N N . PHE B 1 114 ? 12.703 -27.828 -8.742 1 97.75 114 PHE B N 1
ATOM 2786 C CA . PHE B 1 114 ? 11.969 -28.859 -9.461 1 97.75 114 PHE B CA 1
ATOM 2787 C C . PHE B 1 114 ? 11.766 -30.094 -8.594 1 97.75 114 PHE B C 1
ATOM 2789 O O . PHE B 1 114 ? 10.734 -30.766 -8.68 1 97.75 114 PHE B O 1
ATOM 2796 N N . GLU B 1 115 ? 12.734 -30.438 -7.754 1 98.06 115 GLU B N 1
ATOM 2797 C CA . GLU B 1 115 ? 12.586 -31.594 -6.891 1 98.06 115 GLU B CA 1
ATOM 2798 C C . GLU B 1 115 ? 11.414 -31.422 -5.926 1 98.06 115 GLU B C 1
ATOM 2800 O O . GLU B 1 115 ? 10.617 -32.344 -5.742 1 98.06 115 GLU B O 1
ATOM 2805 N N . ASP B 1 116 ? 11.406 -30.266 -5.379 1 97.5 116 ASP B N 1
ATOM 2806 C CA . ASP B 1 116 ? 10.312 -29.969 -4.461 1 97.5 116 ASP B CA 1
ATOM 2807 C C . ASP B 1 116 ? 8.977 -29.938 -5.188 1 97.5 116 ASP B C 1
ATOM 2809 O O . ASP B 1 116 ? 7.973 -30.453 -4.68 1 97.5 116 ASP B O 1
ATOM 2813 N N . ALA B 1 117 ? 8.945 -29.328 -6.336 1 98.06 117 ALA B N 1
ATOM 2814 C CA . ALA B 1 117 ? 7.73 -29.297 -7.145 1 98.06 117 ALA B CA 1
ATOM 2815 C C . ALA B 1 117 ? 7.254 -30.703 -7.477 1 98.06 117 ALA B C 1
ATOM 2817 O O . ALA B 1 117 ? 6.066 -31.016 -7.352 1 98.06 117 ALA B O 1
ATOM 2818 N N . LEU B 1 118 ? 8.156 -31.531 -7.824 1 98.38 118 LEU B N 1
ATOM 2819 C CA . LEU B 1 118 ? 7.84 -32.906 -8.188 1 98.38 118 LEU B CA 1
ATOM 2820 C C . LEU B 1 118 ? 7.156 -33.625 -7.027 1 98.38 118 LEU B C 1
ATOM 2822 O O . LEU B 1 118 ? 6.172 -34.344 -7.23 1 98.38 118 LEU B O 1
ATOM 2826 N N . SER B 1 119 ? 7.707 -33.438 -5.887 1 97.81 119 SER B N 1
ATOM 2827 C CA . SER B 1 119 ? 7.133 -34.062 -4.707 1 97.81 119 SER B CA 1
ATOM 2828 C C . SER B 1 119 ? 5.684 -33.656 -4.5 1 97.81 119 SER B C 1
ATOM 2830 O O . SER B 1 119 ? 4.832 -34.469 -4.164 1 97.81 119 SER B O 1
ATOM 2832 N N . ILE B 1 120 ? 5.387 -32.438 -4.734 1 97.62 120 ILE B N 1
ATOM 2833 C CA . ILE B 1 120 ? 4.039 -31.906 -4.555 1 97.62 120 ILE B CA 1
ATOM 2834 C C . ILE B 1 120 ? 3.102 -32.531 -5.59 1 97.62 120 ILE B C 1
ATOM 2836 O O . ILE B 1 120 ? 2.014 -33 -5.25 1 97.62 120 ILE B O 1
ATOM 2840 N N . TYR B 1 121 ? 3.514 -32.531 -6.812 1 98 121 TYR B N 1
ATOM 2841 C CA . TYR B 1 121 ? 2.637 -33.031 -7.871 1 98 121 TYR B CA 1
ATOM 2842 C C . TYR B 1 121 ? 2.449 -34.531 -7.773 1 98 121 TYR B C 1
ATOM 2844 O O . TYR B 1 121 ? 1.386 -35.062 -8.117 1 98 121 TYR B O 1
ATOM 2852 N N . GLU B 1 122 ? 3.428 -35.219 -7.25 1 97.5 122 GLU B N 1
ATOM 2853 C CA . GLU B 1 122 ? 3.238 -36.656 -6.996 1 97.5 122 GLU B CA 1
ATOM 2854 C C . GLU B 1 122 ? 2.162 -36.875 -5.941 1 97.5 122 GLU B C 1
ATOM 2856 O O . GLU B 1 122 ? 1.334 -37.781 -6.082 1 97.5 122 GLU B O 1
ATOM 2861 N N . GLU B 1 123 ? 2.166 -36.094 -4.957 1 96.56 123 GLU B N 1
ATOM 2862 C CA . GLU B 1 123 ? 1.121 -36.188 -3.943 1 96.56 123 GLU B CA 1
ATOM 2863 C C . GLU B 1 123 ? -0.25 -35.875 -4.531 1 96.56 123 GLU B C 1
ATOM 2865 O O . GLU B 1 123 ? -1.233 -36.531 -4.234 1 96.56 123 GLU B O 1
ATOM 2870 N N . LEU B 1 124 ? -0.29 -34.875 -5.332 1 97.19 124 LEU B N 1
ATOM 2871 C CA . LEU B 1 124 ? -1.548 -34.469 -5.953 1 97.19 124 LEU B CA 1
ATOM 2872 C C . LEU B 1 124 ? -2.086 -35.562 -6.855 1 97.19 124 LEU B C 1
ATOM 2874 O O . LEU B 1 124 ? -3.293 -35.812 -6.895 1 97.19 124 LEU B O 1
ATOM 2878 N N . LEU B 1 125 ? -1.192 -36.25 -7.477 1 96.69 125 LEU B N 1
ATOM 2879 C CA . LEU B 1 125 ? -1.587 -37.25 -8.438 1 96.69 125 LEU B CA 1
ATOM 2880 C C . LEU B 1 125 ? -1.971 -38.562 -7.727 1 96.69 125 LEU B C 1
ATOM 2882 O O . LEU B 1 125 ? -2.613 -39.438 -8.312 1 96.69 125 LEU B O 1
ATOM 2886 N N . GLU B 1 126 ? -1.575 -38.656 -6.496 1 95.81 126 GLU B N 1
ATOM 2887 C CA . GLU B 1 126 ? -2.094 -39.781 -5.684 1 95.81 126 GLU B CA 1
ATOM 2888 C C . GLU B 1 126 ? -3.582 -39.594 -5.398 1 95.81 126 GLU B C 1
ATOM 2890 O O . GLU B 1 126 ? -4.328 -40.562 -5.328 1 95.81 126 GLU B O 1
ATOM 2895 N N . ILE B 1 127 ? -3.959 -38.375 -5.238 1 93.88 127 ILE B N 1
ATOM 2896 C CA . ILE B 1 127 ? -5.348 -38.031 -4.949 1 93.88 127 ILE B CA 1
ATOM 2897 C C . ILE B 1 127 ? -6.172 -38.062 -6.234 1 93.88 127 ILE B C 1
ATOM 2899 O O . ILE B 1 127 ? -7.266 -38.625 -6.254 1 93.88 127 ILE B O 1
ATOM 2903 N N . SER B 1 128 ? -5.648 -37.531 -7.293 1 94.12 128 SER B N 1
ATOM 2904 C CA . SER B 1 128 ? -6.316 -37.5 -8.586 1 94.12 128 SER B CA 1
ATOM 2905 C C . SER B 1 128 ? -5.344 -37.812 -9.719 1 94.12 128 SER B C 1
ATOM 2907 O O . SER B 1 128 ? -4.824 -36.906 -10.375 1 94.12 128 SER B O 1
ATOM 2909 N N . PRO B 1 129 ? -5.23 -39.062 -10.047 1 93.94 129 PRO B N 1
ATOM 2910 C CA . PRO B 1 129 ? -4.211 -39.5 -11 1 93.94 129 PRO B CA 1
ATOM 2911 C C . PRO B 1 129 ? -4.449 -38.969 -12.414 1 93.94 129 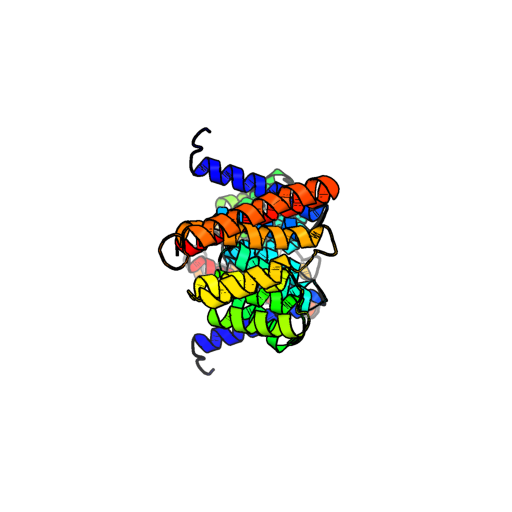PRO B C 1
ATOM 2913 O O . PRO B 1 129 ? -3.518 -38.906 -13.219 1 93.94 129 PRO B O 1
ATOM 2916 N N . GLU B 1 130 ? -5.664 -38.531 -12.711 1 93.75 130 GLU B N 1
ATOM 2917 C CA . GLU B 1 130 ? -5.961 -38.125 -14.078 1 93.75 130 GLU B CA 1
ATOM 2918 C C . GLU B 1 130 ? -6.039 -36.594 -14.18 1 93.75 130 GLU B C 1
ATOM 2920 O O . GLU B 1 130 ? -6.508 -36.062 -15.188 1 93.75 130 GLU B O 1
ATOM 2925 N N . SER B 1 131 ? -5.617 -35.969 -13.133 1 94.94 131 SER B N 1
ATOM 2926 C CA . SER B 1 131 ? -5.613 -34.5 -13.164 1 94.94 131 SER B CA 1
ATOM 2927 C C . SER B 1 131 ? -4.598 -33.969 -14.172 1 94.94 131 SER B C 1
ATOM 2929 O O . SER B 1 131 ? -3.391 -34 -13.922 1 94.94 131 SER B O 1
ATOM 2931 N N . LEU B 1 132 ? -5.105 -33.375 -15.266 1 95.25 132 LEU B N 1
ATOM 2932 C CA . LEU B 1 132 ? -4.223 -32.844 -16.297 1 95.25 132 LEU B CA 1
ATOM 2933 C C . LEU B 1 132 ? -3.441 -31.641 -15.797 1 95.25 132 LEU B C 1
ATOM 2935 O O . LEU B 1 132 ? -2.301 -31.422 -16.203 1 95.25 132 LEU B O 1
ATOM 2939 N N . GLU B 1 133 ? -4.016 -30.922 -14.883 1 95.38 133 GLU B N 1
ATOM 2940 C CA . GLU B 1 133 ? -3.316 -29.797 -14.25 1 95.38 133 GLU B CA 1
ATOM 2941 C C . GLU B 1 133 ? -2.08 -30.281 -13.492 1 95.38 133 GLU B C 1
ATOM 2943 O O . GLU B 1 133 ? -0.986 -29.75 -13.672 1 95.38 133 GLU B O 1
ATOM 2948 N N . SER B 1 134 ? -2.232 -31.281 -12.695 1 96.88 134 SER B N 1
ATOM 2949 C CA . SER B 1 134 ? -1.128 -31.828 -11.914 1 96.88 134 SER B CA 1
ATOM 2950 C C . SER B 1 134 ? -0.095 -32.5 -12.812 1 96.88 134 SER B C 1
ATOM 2952 O O . SER B 1 134 ? 1.108 -32.406 -12.562 1 96.88 134 SER B O 1
ATOM 2954 N N . LEU B 1 135 ? -0.615 -33.188 -13.797 1 97 135 LEU B N 1
ATOM 2955 C CA . LEU B 1 135 ? 0.301 -33.812 -14.742 1 97 135 LEU B CA 1
ATOM 2956 C C . LEU B 1 135 ? 1.161 -32.781 -15.445 1 97 135 LEU B C 1
ATOM 2958 O O . LEU B 1 135 ? 2.354 -33 -15.672 1 97 135 LEU B O 1
ATOM 2962 N N . SER B 1 136 ? 0.515 -31.688 -15.82 1 97.31 136 SER B N 1
ATOM 2963 C CA . SER B 1 136 ? 1.272 -30.625 -16.469 1 97.31 136 SER B CA 1
ATOM 2964 C C . SER B 1 136 ? 2.369 -30.094 -15.539 1 97.31 136 SER B C 1
ATOM 2966 O O . SER B 1 136 ? 3.504 -29.891 -15.977 1 97.31 136 SER B O 1
ATOM 2968 N N . GLY B 1 137 ? 2.029 -29.844 -14.32 1 97.75 137 GLY B N 1
ATOM 2969 C CA . GLY B 1 137 ? 3.025 -29.391 -13.359 1 97.75 137 GLY B CA 1
ATOM 2970 C C . GLY B 1 137 ? 4.152 -30.391 -13.164 1 97.75 137 GLY B C 1
ATOM 2971 O O . GLY B 1 137 ? 5.324 -30.016 -13.117 1 97.75 137 GLY B O 1
ATOM 2972 N N . LYS B 1 138 ? 3.783 -31.609 -13.062 1 98.06 138 LYS B N 1
ATOM 2973 C CA . LYS B 1 138 ? 4.781 -32.656 -12.938 1 98.06 138 LYS B CA 1
ATOM 2974 C C . LYS B 1 138 ? 5.711 -32.688 -14.148 1 98.06 138 LYS B C 1
ATOM 2976 O O . LYS B 1 138 ? 6.918 -32.875 -14.008 1 98.06 138 LYS B O 1
ATOM 2981 N N . LEU B 1 139 ? 5.125 -32.594 -15.289 1 97.75 139 LEU B N 1
ATOM 2982 C CA . LEU B 1 139 ? 5.902 -32.594 -16.531 1 97.75 139 LEU B CA 1
ATOM 2983 C C . LEU B 1 139 ? 6.977 -31.5 -16.5 1 97.75 139 LEU B C 1
ATOM 2985 O O . LEU B 1 139 ? 8.133 -31.766 -16.844 1 97.75 139 LEU B O 1
ATOM 2989 N N . ILE B 1 140 ? 6.605 -30.344 -16.125 1 97.5 140 ILE B N 1
ATOM 2990 C CA . ILE B 1 140 ? 7.539 -29.219 -16.047 1 97.5 140 ILE B CA 1
ATOM 2991 C C . ILE B 1 140 ? 8.688 -29.578 -15.102 1 97.5 140 ILE B C 1
ATOM 2993 O O . ILE B 1 140 ? 9.859 -29.359 -15.43 1 97.5 140 ILE B O 1
ATOM 2997 N N . ALA B 1 141 ? 8.359 -30.078 -13.938 1 98.12 141 ALA B N 1
ATOM 2998 C CA . ALA B 1 141 ? 9.375 -30.469 -12.961 1 98.12 141 ALA B CA 1
ATOM 2999 C C . ALA B 1 141 ? 10.32 -31.516 -13.539 1 98.12 141 ALA B C 1
ATOM 3001 O O . ALA B 1 141 ? 11.539 -31.422 -13.391 1 98.12 141 ALA B O 1
ATOM 3002 N N . LEU B 1 142 ? 9.75 -32.5 -14.219 1 97.5 142 LEU B N 1
ATOM 3003 C CA . LEU B 1 142 ? 10.547 -33.594 -14.781 1 97.5 142 LEU B CA 1
ATOM 3004 C C . LEU B 1 142 ? 11.5 -33.062 -15.844 1 97.5 142 LEU B C 1
ATOM 3006 O O . LEU B 1 142 ? 12.664 -33.469 -15.898 1 97.5 142 LEU B O 1
ATOM 3010 N N . ILE B 1 143 ? 10.992 -32.219 -16.703 1 95.62 143 ILE B N 1
ATOM 3011 C CA . ILE B 1 143 ? 11.836 -31.625 -17.734 1 95.62 143 ILE B CA 1
ATOM 3012 C C . ILE B 1 143 ? 12.969 -30.844 -17.078 1 95.62 143 ILE B C 1
ATOM 3014 O O . ILE B 1 143 ? 14.133 -30.969 -17.484 1 95.62 143 ILE B O 1
ATOM 3018 N N . GLY B 1 144 ? 12.672 -30.047 -16.109 1 95.62 144 GLY B N 1
ATOM 3019 C CA . GLY B 1 144 ? 13.68 -29.266 -15.391 1 95.62 144 GLY B CA 1
ATOM 3020 C C . GLY B 1 144 ? 14.742 -30.125 -14.742 1 95.62 144 GLY B C 1
ATOM 3021 O O . GLY B 1 144 ? 15.898 -29.703 -14.617 1 95.62 144 GLY B O 1
ATOM 3022 N N . LEU B 1 145 ? 14.367 -31.359 -14.328 1 96.12 145 LEU B N 1
ATOM 3023 C CA . LEU B 1 145 ? 15.281 -32.281 -13.656 1 96.12 145 LEU B CA 1
ATOM 3024 C C . LEU B 1 145 ? 16.062 -33.125 -14.672 1 96.12 145 LEU B C 1
ATOM 3026 O O . LEU B 1 145 ? 16.969 -33.844 -14.305 1 96.12 145 LEU B O 1
ATOM 3030 N N . GLY B 1 146 ? 15.695 -33.031 -15.891 1 92.19 146 GLY B N 1
ATOM 3031 C CA . GLY B 1 146 ? 16.359 -33.812 -16.922 1 92.19 146 GLY B CA 1
ATOM 3032 C C . GLY B 1 146 ? 16.031 -35.281 -16.844 1 92.19 146 GLY B C 1
ATOM 3033 O O . GLY B 1 146 ? 16.859 -36.125 -17.188 1 92.19 146 GLY B O 1
ATOM 3034 N N . ARG B 1 147 ? 14.844 -35.594 -16.359 1 93.81 147 ARG B N 1
ATOM 3035 C CA . ARG B 1 147 ? 14.422 -36.969 -16.25 1 93.81 147 ARG B CA 1
ATOM 3036 C C . ARG B 1 147 ? 13.688 -37.438 -17.5 1 93.81 147 ARG B C 1
ATOM 3038 O O . ARG B 1 147 ? 12.477 -37.656 -17.469 1 93.81 147 ARG B O 1
ATOM 3045 N N . HIS B 1 148 ? 14.344 -37.781 -18.5 1 89.75 148 HIS B N 1
ATOM 3046 C CA . HIS B 1 148 ? 13.82 -38.031 -19.844 1 89.75 148 HIS B CA 1
ATOM 3047 C C . HIS B 1 148 ? 12.914 -39.25 -19.859 1 89.75 148 HIS B C 1
ATOM 3049 O O . HIS B 1 148 ? 11.859 -39.219 -20.5 1 89.75 148 HIS B O 1
ATOM 3055 N N . GLY B 1 149 ? 13.359 -40.312 -19.188 1 89.38 149 GLY B N 1
ATOM 3056 C CA . GLY B 1 149 ? 12.531 -41.5 -19.125 1 89.38 149 GLY B CA 1
ATOM 3057 C C . GLY B 1 149 ? 11.164 -41.25 -18.531 1 89.38 149 GLY B C 1
ATOM 3058 O O . GLY B 1 149 ? 10.156 -41.719 -19.047 1 89.38 149 GLY B O 1
ATOM 3059 N N . ASP B 1 150 ? 11.125 -40.562 -17.516 1 94.88 150 ASP B N 1
ATOM 3060 C CA . ASP B 1 150 ? 9.875 -40.25 -16.828 1 94.88 150 ASP B CA 1
ATOM 3061 C C . ASP B 1 150 ? 8.992 -39.344 -17.672 1 94.88 150 ASP B C 1
ATOM 3063 O O . ASP B 1 150 ? 7.762 -39.438 -17.625 1 94.88 150 ASP B O 1
ATOM 3067 N N . VAL B 1 151 ? 9.602 -38.438 -18.438 1 94.19 151 VAL B N 1
ATOM 3068 C CA . VAL B 1 151 ? 8.867 -37.562 -19.344 1 94.19 151 VAL B CA 1
ATOM 3069 C C . VAL B 1 151 ? 8.102 -38.375 -20.375 1 94.19 151 VAL B C 1
ATOM 3071 O O . VAL B 1 151 ? 6.918 -38.125 -20.625 1 94.19 151 VAL B O 1
ATOM 3074 N N . LEU B 1 152 ? 8.734 -39.344 -20.875 1 89.44 152 LEU B N 1
ATOM 3075 C CA . LEU B 1 152 ? 8.109 -40.219 -21.875 1 89.44 152 LEU B CA 1
ATOM 3076 C C . LEU B 1 152 ? 6.941 -40.969 -21.266 1 89.44 152 LEU B C 1
ATOM 3078 O O . LEU B 1 152 ? 5.902 -41.156 -21.906 1 89.44 152 LEU B O 1
ATOM 3082 N N . LYS B 1 153 ? 7.176 -41.531 -20.094 1 91.62 153 LYS B N 1
ATOM 3083 C CA . LYS B 1 153 ? 6.113 -42.25 -19.406 1 91.62 153 LYS B CA 1
ATOM 3084 C C . LYS B 1 153 ? 4.898 -41.344 -19.172 1 91.62 153 LYS B C 1
ATOM 3086 O O . LYS B 1 153 ? 3.758 -41.781 -19.344 1 91.62 153 LYS B O 1
ATOM 3091 N N . LEU B 1 154 ? 5.168 -40.125 -18.781 1 94.25 154 LEU B N 1
ATOM 3092 C CA . LEU B 1 154 ? 4.082 -39.188 -18.531 1 94.25 154 LEU B CA 1
ATOM 3093 C C . LEU B 1 154 ? 3.338 -38.844 -19.812 1 94.25 154 LEU B C 1
ATOM 3095 O O . LEU B 1 154 ? 2.115 -38.688 -19.812 1 94.25 154 LEU B O 1
ATOM 3099 N N . TYR B 1 155 ? 4.047 -38.688 -20.906 1 89.56 155 TYR B N 1
ATOM 3100 C CA . TYR B 1 155 ? 3.414 -38.469 -22.203 1 89.56 155 TYR B CA 1
ATOM 3101 C C . TYR B 1 155 ? 2.414 -39.562 -22.516 1 89.56 155 TYR B C 1
ATOM 3103 O O . TYR B 1 155 ? 1.28 -39.281 -22.922 1 89.56 155 TYR B O 1
ATOM 3111 N N . LYS B 1 156 ? 2.805 -40.781 -22.312 1 88.44 156 LYS B N 1
ATOM 3112 C CA . LYS B 1 156 ? 1.929 -41.938 -22.578 1 88.44 156 LYS B CA 1
ATOM 3113 C C . LYS B 1 156 ? 0.669 -41.875 -21.719 1 88.44 156 LYS B C 1
ATOM 3115 O O . LYS B 1 156 ? -0.432 -42.156 -22.203 1 88.44 156 LYS B O 1
ATOM 3120 N N . THR B 1 157 ? 0.881 -41.562 -20.531 1 90.19 157 THR B N 1
ATOM 3121 C CA . THR B 1 157 ? -0.247 -41.406 -19.609 1 90.19 157 THR B CA 1
ATOM 3122 C C . THR B 1 157 ? -1.188 -40.312 -20.094 1 90.19 157 THR B C 1
ATOM 3124 O O . THR B 1 157 ? -2.408 -40.5 -20.109 1 90.19 157 THR B O 1
ATOM 3127 N N . SER B 1 158 ? -0.615 -39.188 -20.516 1 89.31 158 SER B N 1
ATOM 3128 C CA . SER B 1 158 ? -1.424 -38.031 -20.875 1 89.31 158 SER B CA 1
ATOM 3129 C C . SER B 1 158 ? -2.256 -38.312 -22.125 1 89.31 158 SER B C 1
ATOM 3131 O O . SER B 1 158 ? -3.373 -37.781 -22.266 1 89.31 158 SER B O 1
ATOM 3133 N N . ILE B 1 159 ? -1.775 -39.094 -23.016 1 86.12 159 ILE B N 1
ATOM 3134 C CA . ILE B 1 159 ? -2.473 -39.406 -24.25 1 86.12 159 ILE B CA 1
ATOM 3135 C C . ILE B 1 159 ? -3.713 -40.25 -23.969 1 86.12 159 ILE B C 1
ATOM 3137 O O . ILE B 1 159 ? -4.68 -40.219 -24.734 1 86.12 159 ILE B O 1
ATOM 3141 N N . SER B 1 160 ? -3.703 -40.969 -22.906 1 87 160 SER B N 1
ATOM 3142 C CA . SER B 1 160 ? -4.801 -41.875 -22.578 1 87 160 SER B CA 1
ATOM 3143 C C . SER B 1 160 ? -5.922 -41.125 -21.859 1 87 160 SER B C 1
ATOM 3145 O O . SER B 1 160 ? -7.008 -41.688 -21.656 1 87 160 SER B O 1
ATOM 3147 N N . ILE B 1 161 ? -5.668 -39.906 -21.516 1 90.19 161 ILE B N 1
ATOM 3148 C CA . ILE B 1 161 ? -6.648 -39.156 -20.734 1 90.19 161 ILE B CA 1
ATOM 3149 C C . ILE B 1 161 ? -7.453 -38.25 -21.672 1 90.19 161 ILE B C 1
ATOM 3151 O O . ILE B 1 161 ? -6.879 -37.438 -22.391 1 90.19 161 ILE B O 1
ATOM 3155 N N . THR B 1 162 ? -8.75 -38.438 -21.656 1 85.81 162 THR B N 1
ATOM 3156 C CA . THR B 1 162 ? -9.641 -37.5 -22.344 1 85.81 162 THR B CA 1
ATOM 3157 C C . THR B 1 162 ? -10.156 -36.438 -21.391 1 85.81 162 THR B C 1
ATOM 3159 O O . THR B 1 162 ? -10.797 -36.75 -20.391 1 85.81 162 THR B O 1
ATOM 3162 N N . PRO B 1 163 ? -9.859 -35.156 -21.734 1 90.81 163 PRO B N 1
ATOM 3163 C CA . PRO B 1 163 ? -10.32 -34.094 -20.828 1 90.81 163 PRO B CA 1
ATOM 3164 C C . PRO B 1 163 ? -11.836 -34.094 -20.625 1 90.81 163 PRO B C 1
ATOM 3166 O O . PRO B 1 163 ? -12.578 -34.344 -21.578 1 90.81 163 PRO B O 1
ATOM 3169 N N . SER B 1 164 ? -12.266 -33.875 -19.406 1 85.94 164 SER B N 1
ATOM 3170 C CA . SER B 1 164 ? -13.68 -33.969 -19.031 1 85.94 164 SER B CA 1
ATOM 3171 C C . SER B 1 164 ? -14.406 -32.656 -19.25 1 85.94 164 SER B C 1
ATOM 3173 O O . SER B 1 164 ? -15.625 -32.625 -19.406 1 85.94 164 SER B O 1
ATOM 3175 N N . SER B 1 165 ? -13.719 -31.578 -19.25 1 90.88 165 SER B N 1
ATOM 3176 C CA . SER B 1 165 ? -14.305 -30.25 -19.422 1 90.88 165 SER B CA 1
ATOM 3177 C C . SER B 1 165 ? -13.5 -29.422 -20.422 1 90.88 165 SER B C 1
ATOM 3179 O O . SER B 1 165 ? -12.336 -29.719 -20.688 1 90.88 165 SER B O 1
ATOM 3181 N N . PRO B 1 166 ? -14.094 -28.484 -21.016 1 89.25 166 PRO B N 1
ATOM 3182 C CA . PRO B 1 166 ? -13.375 -27.609 -21.953 1 89.25 166 PRO B CA 1
ATOM 3183 C C . PRO B 1 166 ? -12.133 -26.984 -21.328 1 89.25 166 PRO B C 1
ATOM 3185 O O . PRO B 1 166 ? -11.094 -26.891 -21.984 1 89.25 166 PRO B O 1
ATOM 3188 N N . GLN B 1 167 ? -12.203 -26.641 -20.078 1 91.06 167 GLN B N 1
ATOM 3189 C CA . GLN B 1 167 ? -11.094 -25.984 -19.406 1 91.06 167 GLN B CA 1
ATOM 3190 C C . GLN B 1 167 ? -9.898 -26.938 -19.266 1 91.06 167 GLN B C 1
ATOM 3192 O O . GLN B 1 167 ? -8.75 -26.5 -19.328 1 91.06 167 GLN B O 1
ATOM 3197 N N . ASP B 1 168 ? -10.188 -28.156 -19.188 1 93.25 168 ASP B N 1
ATOM 3198 C CA . ASP B 1 168 ? -9.133 -29.141 -19.016 1 93.25 168 ASP B CA 1
ATOM 3199 C C . ASP B 1 168 ? -8.289 -29.25 -20.281 1 93.25 168 ASP B C 1
ATOM 3201 O O . ASP B 1 168 ? -7.133 -29.688 -20.234 1 93.25 168 ASP B O 1
ATOM 3205 N N . TRP B 1 169 ? -8.875 -28.828 -21.344 1 93.38 169 TRP B N 1
ATOM 3206 C CA . TRP B 1 169 ? -8.141 -28.891 -22.594 1 93.38 169 TRP B CA 1
ATOM 3207 C C . TRP B 1 169 ? -6.988 -27.875 -22.609 1 93.38 169 TRP B C 1
ATOM 3209 O O . TRP B 1 169 ? -6.031 -28.031 -23.375 1 93.38 169 TRP B O 1
ATOM 3219 N N . HIS B 1 170 ? -7.094 -26.906 -21.766 1 95 170 HIS B N 1
ATOM 3220 C CA . HIS B 1 170 ? -5.965 -26 -21.609 1 95 170 HIS B CA 1
ATOM 3221 C C . HIS B 1 170 ? -4.723 -26.734 -21.125 1 95 170 HIS B C 1
ATOM 3223 O O . HIS B 1 170 ? -3.637 -26.578 -21.688 1 95 170 HIS B O 1
ATOM 3229 N N . PHE B 1 171 ? -4.938 -27.578 -20.156 1 95.62 171 PHE B N 1
ATOM 3230 C CA . PHE B 1 171 ? -3.809 -28.297 -19.578 1 95.62 171 PHE B CA 1
ATOM 3231 C C . PHE B 1 171 ? -3.281 -29.344 -20.562 1 95.62 171 PHE B C 1
ATOM 3233 O O . PHE B 1 171 ? -2.076 -29.609 -20.594 1 95.62 171 PHE B O 1
ATOM 3240 N N . LYS B 1 172 ? -4.215 -29.938 -21.234 1 93.44 172 LYS B N 1
ATOM 3241 C CA . LYS B 1 172 ? -3.777 -30.844 -22.297 1 93.44 172 LYS B CA 1
ATOM 3242 C C . LYS B 1 172 ? -2.908 -30.109 -23.312 1 93.44 172 LYS B C 1
ATOM 3244 O O . LYS B 1 172 ? -1.876 -30.625 -23.75 1 93.44 172 LYS B O 1
ATOM 3249 N N . GLY B 1 173 ? -3.367 -28.938 -23.641 1 93.25 173 GLY B N 1
ATOM 3250 C CA . GLY B 1 173 ? -2.568 -28.109 -24.516 1 93.25 173 GLY B CA 1
ATOM 3251 C C . GLY B 1 173 ? -1.199 -27.781 -23.953 1 93.25 173 GLY B C 1
ATOM 3252 O O . GLY B 1 173 ? -0.197 -27.844 -24.672 1 93.25 173 GLY B O 1
ATOM 3253 N N . VAL B 1 174 ? -1.118 -27.422 -22.766 1 95.25 174 VAL B N 1
ATOM 3254 C CA . VAL B 1 174 ? 0.148 -27.109 -22.109 1 95.25 174 VAL B CA 1
ATOM 3255 C C . VAL B 1 174 ? 1.096 -28.297 -22.219 1 95.25 174 VAL B C 1
ATOM 3257 O O . VAL B 1 174 ? 2.254 -28.141 -22.609 1 95.25 174 VAL B O 1
ATOM 3260 N N . ILE B 1 175 ? 0.646 -29.469 -21.891 1 95.06 175 ILE B N 1
ATOM 3261 C CA . ILE B 1 175 ? 1.441 -30.688 -21.938 1 95.06 175 ILE B CA 1
ATOM 3262 C C . ILE B 1 175 ? 1.967 -30.906 -23.344 1 95.06 175 ILE B C 1
ATOM 3264 O O . ILE B 1 175 ? 3.168 -31.109 -23.547 1 95.06 175 ILE B O 1
ATOM 3268 N N . ASP B 1 176 ? 1.038 -30.844 -24.25 1 92.25 176 ASP B N 1
ATOM 3269 C CA . ASP B 1 176 ? 1.419 -31.109 -25.625 1 92.25 176 ASP B CA 1
ATOM 3270 C C . ASP B 1 176 ? 2.414 -30.062 -26.141 1 92.25 176 ASP B C 1
ATOM 3272 O O . ASP B 1 176 ? 3.363 -30.406 -26.844 1 92.25 176 ASP B O 1
ATOM 3276 N N . GLY B 1 177 ? 2.15 -28.844 -25.828 1 92.56 177 GLY B N 1
ATOM 3277 C CA . GLY B 1 177 ? 3.068 -27.797 -26.234 1 92.56 177 GLY B CA 1
ATOM 3278 C C . GLY B 1 177 ? 4.465 -27.969 -25.672 1 92.56 177 GLY B C 1
ATOM 3279 O O . GLY B 1 177 ? 5.457 -27.797 -26.391 1 92.56 177 GLY B O 1
ATOM 3280 N N . LEU B 1 178 ? 4.566 -28.281 -24.406 1 94.75 178 LEU B N 1
ATOM 3281 C CA . LEU B 1 178 ? 5.84 -28.547 -23.75 1 94.75 178 LEU B CA 1
ATOM 3282 C C . LEU B 1 178 ? 6.562 -29.719 -24.422 1 94.75 178 LEU B C 1
ATOM 3284 O O . LEU B 1 178 ? 7.75 -29.609 -24.734 1 94.75 178 LEU B O 1
ATOM 3288 N N . LEU B 1 179 ? 5.848 -30.75 -24.641 1 92.38 179 LEU B N 1
ATOM 3289 C CA . LEU B 1 179 ? 6.434 -32 -25.125 1 92.38 179 LEU B CA 1
ATOM 3290 C C . LEU B 1 179 ? 6.891 -31.844 -26.578 1 92.38 179 LEU B C 1
ATOM 3292 O O . LEU B 1 179 ? 7.91 -32.406 -26.969 1 92.38 179 LEU B O 1
ATOM 3296 N N . ARG B 1 180 ? 6.113 -31.094 -27.312 1 89.5 180 ARG B N 1
ATOM 3297 C CA . ARG B 1 180 ? 6.508 -30.875 -28.688 1 89.5 180 ARG B CA 1
ATOM 3298 C C . ARG B 1 180 ? 7.898 -30.266 -28.781 1 89.5 180 ARG B C 1
ATOM 3300 O O . ARG B 1 180 ? 8.773 -30.781 -29.484 1 89.5 180 ARG B O 1
ATOM 3307 N N . ASP B 1 181 ? 8.094 -29.234 -28.141 1 90.62 181 ASP B N 1
ATOM 3308 C CA . ASP B 1 181 ? 9.383 -28.547 -28.172 1 90.62 181 ASP B CA 1
ATOM 3309 C C . ASP B 1 181 ? 10.461 -29.375 -27.484 1 90.62 181 ASP B C 1
ATOM 3311 O O . ASP B 1 181 ? 11.617 -29.391 -27.906 1 90.62 181 ASP B O 1
ATOM 3315 N N . TYR B 1 182 ? 10.055 -29.984 -26.453 1 91.44 182 TYR B N 1
ATOM 3316 C CA . TYR B 1 182 ? 10.992 -30.844 -25.734 1 91.44 182 TYR B CA 1
ATOM 3317 C C . TYR B 1 182 ? 11.523 -31.953 -26.641 1 91.44 182 TYR B C 1
ATOM 3319 O O . TYR B 1 182 ? 12.734 -32.156 -26.719 1 91.44 182 TYR B O 1
ATOM 3327 N N . PHE B 1 183 ? 10.664 -32.656 -27.297 1 88.44 183 PHE B N 1
ATOM 3328 C CA . PHE B 1 183 ? 11.062 -33.781 -28.125 1 88.44 183 PHE B CA 1
ATOM 3329 C C . PHE B 1 183 ? 11.82 -33.312 -29.359 1 88.44 183 PHE B C 1
ATOM 3331 O O . PHE B 1 183 ? 12.734 -34 -29.844 1 88.44 183 PHE B O 1
ATOM 3338 N N . ASP B 1 184 ? 11.438 -32.156 -29.812 1 87.12 184 ASP B N 1
ATOM 3339 C CA . ASP B 1 184 ? 12.172 -31.594 -30.938 1 87.12 184 ASP B CA 1
ATOM 3340 C C . ASP B 1 184 ? 13.617 -31.297 -30.562 1 87.12 184 ASP B C 1
ATOM 3342 O O . ASP B 1 184 ? 14.531 -31.469 -31.375 1 87.12 184 ASP B O 1
ATOM 3346 N N . ARG B 1 185 ? 13.836 -30.844 -29.453 1 88.31 185 ARG B N 1
ATOM 3347 C CA . ARG B 1 185 ? 15.18 -30.516 -28.984 1 88.31 185 ARG B CA 1
ATOM 3348 C C . ARG B 1 185 ? 15.969 -31.781 -28.656 1 88.31 185 ARG B C 1
ATOM 3350 O O . ARG B 1 185 ? 17.188 -31.844 -28.859 1 88.31 185 ARG B O 1
ATOM 3357 N N . GLU B 1 186 ? 15.297 -32.75 -28.125 1 86.62 186 GLU B N 1
ATOM 3358 C CA . GLU B 1 186 ? 15.961 -33.969 -27.672 1 86.62 186 GLU B CA 1
ATOM 3359 C C . GLU B 1 186 ? 16.172 -34.938 -28.812 1 86.62 186 GLU B C 1
ATOM 3361 O O . GLU B 1 186 ? 16.859 -35.938 -28.656 1 86.62 186 GLU B O 1
ATOM 3366 N N . LYS B 1 187 ? 15.594 -34.531 -29.875 1 85.38 187 LYS B N 1
ATOM 3367 C CA . LYS B 1 187 ? 15.75 -35.375 -31.062 1 85.38 187 LYS B CA 1
ATOM 3368 C C . LYS B 1 187 ? 17.219 -35.625 -31.359 1 85.38 187 LYS B C 1
ATOM 3370 O O . LYS B 1 187 ? 18.016 -34.688 -31.438 1 85.38 187 LYS B O 1
ATOM 3375 N N . GLY B 1 188 ? 17.516 -36.938 -31.562 1 78.75 188 GLY B N 1
ATOM 3376 C CA . GLY B 1 188 ? 18.891 -37.312 -31.859 1 78.75 188 GLY B CA 1
ATOM 3377 C C . GLY B 1 188 ? 19.766 -37.469 -30.625 1 78.75 188 GLY B C 1
ATOM 3378 O O . GLY B 1 188 ? 20.906 -37.875 -30.719 1 78.75 188 GLY B O 1
ATOM 3379 N N . LYS B 1 189 ? 19.25 -37.031 -29.562 1 86.19 189 LYS B N 1
ATOM 3380 C CA . LYS B 1 189 ? 19.953 -37.188 -28.297 1 86.19 189 LYS B CA 1
ATOM 3381 C C . LYS B 1 189 ? 19.344 -38.312 -27.453 1 86.19 189 LYS B C 1
ATOM 3383 O O . LYS B 1 189 ? 19.672 -39.469 -27.641 1 86.19 189 LYS B O 1
ATOM 3388 N N . SER B 1 190 ? 18.297 -38 -26.797 1 78.19 190 SER B N 1
ATOM 3389 C CA . SER B 1 190 ? 17.688 -38.938 -25.859 1 78.19 190 SER B CA 1
ATOM 3390 C C . SER B 1 190 ? 16.547 -39.719 -26.516 1 78.19 190 SER B C 1
ATOM 3392 O O . SER B 1 190 ? 16.094 -40.75 -26 1 78.19 190 SER B O 1
ATOM 3394 N N . ILE B 1 191 ? 16.062 -39.125 -27.625 1 79.25 191 ILE B N 1
ATOM 3395 C CA . ILE B 1 191 ? 15 -39.812 -28.344 1 79.25 191 ILE B CA 1
ATOM 3396 C C . ILE B 1 191 ? 15.422 -40.031 -29.797 1 79.25 191 ILE B C 1
ATOM 3398 O O . ILE B 1 191 ? 16.094 -39.188 -30.391 1 79.25 191 ILE B O 1
ATOM 3402 N N . THR B 1 192 ? 15.023 -41.156 -30.266 1 82.31 192 THR B N 1
ATOM 3403 C CA . THR B 1 192 ? 15.375 -41.469 -31.656 1 82.31 192 THR B CA 1
ATOM 3404 C C . THR B 1 192 ? 14.562 -40.625 -32.625 1 82.31 192 THR B C 1
ATOM 3406 O O . THR B 1 192 ? 13.508 -40.094 -32.25 1 82.31 192 THR B O 1
ATOM 3409 N N . GLU B 1 193 ? 15.07 -40.438 -33.812 1 81.94 193 GLU B N 1
ATOM 3410 C CA . GLU B 1 193 ? 14.352 -39.719 -34.844 1 81.94 193 GLU B CA 1
ATOM 3411 C C . GLU B 1 193 ? 12.984 -40.344 -35.125 1 81.94 193 GLU B C 1
ATOM 3413 O O . GLU B 1 193 ? 12 -39.625 -35.312 1 81.94 193 GLU B O 1
ATOM 3418 N N . GLY B 1 194 ? 12.969 -41.625 -35.156 1 80.69 194 GLY B N 1
ATOM 3419 C CA . GLY B 1 194 ? 11.719 -42.344 -35.375 1 80.69 194 GLY B CA 1
ATOM 3420 C C . GLY B 1 194 ? 10.695 -42.094 -34.281 1 80.69 194 GLY B C 1
ATOM 3421 O O . GLY B 1 194 ? 9.516 -41.906 -34.562 1 80.69 194 GLY B O 1
ATOM 3422 N N . GLN B 1 195 ? 11.133 -42.156 -33.062 1 79.75 195 GLN B N 1
ATOM 3423 C CA . GLN B 1 195 ? 10.273 -41.844 -31.938 1 79.75 195 GLN B CA 1
ATOM 3424 C C . GLN B 1 195 ? 9.742 -40.406 -32 1 79.75 195 GLN B C 1
ATOM 3426 O O . GLN B 1 195 ? 8.562 -40.188 -31.766 1 79.75 195 GLN B O 1
ATOM 3431 N N . ALA B 1 196 ? 10.664 -39.562 -32.375 1 78.94 196 ALA B N 1
ATOM 3432 C CA . ALA B 1 196 ? 10.289 -38.156 -32.5 1 78.94 196 ALA B CA 1
ATOM 3433 C C . ALA B 1 196 ? 9.203 -37.969 -33.562 1 78.94 196 ALA B C 1
ATOM 3435 O O . ALA B 1 196 ? 8.273 -37.188 -33.375 1 78.94 196 ALA B O 1
ATOM 3436 N N . GLU B 1 197 ? 9.398 -38.656 -34.594 1 80 197 GLU B N 1
ATOM 3437 C CA . GLU B 1 197 ? 8.43 -38.562 -35.688 1 80 197 GLU B CA 1
ATOM 3438 C C . GLU B 1 197 ? 7.066 -39.094 -35.25 1 80 197 GLU B C 1
ATOM 3440 O O . GLU B 1 197 ? 6.031 -38.531 -35.594 1 80 197 GLU B O 1
ATOM 3445 N N . LYS B 1 198 ? 7.035 -40.156 -34.594 1 80.44 198 LYS B N 1
ATOM 3446 C CA . LYS B 1 198 ? 5.789 -40.75 -34.094 1 80.44 198 LYS B CA 1
ATOM 3447 C C . LYS B 1 198 ? 5.09 -39.781 -33.125 1 80.44 198 LYS B C 1
ATOM 3449 O O . LYS B 1 198 ? 3.871 -39.625 -33.188 1 80.44 198 LYS B O 1
ATOM 3454 N N . LEU B 1 199 ? 5.891 -39.281 -32.312 1 78.75 199 LEU B N 1
ATOM 3455 C CA . LEU B 1 199 ? 5.363 -38.344 -31.312 1 78.75 199 LEU B CA 1
ATOM 3456 C C . LEU B 1 199 ? 4.781 -37.094 -31.984 1 78.75 199 LEU B C 1
ATOM 3458 O O . LEU B 1 199 ? 3.697 -36.656 -31.625 1 78.75 199 LEU B O 1
ATOM 3462 N N . SER B 1 200 ? 5.441 -36.594 -33 1 77.19 200 SER B N 1
ATOM 3463 C CA . SER B 1 200 ? 4.973 -35.438 -33.781 1 77.19 200 SER B CA 1
ATOM 3464 C C . SER B 1 200 ? 3.621 -35.719 -34.406 1 77.19 200 SER B C 1
ATOM 3466 O O . SER B 1 200 ? 2.732 -34.844 -34.406 1 77.19 200 SER B O 1
ATOM 3468 N N . LYS B 1 201 ? 3.453 -36.875 -34.938 1 78.19 201 LYS B N 1
ATOM 3469 C CA . LYS B 1 201 ? 2.209 -37.281 -35.594 1 78.19 201 LYS B CA 1
ATOM 3470 C C . LYS B 1 201 ? 1.059 -37.344 -34.594 1 78.19 201 LYS B C 1
ATOM 3472 O O . LYS B 1 201 ? -0.083 -37.031 -34.938 1 78.19 201 LYS B O 1
ATOM 3477 N N . SER B 1 202 ? 1.37 -37.781 -33.5 1 77.06 202 SER B N 1
ATOM 3478 C CA . SER B 1 202 ? 0.345 -37.906 -32.469 1 77.06 202 SER B CA 1
ATOM 3479 C C . SER B 1 202 ? -0.202 -36.531 -32.094 1 77.06 202 SER B C 1
ATOM 3481 O O . SER B 1 202 ? -1.401 -36.375 -31.844 1 77.06 202 SER B O 1
ATOM 3483 N N . PHE B 1 203 ? 0.616 -35.531 -32.125 1 77.81 203 PHE B N 1
ATOM 3484 C CA . PHE B 1 203 ? 0.196 -34.156 -31.797 1 77.81 203 PHE B CA 1
ATOM 3485 C C . PHE B 1 203 ? -0.694 -33.594 -32.906 1 77.81 203 PHE B C 1
ATOM 3487 O O . PHE B 1 203 ? -1.637 -32.844 -32.625 1 77.81 203 PHE B O 1
ATOM 3494 N N . ASP B 1 204 ? -0.46 -34 -34.094 1 75.62 204 ASP B N 1
ATOM 3495 C CA . ASP B 1 204 ? -1.266 -33.562 -35.219 1 75.62 204 ASP B CA 1
ATOM 3496 C C . ASP B 1 204 ? -2.672 -34.125 -35.156 1 75.62 204 ASP B C 1
ATOM 3498 O O . ASP B 1 204 ? -3.645 -33.469 -35.531 1 75.62 204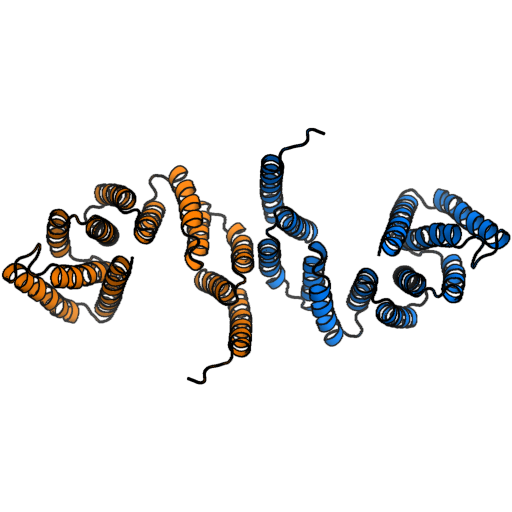 ASP B O 1
ATOM 3502 N N . SER B 1 205 ? -2.734 -35.344 -34.656 1 76.19 205 SER B N 1
ATOM 3503 C CA . SER B 1 205 ? -4.027 -36.031 -34.594 1 76.19 205 SER B CA 1
ATOM 3504 C C . SER B 1 205 ? -4.969 -35.312 -33.594 1 76.19 205 SER B C 1
ATOM 3506 O O . SER B 1 205 ? -6.188 -35.406 -33.75 1 76.19 205 SER B O 1
ATOM 3508 N N . ILE B 1 206 ? -4.461 -34.625 -32.625 1 78.62 206 ILE B N 1
ATOM 3509 C CA . ILE B 1 206 ? -5.285 -33.969 -31.625 1 78.62 206 ILE B CA 1
ATOM 3510 C C . ILE B 1 206 ? -6.082 -32.812 -32.281 1 78.62 206 ILE B C 1
ATOM 3512 O O . ILE B 1 206 ? -7.219 -32.562 -31.875 1 78.62 206 ILE B O 1
ATOM 3516 N N . THR B 1 207 ? -5.465 -32.156 -33.25 1 72.62 207 THR B N 1
ATOM 3517 C CA . THR B 1 207 ? -6.141 -31.078 -33.938 1 72.62 207 THR B CA 1
ATOM 3518 C C . THR B 1 207 ? -7.422 -31.562 -34.594 1 72.62 207 THR B C 1
ATOM 3520 O O . THR B 1 207 ? -8.445 -30.875 -34.594 1 72.62 207 THR B O 1
ATOM 3523 N N . HIS B 1 208 ? -7.309 -32.781 -35.094 1 75.69 208 HIS B N 1
ATOM 3524 C CA . HIS B 1 208 ? -8.477 -33.344 -35.75 1 75.69 208 HIS B CA 1
ATOM 3525 C C . HIS B 1 208 ? -9.578 -33.656 -34.75 1 75.69 208 HIS B C 1
ATOM 3527 O O . HIS B 1 208 ? -10.758 -33.469 -35.031 1 75.69 208 HIS B O 1
ATOM 3533 N N . ILE B 1 209 ? -9.188 -34.156 -33.656 1 76.5 209 ILE B N 1
ATOM 3534 C CA . ILE B 1 209 ? -10.141 -34.5 -32.594 1 76.5 209 ILE B CA 1
ATOM 3535 C C . ILE B 1 209 ? -10.844 -33.219 -32.094 1 76.5 209 ILE B C 1
ATOM 3537 O O . ILE B 1 209 ? -12.055 -33.219 -31.875 1 76.5 209 ILE B O 1
ATOM 3541 N N . MET B 1 210 ? -10.188 -32.125 -32.062 1 79 210 MET B N 1
ATOM 3542 C CA . MET B 1 210 ? -10.711 -30.859 -31.516 1 79 210 MET B CA 1
ATOM 3543 C C . MET B 1 210 ? -11.742 -30.25 -32.469 1 79 210 MET B C 1
ATOM 3545 O O . MET B 1 210 ? -12.68 -29.578 -32 1 79 210 MET B O 1
ATOM 3549 N N . ASP B 1 211 ? -11.562 -30.406 -33.75 1 75.69 211 ASP B N 1
ATOM 3550 C CA . ASP B 1 211 ? -12.492 -29.859 -34.75 1 75.69 211 ASP B CA 1
ATOM 3551 C C . ASP B 1 211 ? -13.922 -30.312 -34.469 1 75.69 211 ASP B C 1
ATOM 3553 O O . ASP B 1 211 ? -14.867 -29.547 -34.656 1 75.69 211 ASP B O 1
ATOM 3557 N N . GLY B 1 212 ? -14.039 -31.453 -33.812 1 78.25 212 GLY B N 1
ATOM 3558 C CA . GLY B 1 212 ? -15.375 -31.969 -33.562 1 78.25 212 GLY B CA 1
ATOM 3559 C C . GLY B 1 212 ? -15.891 -31.578 -32.188 1 78.25 212 GLY B C 1
ATOM 3560 O O . GLY B 1 212 ? -17.062 -31.797 -31.875 1 78.25 212 GLY B O 1
ATOM 3561 N N . LEU B 1 213 ? -15.109 -30.891 -31.359 1 86.19 213 LEU B N 1
ATOM 3562 C CA . LEU B 1 213 ? -15.492 -30.672 -29.969 1 86.19 213 LEU B CA 1
ATOM 3563 C C . LEU B 1 213 ? -15.938 -29.234 -29.734 1 86.19 213 LEU B C 1
ATOM 3565 O O . LEU B 1 213 ? -16.469 -28.891 -28.672 1 86.19 213 LEU B O 1
ATOM 3569 N N . GLY B 1 21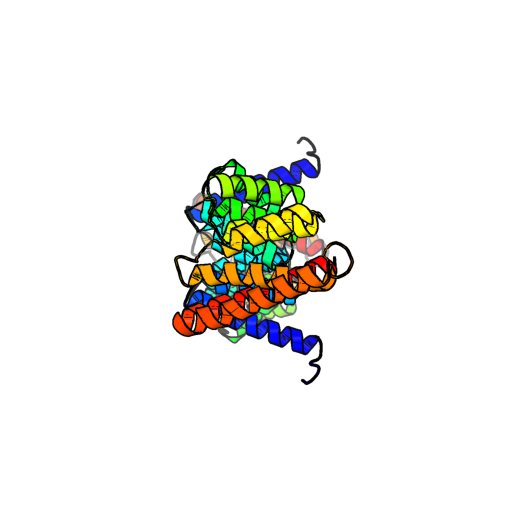4 ? -15.875 -28.266 -30.781 1 85.69 214 GLY B N 1
ATOM 3570 C CA . GLY B 1 214 ? -16.375 -26.906 -30.688 1 85.69 214 GLY B CA 1
ATOM 3571 C C . GLY B 1 214 ? -15.273 -25.875 -30.484 1 85.69 214 GLY B C 1
ATOM 3572 O O . GLY B 1 214 ? -14.141 -26.234 -30.141 1 85.69 214 GLY B O 1
ATOM 3573 N N . PRO B 1 215 ? -15.586 -24.734 -30.641 1 87.38 215 PRO B N 1
ATOM 3574 C CA . PRO B 1 215 ? -14.578 -23.656 -30.625 1 87.38 215 PRO B CA 1
ATOM 3575 C C . PRO B 1 215 ? -14.008 -23.422 -29.234 1 87.38 215 PRO B C 1
ATOM 3577 O O . PRO B 1 215 ? -12.836 -23.062 -29.094 1 87.38 215 PRO B O 1
ATOM 3580 N N . GLU B 1 216 ? -14.797 -23.594 -28.219 1 90 216 GLU B N 1
ATOM 3581 C CA . GLU B 1 216 ? -14.328 -23.375 -26.859 1 90 216 GLU B CA 1
ATOM 3582 C C . GLU B 1 216 ? -13.172 -24.312 -26.5 1 90 216 GLU B C 1
ATOM 3584 O O . GLU B 1 216 ? -12.156 -23.875 -25.953 1 90 216 GLU B O 1
ATOM 3589 N N . VAL B 1 217 ? -13.359 -25.5 -26.875 1 91.38 217 VAL B N 1
ATOM 3590 C CA . VAL B 1 217 ? -12.336 -26.516 -26.625 1 91.38 217 VAL B CA 1
ATOM 3591 C C . VAL B 1 217 ? -11.062 -26.172 -27.406 1 91.38 217 VAL B C 1
ATOM 3593 O O . VAL B 1 217 ? -9.961 -26.219 -26.844 1 91.38 217 VAL B O 1
ATOM 3596 N N . SER B 1 218 ? -11.266 -25.781 -28.609 1 88.75 218 SER B N 1
ATOM 3597 C CA . SER B 1 218 ? -10.133 -25.422 -29.453 1 88.75 218 SER B CA 1
ATOM 3598 C C . SER B 1 218 ? -9.375 -24.234 -28.875 1 88.75 218 SER B C 1
ATOM 3600 O O . SER B 1 218 ? -8.141 -24.219 -28.875 1 88.75 218 SER B O 1
ATOM 3602 N N . ASN B 1 219 ? -10.078 -23.359 -28.391 1 90.5 219 ASN B N 1
ATOM 3603 C CA . ASN B 1 219 ? -9.461 -22.172 -27.828 1 90.5 219 ASN B CA 1
ATOM 3604 C C . ASN B 1 219 ? -8.641 -22.5 -26.594 1 90.5 219 ASN B C 1
ATOM 3606 O O . ASN B 1 219 ? -7.5 -22.031 -26.453 1 90.5 219 ASN B O 1
ATOM 3610 N N . PHE B 1 220 ? -9.172 -23.281 -25.703 1 92.25 220 PHE B N 1
ATOM 3611 C CA . PHE B 1 220 ? -8.461 -23.656 -24.5 1 92.25 220 PHE B CA 1
ATOM 3612 C C . PHE B 1 220 ? -7.188 -24.422 -24.828 1 92.25 220 PHE B C 1
ATOM 3614 O O . PHE B 1 220 ? -6.121 -24.156 -24.266 1 92.25 220 PHE B O 1
ATOM 3621 N N . TYR B 1 221 ? -7.375 -25.281 -25.734 1 92.69 221 TYR B N 1
ATOM 3622 C CA . TYR B 1 221 ? -6.227 -26.109 -26.109 1 92.69 221 TYR B CA 1
ATOM 3623 C C . TYR B 1 221 ? -5.121 -25.25 -26.719 1 92.69 221 TYR B C 1
ATOM 3625 O O . TYR B 1 221 ? -3.949 -25.391 -26.375 1 92.69 221 TYR B O 1
ATOM 3633 N N . MET B 1 222 ? -5.508 -24.406 -27.609 1 90.81 222 MET B N 1
ATOM 3634 C CA . MET B 1 222 ? -4.527 -23.578 -28.281 1 90.81 222 MET B CA 1
ATOM 3635 C C . MET B 1 222 ? -3.818 -22.656 -27.312 1 90.81 222 MET B C 1
ATOM 3637 O O . MET B 1 222 ? -2.6 -22.484 -27.375 1 90.81 222 MET B O 1
ATOM 3641 N N . MET B 1 223 ? -4.562 -22.125 -26.438 1 91.75 223 MET B N 1
ATOM 3642 C CA . MET B 1 223 ? -3.975 -21.266 -25.406 1 91.75 223 MET B CA 1
ATOM 3643 C C . MET B 1 223 ? -2.975 -22.062 -24.562 1 91.75 223 MET B C 1
ATOM 3645 O O . MET B 1 223 ? -1.892 -21.562 -24.266 1 91.75 223 MET B O 1
ATOM 3649 N N . GLY B 1 224 ? -3.359 -23.172 -24.203 1 94.25 224 GLY B N 1
ATOM 3650 C CA . GLY B 1 224 ? -2.469 -24.031 -23.438 1 94.25 224 GLY B CA 1
ATOM 3651 C C . GLY B 1 224 ? -1.208 -24.406 -24.203 1 94.25 224 GLY B C 1
ATOM 3652 O O . GLY B 1 224 ? -0.109 -24.359 -23.641 1 94.25 224 GLY B O 1
ATOM 3653 N N . ASN B 1 225 ? -1.446 -24.781 -25.438 1 93.38 225 ASN B N 1
ATOM 3654 C CA . ASN B 1 225 ? -0.311 -25.172 -26.266 1 93.38 225 ASN B CA 1
ATOM 3655 C C . ASN B 1 225 ? 0.724 -24.047 -26.359 1 93.38 225 ASN B C 1
ATOM 3657 O O . ASN B 1 225 ? 1.921 -24.281 -26.188 1 93.38 225 ASN B O 1
ATOM 3661 N N . PHE B 1 226 ? 0.235 -22.922 -26.609 1 91.94 226 PHE B N 1
ATOM 3662 C CA . PHE B 1 226 ? 1.112 -21.766 -26.672 1 91.94 226 PHE B CA 1
ATOM 3663 C C . PHE B 1 226 ? 1.806 -21.531 -25.328 1 91.94 226 PHE B C 1
ATOM 3665 O O . PHE B 1 226 ? 3.004 -21.25 -25.281 1 91.94 226 PHE B O 1
ATOM 3672 N N . ALA B 1 227 ? 1.079 -21.609 -24.297 1 92.62 227 ALA B N 1
ATOM 3673 C CA . ALA B 1 227 ? 1.64 -21.422 -22.969 1 92.62 227 ALA B CA 1
ATOM 3674 C C . ALA B 1 227 ? 2.73 -22.453 -22.688 1 92.62 227 ALA B C 1
ATOM 3676 O O . ALA B 1 227 ? 3.775 -22.125 -22.125 1 92.62 227 ALA B O 1
ATOM 3677 N N . GLY B 1 228 ? 2.418 -23.672 -23.016 1 94.94 228 GLY B N 1
ATOM 3678 C CA . GLY B 1 228 ? 3.395 -24.734 -22.828 1 94.94 228 GLY B CA 1
ATOM 3679 C C . GLY B 1 228 ? 4.711 -24.453 -23.531 1 94.94 228 GLY B C 1
ATOM 3680 O O . GLY B 1 228 ? 5.781 -24.672 -22.953 1 94.94 228 GLY B O 1
ATOM 3681 N N . LYS B 1 229 ? 4.602 -23.953 -24.688 1 92.62 229 LYS B N 1
ATOM 3682 C CA . LYS B 1 229 ? 5.801 -23.625 -25.453 1 92.62 229 LYS B CA 1
ATOM 3683 C C . LYS B 1 229 ? 6.598 -22.516 -24.781 1 92.62 229 LYS B C 1
ATOM 3685 O O . LYS B 1 229 ? 7.824 -22.578 -24.703 1 92.62 229 LYS B O 1
ATOM 3690 N N . GLU B 1 230 ? 5.926 -21.625 -24.391 1 90.44 230 GLU B N 1
ATOM 3691 C CA . GLU B 1 230 ? 6.574 -20.5 -23.719 1 90.44 230 GLU B CA 1
ATOM 3692 C C . GLU B 1 230 ? 7.285 -20.953 -22.453 1 90.44 230 GLU B C 1
ATOM 3694 O O . GLU B 1 230 ? 8.406 -20.516 -22.172 1 90.44 230 GLU B O 1
ATOM 3699 N N . ILE B 1 231 ? 6.605 -21.719 -21.719 1 92.88 231 ILE B N 1
ATOM 3700 C CA . ILE B 1 231 ? 7.184 -22.234 -20.484 1 92.88 231 ILE B CA 1
ATOM 3701 C C . ILE B 1 231 ? 8.484 -22.984 -20.797 1 92.88 231 ILE B C 1
ATOM 3703 O O . ILE B 1 231 ? 9.492 -22.781 -20.109 1 92.88 231 ILE B O 1
ATOM 3707 N N . TYR B 1 232 ? 8.406 -23.797 -21.766 1 93.75 232 TYR B N 1
ATOM 3708 C CA . TYR B 1 232 ? 9.594 -24.562 -22.125 1 93.75 232 TYR B CA 1
ATOM 3709 C C . TYR B 1 232 ? 10.75 -23.641 -22.484 1 93.75 232 TYR B C 1
ATOM 3711 O O . TYR B 1 232 ? 11.883 -23.844 -22.047 1 93.75 232 TYR B O 1
ATOM 3719 N N . HIS B 1 233 ? 10.445 -22.625 -23.25 1 91.44 233 HIS B N 1
ATOM 3720 C CA . HIS B 1 233 ? 11.484 -21.688 -23.656 1 91.44 233 HIS B CA 1
ATOM 3721 C C . HIS B 1 233 ? 12.062 -20.953 -22.469 1 91.44 233 HIS B C 1
ATOM 3723 O O . HIS B 1 233 ? 13.266 -20.688 -22.406 1 91.44 233 HIS B O 1
ATOM 3729 N N . GLU B 1 234 ? 11.242 -20.672 -21.578 1 88.06 234 GLU B N 1
ATOM 3730 C CA . GLU B 1 234 ? 11.695 -19.984 -20.375 1 88.06 234 GLU B CA 1
ATOM 3731 C C . GLU B 1 234 ? 12.617 -20.875 -19.547 1 88.06 234 GLU B C 1
ATOM 3733 O O . GLU B 1 234 ? 13.539 -20.391 -18.891 1 88.06 234 GLU B O 1
ATOM 3738 N N . MET B 1 235 ? 12.344 -22.109 -19.484 1 88.88 235 MET B N 1
ATOM 3739 C CA . MET B 1 235 ? 13.156 -23.078 -18.734 1 88.88 235 MET B CA 1
ATOM 3740 C C . MET B 1 235 ? 14.562 -23.172 -19.328 1 88.88 235 MET B C 1
ATOM 3742 O O . MET B 1 235 ? 15.523 -23.422 -18.609 1 88.88 235 MET B O 1
ATOM 3746 N N . LEU B 1 236 ? 14.586 -22.984 -20.641 1 84.62 236 LEU B N 1
ATOM 3747 C CA . LEU B 1 236 ? 15.875 -23.078 -21.312 1 84.62 236 LEU B CA 1
ATOM 3748 C C . LEU B 1 236 ? 16.734 -21.859 -21.047 1 84.62 236 LEU B C 1
ATOM 3750 O O . LEU B 1 236 ? 17.969 -21.938 -21.078 1 84.62 236 LEU B O 1
ATOM 3754 N N . ASP B 1 237 ? 16.156 -20.734 -20.891 1 80.5 237 ASP B N 1
ATOM 3755 C CA . ASP B 1 237 ? 16.859 -19.469 -20.703 1 80.5 237 ASP B CA 1
ATOM 3756 C C . ASP B 1 237 ? 17.438 -19.375 -19.281 1 80.5 237 ASP B C 1
ATOM 3758 O O . ASP B 1 237 ? 18.266 -18.516 -19 1 80.5 237 ASP B O 1
ATOM 3762 N N . LYS B 1 238 ? 16.984 -20.312 -18.625 1 66.38 238 LYS B N 1
ATOM 3763 C CA . LYS B 1 238 ? 17.5 -20.281 -17.266 1 66.38 238 LYS B CA 1
ATOM 3764 C C . LYS B 1 238 ? 18.703 -21.219 -17.109 1 66.38 238 LYS B C 1
ATOM 3766 O O . LYS B 1 238 ? 18.844 -22.172 -17.875 1 66.38 238 LYS B O 1
#

pLDDT: mean 91.19, std 8.89, range [30.89, 98.44]

Secondary structure (DSSP, 8-state):
-----HHHHHHHHHHHHHHHHHHHHHS--HHHHHHHHHHHHHTT-HHHHHHHHHHHHTT-S-HHHHHHHHHHHHHHTT-HHHHHHHHHHHHHH-TT-HHHHHHHHHHHHHTT-HHHHHHHHHHHHHH-TT-HHHHHHHHHHHHHHT-HHHHHHHHHHHHTPPPSSTTHHHHHHHHHHHHHHHHHHHBTTTB-HHHHHHHHHHHHHHHHHHHTT-HHHHHHHHHHHHHHHHHHHHHHH-/-----HHHHHHHHHHHHHHHHHHHHHS--HHHHHHHHHHHHHTT-HHHHHHHHHHHHTT-S-HHHHHHHHHHHHHHTT-HHHHHHHHHHHHHH-TT-HHHHHHHHHHHHHTT-HHHHHHHHHHHHHH-TT-HHHHHHHHHHHHHHT-HHHHHHHHHHHHTPPPSSTTHHHHHHHHHHHHHHHHHHHBTTTB-HHHHHHHHHHHHHHHHHHHTT-HHHHHHHHHHHHHHHHHHHHHHH-

Foldseek 3Di:
DPPDDPVRVLVVLVVVLVVLVVVCVVPPDLVSLLVNLLSCLVNVNNVVSLVVSCVVLVPPPPPLVSLQSNLVSCVSNPVLVVSLVSLVVSCVVPVPDLVSLLSNLVSCLVVLVLVVSLVSLVVVCVVPVLQLSSLLSNLSSCVSVVPVVVNVVSVVVLLPHDDPDLLSLLSVLLSLLQVLVVLVVCDPPPDDPVRNVVSVVSSVVVVVVVVVVDDSSVVSNPNSNVVNNVSNVVSVVD/DPPDDPVRVLVVLVVVLVVLVVVCVVPPDLVSLLVNLLSCLVNVNNVVSLVVSCVVLVPPPPPLVSLQSNLVSCVSNPVLVVSLVSLVVSCVVPVPDLVSLLSNLVSCLVVLVLVVSLVSLVVVCVVPVLQLSSLLSNLSSCVSVVPVVVNVVSVVSNLPHDDPDLLSLLSNLLSLLQVLVVLVVCDPPPDDPVRNVVSVVSSVVVVVVVVPVDDSSVVSNPNSNVVNNVSNVVSVVD

Solvent-accessible surface area (backbone atoms only — not comparable to full-atom values): 24523 Å² total; per-residue (Å²): 128,80,80,61,50,71,68,52,48,48,51,51,49,51,51,50,41,53,52,45,53,52,48,28,72,76,52,73,46,67,68,47,52,50,49,44,30,40,46,26,38,75,69,72,36,45,50,21,21,50,17,24,47,48,50,59,43,69,69,47,78,54,60,67,60,33,37,54,52,52,22,49,54,28,46,65,69,67,36,50,69,60,16,48,52,40,40,50,53,44,39,71,76,38,70,80,40,63,67,60,48,50,53,43,26,51,50,27,40,76,68,67,38,22,71,62,16,34,54,46,27,52,54,50,32,70,78,40,73,81,38,45,62,42,49,35,53,30,47,53,14,32,60,74,66,66,40,62,71,60,47,53,53,48,50,58,54,53,72,72,55,75,68,87,45,51,71,42,26,19,30,50,15,21,41,51,22,30,47,50,56,48,43,62,67,32,43,73,68,86,34,50,62,68,56,42,50,54,52,54,51,55,59,56,51,48,58,61,58,33,70,77,65,42,68,66,34,40,49,27,20,50,52,16,22,53,48,15,39,51,51,49,53,53,60,65,75,98,128,80,79,62,49,72,68,51,48,49,52,51,49,50,52,50,43,54,51,43,52,53,48,27,73,77,54,74,45,70,68,47,51,50,50,44,30,39,45,25,37,75,69,72,36,45,51,20,20,52,17,24,48,49,49,58,42,70,68,47,81,54,62,67,59,32,37,54,52,51,23,50,54,29,45,66,69,68,36,50,68,61,16,48,52,40,39,50,53,44,38,71,77,39,70,81,39,63,69,59,47,50,53,43,26,53,50,26,40,75,67,68,38,22,70,63,16,33,54,45,26,52,55,50,34,70,77,40,73,79,40,44,64,42,50,36,53,30,47,54,14,32,60,73,67,66,39,63,71,59,47,53,54,48,51,58,55,54,70,72,55,76,69,89,45,51,71,44,26,19,29,50,15,21,41,50,23,30,47,51,54,48,43,63,67,32,42,74,68,87,35,51,62,66,57,40,51,53,53,54,51,55,60,57,52,50,58,62,58,35,71,77,65,43,67,65,33,42,49,27,21,52,53,15,21,54,50,17,38,50,51,49,54,53,60,65,76,95

Radius of gyration: 32.71 Å; Cα contacts (8 Å, |Δi|>4): 583; chains: 2; bounding box: 36×87×73 Å

Organism: NCBI:txid1090322

InterPro domains:
  IPR011990 Tetratricopeptide-like helical domain superfamily [G3DSA:1.25.40.10] (31-190)
  IPR019734 Tetratricopeptide repeat [PS50005] (98-131)